Protein AF-A0A1W9PTJ4-F1 (afdb_monomer)

Radius of gyration: 27.07 Å; Cα contacts (8 Å, |Δi|>4): 411; chains: 1; bounding box: 69×49×81 Å

Sequence (437 aa):
MTLFHFKDTYRLLYPVRVLAFGLLVSQTVATAVLWISNHALSARLTAVAESGFHALPGLNIDPPLASFRAAFAGGVFFTLSIGTGIVLLAFGTVLLLQAVKPGACRRAAWAGAVVVWLAIIMWGNANGVCYPLTAFLVVIPPAVVLAALQWSPLRHGIRALPWRKSIHVFFVVILLCVWAPQVNKNLFLDIKDNLLLPTRPGTGVVNFYYRYTLFPAELLKPFAARQVNTFAIEGVDDIRTEKEFENLLLHNNCFPVADPALADLVVRKDGNRITLSHDLKPVVVTDMAGFRRFTAAQLLKFSKASDSKSNFRKFTKFCLTWLAPMVLYFAVFAFFSIMPGLFLPLRVSSILVPFLCGSMDMAVLDRMLMDGTRREKIAALKYMFENKVDIARVQGLRKLLDTPDYAQRYWDQNRVILPARPLRRPEWLWESGNANL

Nearest PDB structures (foldseek):
  7zo8-assembly1_A  TM=1.346E-01  e=7.305E+00  Brucella abortus 2308

Structure (mmCIF, N/CA/C/O backbone):
data_AF-A0A1W9PTJ4-F1
#
_entry.id   AF-A0A1W9PTJ4-F1
#
loop_
_atom_site.group_PDB
_atom_site.id
_atom_site.type_symbol
_atom_site.label_atom_id
_atom_site.label_alt_id
_atom_site.label_comp_id
_atom_site.label_asym_id
_atom_site.label_entity_id
_atom_site.label_seq_id
_atom_site.pdbx_PDB_ins_code
_atom_site.Cartn_x
_atom_site.Cartn_y
_atom_site.Cartn_z
_atom_site.occupancy
_atom_site.B_iso_or_equiv
_atom_site.auth_seq_id
_atom_site.auth_comp_id
_atom_site.auth_asym_id
_atom_site.auth_atom_id
_atom_site.pdbx_PDB_model_num
ATOM 1 N N . MET A 1 1 ? 25.515 -11.601 -42.592 1.00 44.41 1 MET A N 1
ATOM 2 C CA . MET A 1 1 ? 25.298 -10.248 -42.021 1.00 44.41 1 MET A CA 1
ATOM 3 C C . MET A 1 1 ? 24.030 -10.165 -41.145 1.00 44.41 1 MET A C 1
ATOM 5 O O . MET A 1 1 ? 23.451 -9.100 -41.014 1.00 44.41 1 MET A O 1
ATOM 9 N N . THR A 1 2 ? 23.613 -11.260 -40.493 1.00 41.69 2 THR A N 1
ATOM 10 C CA . THR A 1 2 ? 22.354 -11.359 -39.711 1.00 41.69 2 THR A CA 1
ATOM 11 C C . THR A 1 2 ? 22.567 -11.755 -38.242 1.00 41.69 2 THR A C 1
ATOM 13 O O . THR A 1 2 ? 21.658 -11.623 -37.430 1.00 41.69 2 THR A O 1
ATOM 16 N N . LEU A 1 3 ? 23.783 -12.161 -37.853 1.00 39.69 3 LEU A N 1
ATOM 17 C CA . LEU A 1 3 ? 24.088 -12.598 -36.482 1.00 39.69 3 LEU A CA 1
ATOM 18 C C . LEU A 1 3 ? 24.353 -11.442 -35.491 1.00 39.69 3 LEU A C 1
ATOM 20 O O . LEU A 1 3 ? 24.334 -11.649 -34.280 1.00 39.69 3 LEU A O 1
ATOM 24 N N . PHE A 1 4 ? 24.585 -10.219 -35.985 1.00 41.47 4 PHE A N 1
ATOM 25 C CA . PHE A 1 4 ? 24.880 -9.051 -35.140 1.00 41.47 4 PHE A CA 1
ATOM 26 C C . PHE A 1 4 ? 23.634 -8.440 -34.478 1.00 41.47 4 PHE A C 1
ATOM 28 O O . PHE A 1 4 ? 23.760 -7.774 -33.455 1.00 41.47 4 PHE A O 1
ATOM 35 N N . HIS A 1 5 ? 22.428 -8.713 -34.986 1.00 49.81 5 HIS A N 1
ATOM 36 C CA . HIS A 1 5 ? 21.206 -8.107 -34.448 1.00 49.81 5 HIS A CA 1
ATOM 37 C C . HIS A 1 5 ? 20.714 -8.754 -33.143 1.00 49.81 5 HIS A C 1
ATOM 39 O O . HIS A 1 5 ? 20.089 -8.085 -32.326 1.00 49.81 5 HIS A O 1
ATOM 45 N N . PHE A 1 6 ? 21.021 -10.031 -32.893 1.00 48.22 6 PHE A N 1
ATOM 46 C CA . PHE A 1 6 ? 20.436 -10.772 -31.766 1.00 48.22 6 PHE A CA 1
ATOM 47 C C . PHE A 1 6 ? 21.065 -10.415 -30.405 1.00 48.22 6 PHE A C 1
ATOM 49 O O . PHE A 1 6 ? 20.380 -10.362 -29.380 1.00 48.22 6 PHE A O 1
ATOM 56 N N . LYS A 1 7 ? 22.372 -10.114 -30.386 1.00 52.25 7 LYS A N 1
ATOM 57 C CA . LYS A 1 7 ? 23.126 -9.820 -29.153 1.00 52.25 7 LYS A CA 1
ATOM 58 C C . LYS A 1 7 ? 22.763 -8.457 -28.551 1.00 52.25 7 LYS A C 1
ATOM 60 O O . LYS A 1 7 ? 22.789 -8.303 -27.328 1.00 52.25 7 LYS A O 1
ATOM 65 N N . ASP A 1 8 ? 22.373 -7.496 -29.387 1.00 55.66 8 ASP A N 1
ATOM 66 C CA . ASP A 1 8 ? 21.920 -6.179 -28.934 1.00 55.66 8 ASP A CA 1
ATOM 67 C C . ASP A 1 8 ? 20.456 -6.197 -28.469 1.00 55.66 8 ASP A C 1
ATOM 69 O O . ASP A 1 8 ? 20.133 -5.559 -27.463 1.00 55.66 8 ASP A O 1
ATOM 73 N N . THR A 1 9 ? 19.600 -7.031 -29.070 1.00 57.34 9 THR A N 1
ATOM 74 C CA . THR A 1 9 ? 18.213 -7.238 -28.612 1.00 57.34 9 THR A CA 1
ATOM 75 C C . THR A 1 9 ? 18.148 -7.772 -27.176 1.00 57.34 9 THR A C 1
ATOM 77 O O . THR A 1 9 ? 17.364 -7.277 -26.365 1.00 57.34 9 THR A O 1
ATOM 80 N N . TYR A 1 10 ? 19.025 -8.710 -26.793 1.00 63.06 10 TYR A N 1
ATOM 81 C CA . TYR A 1 10 ? 19.088 -9.214 -25.408 1.00 63.06 10 TYR A CA 1
ATOM 82 C C . TYR A 1 10 ? 19.475 -8.135 -24.385 1.00 63.06 10 TYR A C 1
ATOM 84 O O . TYR A 1 10 ? 19.005 -8.163 -23.247 1.00 63.06 10 TYR A O 1
ATOM 92 N N . ARG A 1 11 ? 20.306 -7.164 -24.779 1.00 66.69 11 ARG A N 1
ATOM 93 C CA . ARG A 1 11 ? 20.723 -6.051 -23.910 1.00 66.69 11 ARG A CA 1
ATOM 94 C C . ARG A 1 11 ? 19.626 -5.006 -23.740 1.00 66.69 11 ARG A C 1
ATOM 96 O O . ARG A 1 11 ? 19.517 -4.426 -22.663 1.00 66.69 11 ARG A O 1
ATOM 103 N N . LEU A 1 12 ? 18.824 -4.785 -24.780 1.00 64.44 12 LEU A N 1
ATOM 104 C CA . LEU A 1 12 ? 17.642 -3.919 -24.744 1.00 64.44 12 LEU A CA 1
ATOM 105 C C . LEU A 1 12 ? 16.512 -4.527 -23.900 1.00 64.44 12 LEU A C 1
ATOM 107 O O . LEU A 1 12 ? 15.827 -3.803 -23.183 1.00 64.44 12 LEU A O 1
ATOM 111 N N . LEU A 1 13 ? 16.367 -5.855 -23.918 1.00 72.94 13 LEU A N 1
ATOM 112 C CA . LEU A 1 13 ? 15.351 -6.570 -23.139 1.00 72.94 13 LEU A CA 1
ATOM 113 C C . LEU A 1 13 ? 15.703 -6.735 -21.654 1.00 72.94 13 LEU A C 1
ATOM 115 O O . LEU A 1 13 ? 14.806 -6.999 -20.861 1.00 72.94 13 LEU A O 1
ATOM 119 N N . TYR A 1 14 ? 16.969 -6.578 -21.253 1.00 80.69 14 TYR A N 1
ATOM 120 C CA . TYR A 1 14 ? 17.397 -6.704 -19.851 1.00 80.69 14 TYR A CA 1
ATOM 121 C C . TYR A 1 14 ? 16.562 -5.865 -18.859 1.00 80.69 14 TYR A C 1
ATOM 123 O O . TYR A 1 14 ? 15.963 -6.466 -17.965 1.00 80.69 14 TYR A O 1
ATOM 131 N N . PRO A 1 15 ? 16.465 -4.523 -18.987 1.00 80.62 15 PRO A N 1
ATOM 132 C CA . PRO A 1 15 ? 15.677 -3.722 -18.051 1.00 80.62 15 PRO A CA 1
ATOM 133 C C . PRO A 1 15 ? 14.195 -4.096 -18.099 1.00 80.62 15 PRO A C 1
ATOM 135 O O . PRO A 1 15 ? 13.562 -4.198 -17.057 1.00 80.62 15 PRO A O 1
ATOM 138 N N . VAL A 1 16 ? 13.656 -4.385 -19.287 1.00 80.75 16 VAL A N 1
ATOM 139 C CA . VAL A 1 16 ? 12.251 -4.781 -19.453 1.00 80.75 16 VAL A CA 1
ATOM 140 C C . VAL A 1 16 ? 11.956 -6.081 -18.701 1.00 80.75 16 VAL A C 1
ATOM 142 O O . VAL A 1 16 ? 10.968 -6.148 -17.978 1.00 80.75 16 VAL A O 1
ATOM 145 N N . ARG A 1 17 ? 12.828 -7.092 -18.804 1.00 86.69 17 ARG A N 1
ATOM 146 C CA . ARG A 1 17 ? 12.675 -8.375 -18.100 1.00 86.69 17 ARG A CA 1
ATOM 147 C C . ARG A 1 17 ? 12.707 -8.199 -16.586 1.00 86.69 17 ARG A C 1
ATOM 149 O O . ARG A 1 17 ? 11.836 -8.728 -15.904 1.00 86.69 17 ARG A O 1
ATOM 156 N N . VAL A 1 18 ? 13.679 -7.443 -16.068 1.00 90.00 18 VAL A N 1
ATOM 157 C CA . VAL A 1 18 ? 13.807 -7.196 -14.621 1.00 90.00 18 VAL A CA 1
ATOM 158 C C . VAL A 1 18 ? 12.594 -6.437 -14.085 1.00 90.00 18 VAL A C 1
ATOM 160 O O . VAL A 1 18 ? 12.036 -6.832 -13.065 1.00 90.00 18 VAL A O 1
ATOM 163 N N . LEU A 1 19 ? 12.155 -5.385 -14.783 1.00 89.31 19 LEU A N 1
ATOM 164 C CA . LEU A 1 19 ? 10.984 -4.604 -14.386 1.00 89.31 19 LEU A CA 1
ATOM 165 C C . LEU A 1 19 ? 9.700 -5.439 -14.451 1.00 89.31 19 LEU A C 1
ATOM 167 O O . LEU A 1 19 ? 8.931 -5.424 -13.497 1.00 89.31 19 LEU A O 1
ATOM 171 N N . ALA A 1 20 ? 9.488 -6.211 -15.521 1.00 89.38 20 ALA A N 1
ATOM 172 C CA . ALA A 1 20 ? 8.319 -7.079 -15.654 1.00 89.38 20 ALA A CA 1
ATOM 173 C C . ALA A 1 20 ? 8.271 -8.142 -14.546 1.00 89.38 20 ALA A C 1
ATOM 175 O O . ALA A 1 20 ? 7.223 -8.350 -13.937 1.00 89.38 20 ALA A O 1
ATOM 176 N N . PHE A 1 21 ? 9.411 -8.767 -14.234 1.00 95.62 21 PHE A N 1
ATOM 177 C CA . PHE A 1 21 ? 9.518 -9.713 -13.125 1.00 95.62 21 PHE A CA 1
ATOM 178 C C . PHE A 1 21 ? 9.244 -9.043 -11.773 1.00 95.62 21 PHE A C 1
ATOM 180 O O . PHE A 1 21 ? 8.453 -9.553 -10.985 1.00 95.62 21 PHE A O 1
ATOM 187 N N . GLY A 1 22 ? 9.836 -7.873 -11.522 1.00 95.88 22 GLY A N 1
ATOM 188 C CA . GLY A 1 22 ? 9.596 -7.105 -10.302 1.00 95.88 22 GLY A CA 1
ATOM 189 C C . GLY A 1 22 ? 8.128 -6.716 -10.120 1.00 95.88 22 GLY A C 1
ATOM 190 O O . GLY A 1 22 ? 7.591 -6.850 -9.023 1.00 95.88 22 GLY A O 1
ATOM 191 N N . LEU A 1 23 ? 7.458 -6.290 -11.194 1.00 94.88 23 LEU A N 1
ATOM 192 C CA . LEU A 1 23 ? 6.028 -5.973 -11.183 1.00 94.88 23 LEU A CA 1
ATOM 193 C C . LEU A 1 23 ? 5.162 -7.212 -10.951 1.00 94.88 23 LEU A C 1
ATOM 195 O O . LEU A 1 23 ? 4.173 -7.122 -10.230 1.00 94.88 23 LEU A O 1
ATOM 199 N N . LEU A 1 24 ? 5.545 -8.370 -11.494 1.00 97.06 24 LEU A N 1
ATOM 200 C CA . LEU A 1 24 ? 4.863 -9.635 -11.223 1.00 97.06 24 LEU A CA 1
ATOM 201 C C . LEU A 1 24 ? 4.981 -10.016 -9.743 1.00 97.06 24 LEU A C 1
ATOM 203 O O . LEU A 1 24 ? 3.969 -10.293 -9.106 1.00 97.06 24 LEU A O 1
ATOM 207 N N . VAL A 1 25 ? 6.189 -9.960 -9.169 1.00 98.19 25 VAL A N 1
ATOM 208 C CA . VAL A 1 25 ? 6.406 -10.205 -7.731 1.00 98.19 25 VAL A CA 1
ATOM 209 C C . VAL A 1 25 ? 5.602 -9.213 -6.892 1.00 98.19 25 VAL A C 1
ATOM 211 O O . VAL A 1 25 ? 4.926 -9.608 -5.943 1.00 98.19 25 VAL A O 1
ATOM 214 N N . SER A 1 26 ? 5.614 -7.934 -7.270 1.00 97.25 26 SER A N 1
ATOM 215 C CA . SER A 1 26 ? 4.819 -6.906 -6.605 1.00 97.25 26 SER A CA 1
ATOM 216 C C . SER A 1 26 ? 3.320 -7.191 -6.670 1.00 97.25 26 SER A C 1
ATOM 218 O O . SER A 1 26 ? 2.636 -6.999 -5.669 1.00 97.25 26 SER A O 1
ATOM 220 N N . GLN A 1 27 ? 2.803 -7.653 -7.810 1.00 97.75 27 GLN A N 1
ATOM 221 C CA . GLN A 1 27 ? 1.393 -8.003 -7.971 1.00 97.75 27 GLN A CA 1
ATOM 222 C C . GLN A 1 27 ? 1.001 -9.184 -7.090 1.00 97.75 27 GLN A C 1
ATOM 224 O O . GLN A 1 27 ? -0.070 -9.157 -6.484 1.00 97.75 27 GLN A O 1
ATOM 229 N N . THR A 1 28 ? 1.872 -10.182 -6.958 1.00 98.06 28 THR A N 1
ATOM 230 C CA . THR A 1 28 ? 1.657 -11.307 -6.043 1.00 98.06 28 THR A CA 1
ATOM 231 C C . THR A 1 28 ? 1.582 -10.829 -4.592 1.00 98.06 28 THR A C 1
ATOM 233 O O . THR A 1 28 ? 0.625 -11.160 -3.892 1.00 98.06 28 THR A O 1
ATOM 236 N N . VAL A 1 29 ? 2.532 -9.994 -4.151 1.00 98.06 29 VAL A N 1
ATOM 237 C CA . VAL A 1 29 ? 2.541 -9.426 -2.789 1.00 98.06 29 VAL A CA 1
ATOM 238 C C . VAL A 1 29 ? 1.300 -8.563 -2.543 1.00 98.06 29 VAL A C 1
ATOM 240 O O . VAL A 1 29 ? 0.618 -8.743 -1.537 1.00 98.06 29 VAL A O 1
ATOM 243 N N . ALA A 1 30 ? 0.961 -7.671 -3.476 1.00 97.19 30 ALA A N 1
ATOM 244 C CA . ALA A 1 30 ? -0.209 -6.802 -3.384 1.00 97.19 30 ALA A CA 1
ATOM 245 C C . ALA A 1 30 ? -1.519 -7.592 -3.282 1.00 97.19 30 ALA A C 1
ATOM 247 O O . ALA A 1 30 ? -2.368 -7.280 -2.447 1.00 97.19 30 ALA A O 1
ATOM 248 N N . THR A 1 31 ? -1.658 -8.636 -4.102 1.00 97.75 31 THR A N 1
ATOM 249 C CA . THR A 1 31 ? -2.833 -9.513 -4.100 1.00 97.75 31 THR A CA 1
ATOM 250 C C . THR A 1 31 ? -2.951 -10.254 -2.773 1.00 97.75 31 THR A C 1
ATOM 252 O O . THR A 1 31 ? -4.031 -10.271 -2.195 1.00 97.75 31 THR A O 1
ATOM 255 N N . ALA A 1 32 ? -1.855 -10.813 -2.248 1.00 97.31 32 ALA A N 1
ATOM 256 C CA . ALA A 1 32 ? -1.860 -11.518 -0.965 1.00 97.31 32 ALA A CA 1
ATOM 257 C C . ALA A 1 32 ? -2.221 -10.588 0.207 1.00 97.31 32 ALA A C 1
ATOM 259 O O . ALA A 1 32 ? -3.070 -10.922 1.032 1.00 97.31 32 ALA A O 1
ATOM 260 N N . VAL A 1 33 ? -1.627 -9.392 0.252 1.00 96.62 33 VAL A N 1
ATOM 261 C CA . VAL A 1 33 ? -1.915 -8.376 1.276 1.00 96.62 33 VAL A CA 1
ATOM 262 C C . VAL A 1 33 ? -3.389 -7.968 1.256 1.00 96.62 33 VAL A C 1
ATOM 264 O O . VAL A 1 33 ? -4.028 -7.908 2.307 1.00 96.62 33 VAL A O 1
ATOM 267 N N . LEU A 1 34 ? -3.946 -7.704 0.071 1.00 95.62 34 LEU A N 1
ATOM 268 C CA . LEU A 1 34 ? -5.357 -7.347 -0.060 1.00 95.62 34 LEU A CA 1
ATOM 269 C C . LEU A 1 34 ? -6.288 -8.511 0.227 1.00 95.62 34 LEU A C 1
ATOM 271 O O . LEU A 1 34 ? -7.323 -8.304 0.843 1.00 95.62 34 LEU A O 1
ATOM 275 N N . TRP A 1 35 ? -5.924 -9.725 -0.174 1.00 95.62 35 TRP A N 1
ATOM 276 C CA . TRP A 1 35 ? -6.696 -10.920 0.135 1.00 95.62 35 TRP A CA 1
ATOM 277 C C . TRP A 1 35 ? -6.876 -11.075 1.647 1.00 95.62 35 TRP A C 1
ATOM 279 O O . TRP A 1 35 ? -8.010 -11.171 2.114 1.00 95.62 35 TRP A O 1
ATOM 289 N N . ILE A 1 36 ? -5.781 -10.999 2.411 1.00 94.81 36 ILE A N 1
ATOM 290 C CA . ILE A 1 36 ? -5.807 -11.072 3.880 1.00 94.81 36 ILE A CA 1
ATOM 291 C C . ILE A 1 36 ? -6.639 -9.921 4.460 1.00 94.81 36 ILE A C 1
ATOM 293 O O . ILE A 1 36 ? -7.516 -10.146 5.292 1.00 94.81 36 ILE A O 1
ATOM 297 N N . SER A 1 37 ? -6.410 -8.690 3.991 1.00 92.75 37 SER A N 1
ATOM 298 C CA . SER A 1 37 ? -7.141 -7.512 4.473 1.00 92.75 37 SER A CA 1
ATOM 299 C C . SER A 1 37 ? -8.641 -7.591 4.202 1.00 92.75 37 SER A C 1
ATOM 301 O O . SER A 1 37 ? -9.440 -7.215 5.056 1.00 92.75 37 SER A O 1
ATOM 303 N N . ASN A 1 38 ? -9.033 -8.065 3.022 1.00 92.88 38 ASN A N 1
ATOM 304 C CA . ASN A 1 38 ? -10.430 -8.173 2.635 1.00 92.88 38 ASN A CA 1
ATOM 305 C C . ASN A 1 38 ? -11.151 -9.265 3.431 1.00 92.88 38 ASN A C 1
ATOM 307 O O . ASN A 1 38 ? -12.311 -9.076 3.784 1.00 92.88 38 ASN A O 1
ATOM 311 N N . HIS A 1 39 ? -10.480 -10.380 3.738 1.00 92.38 39 HIS A N 1
ATOM 312 C CA . HIS A 1 39 ? -11.043 -11.425 4.598 1.00 92.38 39 HIS A CA 1
ATOM 313 C C . HIS A 1 39 ? -11.250 -10.917 6.024 1.00 92.38 39 HIS A C 1
ATOM 315 O O . HIS A 1 39 ? -12.330 -11.098 6.580 1.00 92.38 39 HIS A O 1
ATOM 321 N N . ALA A 1 40 ? -10.262 -10.212 6.584 1.00 90.06 40 ALA A N 1
ATOM 322 C CA . ALA A 1 40 ? -10.393 -9.593 7.900 1.00 90.06 40 ALA A CA 1
ATOM 323 C C . ALA A 1 40 ? -11.545 -8.572 7.940 1.00 90.06 40 ALA A C 1
ATOM 325 O O . ALA A 1 40 ? -12.343 -8.572 8.874 1.00 90.06 40 ALA A O 1
ATOM 326 N N . LEU A 1 41 ? -11.681 -7.739 6.902 1.00 89.44 41 LEU A N 1
ATOM 327 C CA . LEU A 1 41 ? -12.797 -6.799 6.783 1.00 89.44 41 LEU A CA 1
ATOM 328 C C . LEU A 1 41 ? -14.147 -7.521 6.668 1.00 89.44 41 LEU A C 1
ATOM 330 O O . LEU A 1 41 ? -15.100 -7.136 7.335 1.00 89.44 41 LEU A O 1
ATOM 334 N N . SER A 1 42 ? -14.227 -8.576 5.855 1.00 90.44 42 SER A N 1
ATOM 335 C CA . SER A 1 42 ? -15.448 -9.369 5.690 1.00 90.44 42 SER A CA 1
ATOM 336 C C . SER A 1 42 ? -15.892 -10.006 7.008 1.00 90.44 42 SER A C 1
ATOM 338 O O . SER A 1 42 ? -17.079 -9.966 7.326 1.00 90.44 42 SER A O 1
ATOM 340 N N . ALA A 1 43 ? -14.956 -10.547 7.796 1.00 89.94 43 ALA A N 1
ATOM 341 C CA . ALA A 1 43 ? -15.248 -11.111 9.114 1.00 89.94 43 ALA A CA 1
ATOM 342 C C . ALA A 1 43 ? -15.823 -10.051 10.068 1.00 89.94 43 ALA A C 1
ATOM 344 O O . ALA A 1 43 ? -16.836 -10.290 10.717 1.00 89.94 43 ALA A O 1
ATOM 345 N N . ARG A 1 44 ? -15.251 -8.840 10.080 1.00 88.19 44 ARG A N 1
ATOM 346 C CA . ARG A 1 44 ? -15.751 -7.722 10.899 1.00 88.19 44 ARG A CA 1
ATOM 347 C C . ARG A 1 44 ? -17.145 -7.268 10.493 1.00 88.19 44 ARG A C 1
ATOM 349 O O . ARG A 1 44 ? -17.993 -7.076 11.351 1.00 88.19 44 ARG A O 1
ATOM 356 N N . LEU A 1 45 ? -17.396 -7.111 9.193 1.00 89.00 45 LEU A N 1
ATOM 357 C CA . LEU A 1 45 ? -18.724 -6.729 8.705 1.00 89.00 45 LEU A CA 1
ATOM 358 C C . LEU A 1 45 ? -19.775 -7.801 9.010 1.00 89.00 45 LEU A C 1
ATOM 360 O O . LEU A 1 45 ? -20.926 -7.459 9.261 1.00 89.00 45 LEU A O 1
ATOM 364 N N . THR A 1 46 ? -19.378 -9.075 9.023 1.00 89.06 46 THR A N 1
ATOM 365 C CA . THR A 1 46 ? -20.255 -10.185 9.423 1.00 89.06 46 THR A CA 1
ATOM 366 C C . THR A 1 46 ? -20.560 -10.121 10.919 1.00 89.06 46 THR A C 1
ATOM 368 O O . THR A 1 46 ? -21.726 -10.151 11.286 1.00 89.06 46 THR A O 1
ATOM 371 N N . ALA A 1 47 ? -19.552 -9.900 11.768 1.00 88.31 47 ALA A N 1
ATOM 372 C CA . ALA A 1 47 ? -19.747 -9.741 13.212 1.00 88.31 47 ALA A CA 1
ATOM 373 C C . ALA A 1 47 ? -20.641 -8.534 13.565 1.00 88.31 47 ALA A C 1
ATOM 375 O O . ALA A 1 47 ? -21.460 -8.607 14.475 1.00 88.31 47 ALA A O 1
ATOM 376 N N . VAL A 1 48 ? -20.526 -7.430 12.818 1.00 88.06 48 VAL A N 1
ATOM 377 C CA . VAL A 1 48 ? -21.418 -6.263 12.955 1.00 88.06 48 VAL A CA 1
ATOM 378 C C . VAL A 1 48 ? -22.844 -6.581 12.484 1.00 88.06 48 VAL A C 1
ATOM 380 O O . VAL A 1 48 ? -23.814 -6.110 13.074 1.00 88.06 48 VAL A O 1
ATOM 383 N N . ALA A 1 49 ? -22.994 -7.397 11.437 1.00 87.06 49 ALA A N 1
ATOM 384 C CA . ALA A 1 49 ? -24.304 -7.866 10.988 1.00 87.06 49 ALA A CA 1
ATOM 385 C C . ALA A 1 49 ? -24.981 -8.776 12.020 1.00 87.06 49 ALA A C 1
ATOM 387 O O . ALA A 1 49 ? -26.181 -8.648 12.257 1.00 87.06 49 ALA A O 1
ATOM 388 N N . GLU A 1 50 ? -24.212 -9.646 12.671 1.00 87.50 50 GLU A N 1
ATOM 389 C CA . GLU A 1 50 ? -24.681 -10.519 13.751 1.00 87.50 50 GLU A CA 1
ATOM 390 C C . GLU A 1 50 ? -25.105 -9.738 15.002 1.00 87.50 50 GLU A C 1
ATOM 392 O O . GLU A 1 50 ? -26.031 -10.161 15.692 1.00 87.50 50 GLU A O 1
ATOM 397 N N . SER A 1 51 ? -24.516 -8.563 15.260 1.00 84.62 51 SER A N 1
ATOM 398 C CA . SER A 1 51 ? -24.965 -7.658 16.329 1.00 84.62 51 SER A CA 1
ATOM 399 C C . SER A 1 51 ? -26.200 -6.819 15.964 1.00 84.62 51 SER A C 1
ATOM 401 O O . SER A 1 51 ? -26.615 -5.956 16.735 1.00 84.62 51 SER A O 1
ATOM 403 N N . GLY A 1 52 ? -26.834 -7.095 14.818 1.00 85.38 52 GLY A N 1
ATOM 404 C CA . GLY A 1 52 ? -28.093 -6.478 14.397 1.00 85.38 52 GLY A CA 1
ATOM 405 C C . GLY A 1 52 ? -27.933 -5.192 13.583 1.00 85.38 52 GLY A C 1
ATOM 406 O O . GLY A 1 52 ? -28.929 -4.519 13.310 1.00 85.38 52 GLY A O 1
ATOM 407 N N . PHE A 1 53 ? -26.711 -4.840 13.167 1.00 84.88 53 PHE A N 1
ATOM 408 C CA . PHE A 1 53 ? -26.441 -3.636 12.380 1.00 84.88 53 PHE A CA 1
ATOM 409 C C . PHE A 1 53 ? -26.199 -3.950 10.903 1.00 84.88 53 PHE A C 1
ATOM 411 O O . PHE A 1 53 ? -25.481 -4.872 10.539 1.00 84.88 53 PHE A O 1
ATOM 418 N N . HIS A 1 54 ? -26.712 -3.108 10.009 1.00 79.19 54 HIS A N 1
ATOM 419 C CA . HIS A 1 54 ? -26.396 -3.201 8.585 1.00 79.19 54 HIS A CA 1
ATOM 420 C C . HIS A 1 54 ? -25.350 -2.154 8.198 1.00 79.19 54 HIS A C 1
ATOM 422 O O . HIS A 1 54 ? -25.644 -0.963 8.113 1.00 79.19 54 HIS A O 1
ATOM 428 N N . ALA A 1 55 ? -24.121 -2.601 7.935 1.00 69.31 55 ALA A N 1
ATOM 429 C CA . ALA A 1 55 ? -23.080 -1.743 7.382 1.00 69.31 55 ALA A CA 1
ATOM 430 C C . ALA A 1 55 ? -23.431 -1.299 5.950 1.00 69.31 55 ALA A C 1
ATOM 432 O O . ALA A 1 55 ? -23.963 -2.083 5.166 1.00 69.31 55 ALA A O 1
ATOM 433 N N . LEU A 1 56 ? -23.111 -0.053 5.588 1.00 63.97 56 LEU A N 1
ATOM 434 C CA . LEU A 1 56 ? -23.186 0.445 4.212 1.00 63.97 56 LEU A CA 1
ATOM 435 C C . LEU A 1 56 ? -21.777 0.836 3.731 1.00 63.97 56 LEU A C 1
ATOM 437 O O . LEU A 1 56 ? -21.134 1.653 4.392 1.00 63.97 56 LEU A O 1
ATOM 441 N N . PRO A 1 57 ? -21.301 0.312 2.583 1.00 62.19 57 PRO A N 1
ATOM 442 C CA . PRO A 1 57 ? -21.974 -0.658 1.712 1.00 62.19 57 PRO A CA 1
ATOM 443 C C . PRO A 1 57 ? -22.079 -2.048 2.372 1.00 62.19 57 PRO A C 1
ATOM 445 O O . PRO A 1 57 ? -21.153 -2.483 3.051 1.00 62.19 57 PRO A O 1
ATOM 448 N N . GLY A 1 58 ? -23.227 -2.715 2.201 1.00 62.06 58 GLY A N 1
ATOM 449 C CA . GLY A 1 58 ? -23.520 -4.008 2.839 1.00 62.06 58 GLY A CA 1
ATOM 450 C C . GLY A 1 58 ? -22.637 -5.156 2.355 1.00 62.06 58 GLY A C 1
ATOM 451 O O . GLY A 1 58 ? -21.782 -4.977 1.497 1.00 62.06 58 GLY A O 1
ATOM 452 N N . LEU A 1 59 ? -22.880 -6.370 2.859 1.00 63.41 59 LEU A N 1
ATOM 453 C CA . LEU A 1 59 ? -22.131 -7.583 2.473 1.00 63.41 59 LEU A CA 1
ATOM 454 C C . LEU A 1 59 ? -22.187 -7.886 0.958 1.00 63.41 59 LEU A C 1
ATOM 456 O O . LEU A 1 59 ? -21.318 -8.573 0.424 1.00 63.41 59 LEU A O 1
ATOM 460 N N . ASN A 1 60 ? -23.163 -7.313 0.251 1.00 64.69 60 ASN A N 1
ATOM 461 C CA . ASN A 1 60 ? -23.353 -7.437 -1.192 1.00 64.69 60 ASN A CA 1
ATOM 462 C C . ASN A 1 60 ? -22.577 -6.363 -1.978 1.00 64.69 60 ASN A C 1
ATOM 464 O O . ASN A 1 60 ? -23.162 -5.576 -2.722 1.00 64.69 60 ASN A O 1
ATOM 468 N N . ILE A 1 61 ? -21.254 -6.319 -1.813 1.00 70.25 61 ILE A N 1
ATOM 469 C CA . ILE A 1 61 ? -20.368 -5.542 -2.696 1.00 70.25 61 ILE A CA 1
ATOM 470 C C . ILE A 1 61 ? -20.058 -6.400 -3.929 1.00 70.25 61 ILE A C 1
ATOM 472 O O . ILE A 1 61 ? -19.691 -7.564 -3.786 1.00 70.25 61 ILE A O 1
ATOM 476 N N . ASP A 1 62 ? -20.187 -5.842 -5.138 1.00 65.31 62 ASP A N 1
ATOM 477 C CA . ASP A 1 62 ? -19.747 -6.495 -6.379 1.00 65.31 62 ASP A CA 1
ATOM 478 C C . ASP A 1 62 ? -18.425 -5.875 -6.889 1.00 65.31 62 ASP A C 1
ATOM 480 O O . ASP A 1 62 ? -18.416 -4.730 -7.358 1.00 65.31 62 ASP A O 1
ATOM 484 N N . PRO A 1 63 ? -17.299 -6.613 -6.881 1.00 76.94 63 PRO A N 1
ATOM 485 C CA . PRO A 1 63 ? -17.176 -8.026 -6.517 1.00 76.94 63 PRO A CA 1
ATOM 486 C C . PRO A 1 63 ? -17.087 -8.242 -5.000 1.00 76.94 63 PRO A C 1
ATOM 488 O O . PRO A 1 63 ? -16.649 -7.331 -4.292 1.00 76.94 63 PRO A O 1
ATOM 491 N N . PRO A 1 64 ? -17.426 -9.450 -4.501 1.00 83.31 64 PRO A N 1
ATOM 492 C CA . PRO A 1 64 ? -17.391 -9.745 -3.071 1.00 83.31 64 PRO A CA 1
ATOM 493 C C . PRO A 1 64 ? -16.026 -9.414 -2.468 1.00 83.31 64 PRO A C 1
ATOM 495 O O . PRO A 1 64 ? -14.999 -9.693 -3.097 1.00 83.31 64 PRO A O 1
ATOM 498 N N . LEU A 1 65 ? -16.004 -8.863 -1.248 1.00 83.44 65 LEU A N 1
ATOM 499 C CA . LEU A 1 65 ? -14.769 -8.475 -0.546 1.00 83.44 65 LEU A CA 1
ATOM 500 C C . LEU A 1 65 ? -13.746 -9.617 -0.552 1.00 83.44 65 LEU A C 1
ATOM 502 O O . LEU A 1 65 ? -12.620 -9.444 -1.020 1.00 83.44 65 LEU A O 1
ATOM 506 N N . ALA A 1 66 ? -14.172 -10.805 -0.125 1.00 86.12 66 ALA A N 1
ATOM 507 C CA . ALA A 1 66 ? -13.345 -12.005 -0.043 1.00 86.12 66 ALA A CA 1
ATOM 508 C C . ALA A 1 66 ? -13.028 -12.659 -1.406 1.00 86.12 66 ALA A C 1
ATOM 510 O O . ALA A 1 66 ? -12.401 -13.711 -1.455 1.00 86.12 66 ALA A O 1
ATOM 511 N N . SER A 1 67 ? -13.448 -12.079 -2.535 1.00 91.75 67 SER A N 1
ATOM 512 C CA . SER A 1 67 ? -13.182 -12.666 -3.852 1.00 91.75 67 SER A CA 1
ATOM 513 C C . SER A 1 67 ? -11.745 -12.428 -4.318 1.00 91.75 67 SER A C 1
ATOM 515 O O . SER A 1 67 ? -11.146 -11.371 -4.099 1.00 91.75 67 SER A O 1
ATOM 517 N N . PHE A 1 68 ? -11.191 -13.400 -5.052 1.00 93.31 68 PHE A N 1
ATOM 518 C CA . PHE A 1 68 ? -9.797 -13.307 -5.508 1.00 93.31 68 PHE A CA 1
ATOM 519 C C . PHE A 1 68 ? -9.663 -12.197 -6.540 1.00 93.31 68 PHE A C 1
ATOM 521 O O . PHE A 1 68 ? -8.682 -11.460 -6.568 1.00 93.31 68 PHE A O 1
ATOM 528 N N . ARG A 1 69 ? -10.714 -12.025 -7.346 1.00 92.12 69 ARG A N 1
ATOM 529 C CA . ARG A 1 69 ? -10.835 -10.947 -8.317 1.00 92.12 69 ARG A CA 1
ATOM 530 C C . ARG A 1 69 ? -10.733 -9.574 -7.656 1.00 92.12 69 ARG A C 1
ATOM 532 O O . ARG A 1 69 ? -10.008 -8.738 -8.183 1.00 92.12 69 ARG A O 1
ATOM 539 N N . ALA A 1 70 ? -11.416 -9.347 -6.529 1.00 90.94 70 ALA A N 1
ATOM 540 C CA . ALA A 1 70 ? -11.317 -8.094 -5.780 1.00 90.94 70 ALA A CA 1
ATOM 541 C C . ALA A 1 70 ? -9.883 -7.837 -5.299 1.00 90.94 70 ALA A C 1
ATOM 543 O O . ALA A 1 70 ? -9.345 -6.754 -5.530 1.00 90.94 70 ALA A O 1
ATOM 544 N N . ALA A 1 71 ? -9.243 -8.847 -4.702 1.00 94.44 71 ALA A N 1
ATOM 545 C CA . ALA A 1 71 ? -7.872 -8.741 -4.208 1.00 94.44 71 ALA A CA 1
ATOM 546 C C . ALA A 1 71 ? -6.853 -8.507 -5.336 1.00 94.44 71 ALA A C 1
ATOM 548 O O . ALA A 1 71 ? -6.006 -7.623 -5.233 1.00 94.44 71 ALA A O 1
ATOM 549 N N . PHE A 1 72 ? -6.957 -9.249 -6.440 1.00 95.44 72 PHE A N 1
ATOM 550 C CA . PHE A 1 72 ? -6.057 -9.127 -7.584 1.00 95.44 72 PHE A CA 1
ATOM 551 C C . PHE A 1 72 ? -6.221 -7.778 -8.291 1.00 95.44 72 PHE A C 1
ATOM 553 O O . PHE A 1 72 ? -5.244 -7.063 -8.513 1.00 95.44 72 PHE A O 1
ATOM 560 N N . ALA A 1 73 ? -7.458 -7.395 -8.617 1.00 92.69 73 ALA A N 1
ATOM 561 C CA . ALA A 1 73 ? -7.735 -6.145 -9.315 1.00 92.69 73 ALA A CA 1
ATOM 562 C C . ALA A 1 73 ? -7.463 -4.917 -8.433 1.00 92.69 73 ALA A C 1
ATOM 564 O O . ALA A 1 73 ? -6.863 -3.955 -8.906 1.00 92.69 73 ALA A O 1
ATOM 565 N N . GLY A 1 74 ? -7.805 -4.967 -7.141 1.00 90.81 74 GLY A N 1
ATOM 566 C CA . GLY A 1 74 ? -7.381 -3.949 -6.177 1.00 90.81 74 GLY A CA 1
ATOM 567 C C . GLY A 1 74 ? -5.857 -3.906 -6.026 1.00 90.81 74 GLY A C 1
ATOM 568 O O . GLY A 1 74 ? -5.278 -2.833 -5.868 1.00 90.81 74 GLY A O 1
ATOM 569 N N . GLY A 1 75 ? -5.187 -5.058 -6.149 1.00 94.94 75 GLY A N 1
ATOM 570 C CA . GLY A 1 75 ? -3.733 -5.198 -6.040 1.00 94.94 75 GLY A CA 1
ATOM 571 C C . GLY A 1 75 ? -2.979 -4.442 -7.124 1.00 94.94 75 GLY A C 1
ATOM 572 O O . GLY A 1 75 ? -1.903 -3.911 -6.854 1.00 94.94 75 GLY A O 1
ATOM 573 N N . VAL A 1 76 ? -3.592 -4.278 -8.302 1.00 92.88 76 VAL A N 1
ATOM 574 C CA . VAL A 1 76 ? -3.045 -3.462 -9.397 1.00 92.88 76 VAL A CA 1
ATOM 575 C C . VAL A 1 76 ? -2.735 -2.041 -8.925 1.00 92.88 76 VAL A C 1
ATOM 577 O O . VAL A 1 76 ? -1.709 -1.489 -9.315 1.00 92.88 76 VAL A O 1
ATOM 580 N N . PHE A 1 77 ? -3.554 -1.460 -8.037 1.00 91.44 77 PHE A N 1
ATOM 581 C CA . PHE A 1 77 ? -3.285 -0.132 -7.480 1.00 91.44 77 PHE A CA 1
ATOM 582 C C . PHE A 1 77 ? -1.949 -0.091 -6.730 1.00 91.44 77 PHE A C 1
ATOM 584 O O . PHE A 1 77 ? -1.125 0.787 -6.987 1.00 91.44 77 PHE A O 1
ATOM 591 N N . PHE A 1 78 ? -1.695 -1.047 -5.832 1.00 93.81 78 PHE A N 1
ATOM 592 C CA . PHE A 1 78 ? -0.432 -1.098 -5.094 1.00 93.81 78 PHE A CA 1
ATOM 593 C C . PHE A 1 78 ? 0.746 -1.443 -5.997 1.00 93.81 78 PHE A C 1
ATOM 595 O O . PHE A 1 78 ? 1.805 -0.838 -5.868 1.00 93.81 78 PHE A O 1
ATOM 602 N N . THR A 1 79 ? 0.561 -2.348 -6.952 1.00 94.75 79 THR A N 1
ATOM 603 C CA . THR A 1 79 ? 1.591 -2.689 -7.936 1.00 94.75 79 THR A CA 1
ATOM 604 C C . THR A 1 79 ? 2.017 -1.476 -8.750 1.00 94.75 79 THR A C 1
ATOM 606 O O . THR A 1 79 ? 3.208 -1.201 -8.857 1.00 94.75 79 THR A O 1
ATOM 609 N N . LEU A 1 80 ? 1.070 -0.696 -9.275 1.00 89.00 80 LEU A N 1
ATOM 610 C CA . LEU A 1 80 ? 1.382 0.485 -10.083 1.00 89.00 80 LEU A CA 1
ATOM 611 C C . LEU A 1 80 ? 1.867 1.686 -9.255 1.00 89.00 80 LEU A C 1
ATOM 613 O O . LEU A 1 80 ? 2.541 2.555 -9.798 1.00 89.00 80 LEU A O 1
ATOM 617 N N . SER A 1 81 ? 1.572 1.730 -7.953 1.00 90.94 81 SER A N 1
ATOM 618 C CA . SER A 1 81 ? 2.039 2.788 -7.048 1.00 90.94 81 SER A CA 1
ATOM 619 C C . SER A 1 81 ? 3.323 2.387 -6.308 1.00 90.94 81 SER A C 1
ATOM 621 O O . SER A 1 81 ? 4.428 2.528 -6.837 1.00 90.94 81 SER A O 1
ATOM 623 N N . ILE A 1 82 ? 3.194 1.884 -5.080 1.00 93.94 82 ILE A N 1
ATOM 624 C CA . ILE A 1 82 ? 4.313 1.515 -4.208 1.00 93.94 82 ILE A CA 1
ATOM 625 C C . ILE A 1 82 ? 5.191 0.419 -4.822 1.00 93.94 82 ILE A C 1
ATOM 627 O O . ILE A 1 82 ? 6.415 0.488 -4.740 1.00 93.94 82 ILE A O 1
ATOM 631 N N . GLY A 1 83 ? 4.573 -0.562 -5.477 1.00 94.88 83 GLY A N 1
ATOM 632 C CA . GLY A 1 83 ? 5.232 -1.697 -6.104 1.00 94.88 83 GLY A CA 1
ATOM 633 C C . GLY A 1 83 ? 6.259 -1.265 -7.132 1.00 94.88 83 GLY A C 1
ATOM 634 O O . GLY A 1 83 ? 7.451 -1.528 -6.985 1.00 94.88 83 GLY A O 1
ATOM 635 N N . THR A 1 84 ? 5.807 -0.516 -8.136 1.00 91.06 84 THR A N 1
ATOM 636 C CA . THR A 1 84 ? 6.687 0.030 -9.169 1.00 91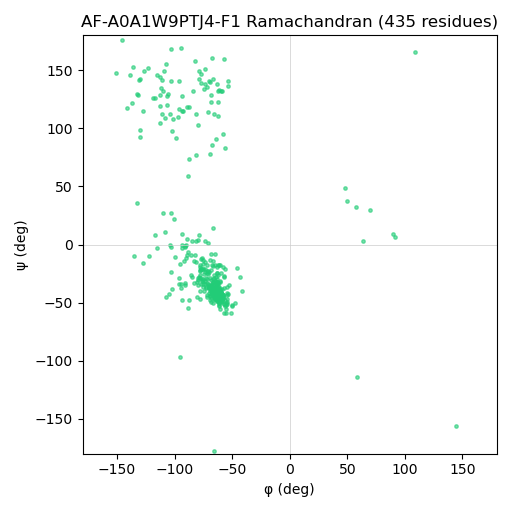.06 84 THR A CA 1
ATOM 637 C C . THR A 1 84 ? 7.743 0.951 -8.569 1.00 91.06 84 THR A C 1
ATOM 639 O O . THR A 1 84 ? 8.900 0.889 -8.978 1.00 91.06 84 THR A O 1
ATOM 642 N N . GLY A 1 85 ? 7.380 1.748 -7.558 1.00 91.69 85 GLY A N 1
ATOM 643 C CA . GLY A 1 85 ? 8.329 2.575 -6.820 1.00 91.69 85 GLY A CA 1
ATOM 644 C C . GLY A 1 85 ? 9.498 1.772 -6.245 1.00 91.69 85 GLY A C 1
ATOM 645 O O . GLY A 1 85 ? 10.658 2.086 -6.506 1.00 91.69 85 GLY A O 1
ATOM 646 N N . ILE A 1 86 ? 9.199 0.692 -5.523 1.00 94.88 86 ILE A N 1
ATOM 647 C CA . ILE A 1 86 ? 10.204 -0.197 -4.928 1.00 94.88 86 ILE A CA 1
ATOM 648 C C . ILE A 1 86 ? 11.008 -0.932 -6.004 1.00 94.88 86 ILE A C 1
ATOM 650 O O . ILE A 1 86 ? 12.229 -1.020 -5.891 1.00 94.88 86 ILE A O 1
ATOM 654 N N . VAL A 1 87 ? 10.354 -1.429 -7.060 1.00 94.75 87 VAL A N 1
ATOM 655 C CA . VAL A 1 87 ? 11.025 -2.109 -8.180 1.00 94.75 87 VAL A CA 1
ATOM 656 C C . VAL A 1 87 ? 12.042 -1.181 -8.847 1.00 94.75 87 VAL A C 1
ATOM 658 O O . VAL A 1 87 ? 13.185 -1.583 -9.066 1.00 94.75 87 VAL A O 1
ATOM 661 N N . LEU A 1 88 ? 11.656 0.066 -9.138 1.00 90.44 88 LEU A N 1
ATOM 662 C CA . LEU A 1 88 ? 12.537 1.060 -9.750 1.00 90.44 88 LEU A CA 1
ATOM 663 C C . LEU A 1 88 ? 13.690 1.453 -8.828 1.00 90.44 88 LEU A C 1
ATOM 665 O O . LEU A 1 88 ? 14.822 1.542 -9.298 1.00 90.44 88 LEU A O 1
ATOM 669 N N . LEU A 1 89 ? 13.425 1.649 -7.533 1.00 91.06 89 LEU A N 1
ATOM 670 C CA . LEU A 1 89 ? 14.468 1.944 -6.550 1.00 91.06 89 LEU A CA 1
ATOM 671 C C . LEU A 1 89 ? 15.474 0.794 -6.459 1.00 91.06 89 LEU A C 1
ATOM 673 O O . LEU A 1 89 ? 16.665 1.018 -6.649 1.00 91.06 89 LEU A O 1
ATOM 677 N N . ALA A 1 90 ? 15.005 -0.441 -6.264 1.00 94.44 90 ALA A N 1
ATOM 678 C CA . ALA A 1 90 ? 15.863 -1.618 -6.166 1.00 94.44 90 ALA A CA 1
ATOM 679 C C . ALA A 1 90 ? 16.695 -1.820 -7.440 1.00 94.44 90 ALA A C 1
ATOM 681 O O . ALA A 1 90 ? 17.915 -1.984 -7.374 1.00 94.44 90 ALA A O 1
ATOM 682 N N . PHE A 1 91 ? 16.061 -1.755 -8.614 1.00 91.81 91 PHE A N 1
ATOM 683 C CA . PHE A 1 91 ? 16.759 -1.905 -9.886 1.00 91.81 91 PHE A CA 1
ATOM 684 C C . PHE A 1 91 ? 17.757 -0.768 -10.139 1.00 91.81 91 PHE A C 1
ATOM 686 O O . PHE A 1 91 ? 18.901 -1.023 -10.521 1.00 91.81 91 PHE A O 1
ATOM 693 N N . GLY A 1 92 ? 17.361 0.478 -9.871 1.00 86.94 92 GLY A N 1
ATOM 694 C CA . GLY A 1 92 ? 18.220 1.656 -9.963 1.00 86.94 92 GLY A CA 1
ATOM 695 C C . GLY A 1 92 ? 19.453 1.539 -9.069 1.00 86.94 92 GLY A C 1
ATOM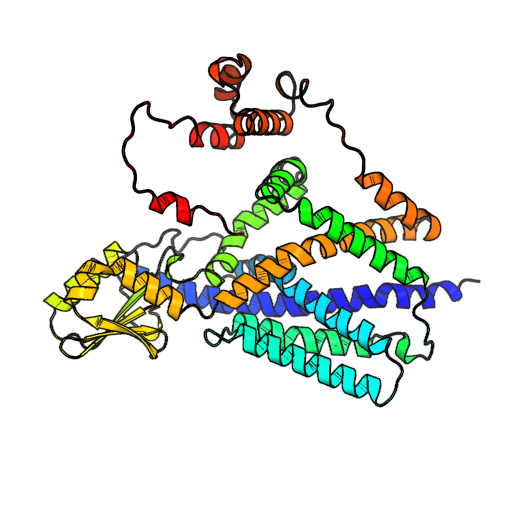 696 O O . GLY A 1 92 ? 20.566 1.783 -9.534 1.00 86.94 92 GLY A O 1
ATOM 697 N N . THR A 1 93 ? 19.289 1.064 -7.831 1.00 89.50 93 THR A N 1
ATOM 698 C CA . THR A 1 93 ? 20.402 0.769 -6.920 1.00 89.50 93 THR A CA 1
ATOM 699 C C . THR A 1 93 ? 21.361 -0.255 -7.523 1.00 89.50 93 THR A C 1
ATOM 701 O O . THR A 1 93 ? 22.566 -0.013 -7.526 1.00 89.50 93 THR A O 1
ATOM 704 N N . VAL A 1 94 ? 20.870 -1.355 -8.109 1.00 90.75 94 VAL A N 1
ATOM 705 C CA . VAL A 1 94 ? 21.749 -2.331 -8.783 1.00 90.75 94 VAL A CA 1
ATOM 706 C C . VAL A 1 94 ? 22.539 -1.682 -9.917 1.00 90.75 94 VAL A C 1
ATOM 708 O O . VAL A 1 94 ? 23.746 -1.904 -10.019 1.00 90.75 94 VAL A O 1
ATOM 711 N N . LEU A 1 95 ? 21.894 -0.868 -10.756 1.00 85.56 95 LEU A N 1
ATOM 712 C CA . LEU A 1 95 ? 22.561 -0.190 -11.871 1.00 85.56 95 LEU A CA 1
ATOM 713 C C . LEU A 1 95 ? 23.643 0.786 -11.390 1.00 85.56 95 LEU A C 1
ATOM 715 O O . LEU A 1 95 ? 24.752 0.774 -11.928 1.00 85.56 95 LEU A O 1
ATOM 719 N N . LEU A 1 96 ? 23.349 1.588 -10.363 1.00 84.56 96 LEU A N 1
ATOM 720 C CA . LEU A 1 96 ? 24.306 2.522 -9.765 1.00 84.56 96 LEU A CA 1
ATOM 721 C C . LEU A 1 96 ? 25.502 1.779 -9.160 1.00 84.56 96 LEU A C 1
ATOM 723 O O . LEU A 1 96 ? 26.650 2.125 -9.427 1.00 84.56 96 LEU A O 1
ATOM 727 N N . LEU A 1 97 ? 25.252 0.704 -8.412 1.00 87.00 97 LEU A N 1
ATOM 728 C CA . LEU A 1 97 ? 26.304 -0.097 -7.783 1.00 87.00 97 LEU A CA 1
ATOM 729 C C . LEU A 1 97 ? 27.138 -0.890 -8.798 1.00 87.00 97 LEU A C 1
ATOM 731 O O . LEU A 1 97 ? 28.322 -1.136 -8.560 1.00 87.00 97 LEU A O 1
ATOM 735 N N . GLN A 1 98 ? 26.558 -1.275 -9.939 1.00 83.00 98 GLN A N 1
ATOM 736 C CA . GLN A 1 98 ? 27.288 -1.890 -11.053 1.00 83.00 98 GLN A CA 1
ATOM 737 C C . GLN A 1 98 ? 28.182 -0.891 -11.804 1.00 83.00 98 GLN A C 1
ATOM 739 O O . GLN A 1 98 ? 29.172 -1.316 -12.398 1.00 83.00 98 GLN A O 1
ATOM 744 N N . ALA A 1 99 ? 27.879 0.411 -11.754 1.00 77.88 99 ALA A N 1
ATOM 745 C CA . ALA A 1 99 ? 28.731 1.459 -12.320 1.00 77.88 99 ALA A CA 1
ATOM 746 C C . ALA A 1 99 ? 29.963 1.776 -11.446 1.00 77.88 99 ALA A C 1
ATOM 748 O O . ALA A 1 99 ? 30.962 2.292 -11.951 1.00 77.88 99 ALA A O 1
ATOM 749 N N . VAL A 1 100 ? 29.934 1.440 -10.149 1.00 81.31 100 VAL A N 1
ATOM 750 C CA . VAL A 1 100 ? 31.079 1.611 -9.240 1.00 81.31 100 VAL A CA 1
ATOM 751 C C . VAL A 1 100 ? 32.178 0.590 -9.562 1.00 81.31 100 VAL A C 1
ATOM 753 O O . VAL A 1 100 ? 31.916 -0.604 -9.743 1.00 81.31 100 VAL A O 1
ATOM 756 N N . LYS A 1 101 ? 33.440 1.047 -9.590 1.00 80.12 101 LYS A N 1
ATOM 757 C CA . LYS A 1 101 ? 34.610 0.188 -9.843 1.00 80.12 101 LYS A CA 1
ATOM 758 C C . LYS A 1 101 ? 34.633 -1.017 -8.881 1.00 80.12 101 LYS A C 1
ATOM 760 O O . LYS A 1 101 ? 34.402 -0.843 -7.682 1.00 80.12 101 LYS A O 1
ATOM 765 N N . PRO A 1 102 ? 34.928 -2.237 -9.371 1.00 80.06 102 PRO A N 1
ATOM 766 C CA . PRO A 1 102 ? 34.997 -3.421 -8.519 1.00 80.06 102 PRO A CA 1
ATOM 767 C C . PRO A 1 102 ? 36.117 -3.275 -7.478 1.00 80.06 102 PRO A C 1
ATOM 769 O O . PRO A 1 102 ? 37.199 -2.797 -7.804 1.00 80.06 102 PRO A O 1
ATOM 772 N N . GLY A 1 103 ? 35.858 -3.687 -6.233 1.00 86.31 103 GLY A N 1
ATOM 773 C CA . GLY A 1 103 ? 36.822 -3.598 -5.131 1.00 86.31 103 GLY A CA 1
ATOM 774 C C . GLY A 1 103 ? 36.165 -3.277 -3.786 1.00 86.31 103 GLY A C 1
ATOM 775 O O . GLY A 1 103 ? 34.975 -3.540 -3.585 1.00 86.31 103 GLY A O 1
ATOM 776 N N . ALA A 1 104 ? 36.941 -2.703 -2.862 1.00 86.88 104 ALA A N 1
ATOM 777 C CA . ALA A 1 104 ? 36.462 -2.281 -1.542 1.00 86.88 104 ALA A CA 1
ATOM 778 C C . ALA A 1 104 ? 35.326 -1.246 -1.636 1.00 86.88 104 ALA A C 1
ATOM 780 O O . ALA A 1 104 ? 34.308 -1.415 -0.972 1.00 86.88 104 ALA A O 1
ATOM 781 N N . CYS A 1 105 ? 35.431 -0.264 -2.540 1.00 86.50 105 CYS A N 1
ATOM 782 C CA . CYS A 1 105 ? 34.401 0.765 -2.720 1.00 86.50 105 CYS A CA 1
ATOM 783 C C . CYS A 1 105 ? 33.042 0.181 -3.127 1.00 86.50 105 CYS A C 1
ATOM 785 O O . CYS A 1 105 ? 32.017 0.597 -2.599 1.00 86.50 105 CYS A O 1
ATOM 787 N N . ARG A 1 106 ? 33.011 -0.825 -4.015 1.00 87.38 106 ARG A N 1
ATOM 788 C CA . ARG A 1 106 ? 31.751 -1.483 -4.398 1.00 87.38 106 ARG A CA 1
ATOM 789 C C . ARG A 1 106 ? 31.140 -2.253 -3.229 1.00 87.38 106 ARG A C 1
ATOM 791 O O . ARG A 1 106 ? 29.931 -2.202 -3.049 1.00 87.38 106 ARG A O 1
ATOM 798 N N . ARG A 1 107 ? 31.958 -2.955 -2.434 1.00 90.25 107 ARG A N 1
ATOM 799 C CA . ARG A 1 107 ? 31.489 -3.662 -1.227 1.00 90.25 107 ARG A CA 1
ATOM 800 C C . ARG A 1 107 ? 30.917 -2.686 -0.197 1.00 90.25 107 ARG A C 1
ATOM 802 O O . ARG A 1 107 ? 29.825 -2.925 0.302 1.00 90.25 107 ARG A O 1
ATOM 809 N N . ALA A 1 108 ? 31.607 -1.572 0.047 1.00 92.56 108 ALA A N 1
ATOM 810 C CA . ALA A 1 108 ? 31.130 -0.508 0.925 1.00 92.56 108 ALA A CA 1
ATOM 811 C C . ALA A 1 108 ? 29.819 0.113 0.414 1.00 92.56 108 ALA A C 1
ATOM 813 O O . ALA A 1 108 ? 28.893 0.307 1.192 1.00 92.56 108 ALA A O 1
ATOM 814 N N . ALA A 1 109 ? 29.697 0.351 -0.895 1.00 90.88 109 ALA A N 1
ATOM 815 C CA . ALA A 1 109 ? 28.476 0.887 -1.490 1.00 90.88 109 ALA A CA 1
ATOM 816 C C . ALA A 1 109 ? 27.286 -0.090 -1.381 1.00 90.88 109 ALA A C 1
ATOM 818 O O . ALA A 1 109 ? 26.176 0.338 -1.074 1.00 90.88 109 ALA A O 1
ATOM 819 N N . TRP A 1 110 ? 27.510 -1.401 -1.554 1.00 93.56 110 TRP A N 1
ATOM 820 C CA . TRP A 1 110 ? 26.490 -2.423 -1.275 1.00 93.56 110 TRP A CA 1
ATOM 821 C C . TRP A 1 110 ? 26.076 -2.437 0.197 1.00 93.56 110 TRP A C 1
ATOM 823 O O . TRP A 1 110 ? 24.882 -2.453 0.484 1.00 93.56 110 TRP A O 1
ATOM 833 N N . ALA A 1 111 ? 27.037 -2.390 1.122 1.00 94.69 111 ALA A N 1
ATOM 834 C CA . ALA A 1 111 ? 26.743 -2.325 2.551 1.00 94.69 111 ALA A CA 1
ATOM 835 C C . ALA A 1 111 ? 25.927 -1.068 2.897 1.00 94.69 111 ALA A C 1
ATOM 837 O O . ALA A 1 111 ? 24.905 -1.168 3.570 1.00 94.69 111 ALA A O 1
ATOM 838 N N . GLY A 1 112 ? 26.311 0.094 2.360 1.00 95.56 112 GLY A N 1
ATOM 839 C CA . GLY A 1 112 ? 25.565 1.342 2.517 1.00 95.56 112 GLY A CA 1
ATOM 840 C C . GLY A 1 112 ? 24.137 1.247 1.978 1.00 95.56 112 GLY A C 1
ATOM 841 O O . GLY A 1 112 ? 23.202 1.658 2.658 1.00 95.56 112 GLY A O 1
ATOM 842 N N . ALA A 1 113 ? 23.940 0.639 0.804 1.00 94.25 113 ALA A N 1
ATOM 843 C CA . ALA A 1 113 ? 22.606 0.420 0.246 1.00 94.25 113 ALA A CA 1
ATOM 844 C C . ALA A 1 113 ? 21.734 -0.478 1.142 1.00 94.25 113 ALA A C 1
ATOM 846 O O . ALA A 1 113 ? 20.560 -0.175 1.342 1.00 94.25 113 ALA A O 1
ATOM 847 N N . VAL A 1 114 ? 22.304 -1.540 1.723 1.00 95.75 114 VAL A N 1
ATOM 848 C CA . VAL A 1 114 ? 21.597 -2.405 2.684 1.00 95.75 114 VAL A CA 1
ATOM 849 C C . VAL A 1 114 ? 21.230 -1.634 3.953 1.00 95.75 114 VAL A C 1
ATOM 851 O O . VAL A 1 114 ? 20.094 -1.732 4.404 1.00 95.75 114 VAL A O 1
ATOM 854 N N . VAL A 1 115 ? 22.145 -0.829 4.501 1.00 97.12 115 VAL A N 1
ATOM 855 C CA . VAL A 1 115 ? 21.877 0.003 5.688 1.00 97.12 115 VAL A CA 1
ATOM 856 C C . VAL A 1 115 ? 20.750 0.998 5.420 1.00 97.12 115 VAL A C 1
ATOM 858 O O . VAL A 1 115 ? 19.822 1.099 6.221 1.00 97.12 115 VAL A O 1
ATOM 861 N N . VAL A 1 116 ? 20.779 1.687 4.276 1.00 95.88 116 VAL A N 1
ATOM 862 C CA . VAL A 1 116 ? 19.697 2.595 3.865 1.00 95.88 116 VAL A CA 1
ATOM 863 C C . VAL A 1 116 ? 18.377 1.835 3.728 1.00 95.88 116 VAL A C 1
ATOM 865 O O . VAL A 1 116 ? 17.342 2.319 4.177 1.00 95.88 116 VAL A O 1
ATOM 868 N N . TRP A 1 117 ? 18.397 0.624 3.168 1.00 96.38 117 TRP A N 1
ATOM 869 C CA . TRP A 1 117 ? 17.190 -0.183 3.020 1.00 96.38 117 TRP A CA 1
ATOM 870 C C . TRP A 1 117 ? 16.597 -0.618 4.366 1.00 96.38 117 TRP A C 1
ATOM 872 O O . TRP A 1 117 ? 15.392 -0.490 4.589 1.00 96.38 117 TRP A O 1
ATOM 882 N N . LEU A 1 118 ? 17.444 -1.060 5.299 1.00 96.56 118 LEU A N 1
ATOM 883 C CA . LEU A 1 118 ? 17.036 -1.366 6.670 1.00 96.56 118 LEU A CA 1
ATOM 884 C C . LEU A 1 118 ? 16.477 -0.125 7.373 1.00 96.56 118 LEU A C 1
ATOM 886 O O . LEU A 1 118 ? 15.463 -0.224 8.058 1.00 96.56 118 LEU A O 1
ATOM 890 N N . ALA A 1 119 ? 17.069 1.052 7.154 1.00 96.56 119 ALA A N 1
ATOM 891 C CA . ALA A 1 119 ? 16.542 2.309 7.677 1.00 96.56 119 ALA A CA 1
ATOM 892 C C . ALA A 1 119 ? 15.140 2.630 7.131 1.00 96.56 119 ALA A C 1
ATOM 894 O O . ALA A 1 119 ? 14.283 3.064 7.897 1.00 96.56 119 ALA A O 1
ATOM 895 N N . ILE A 1 120 ? 14.864 2.357 5.849 1.00 94.94 120 ILE A N 1
ATOM 896 C CA . ILE A 1 120 ? 13.523 2.516 5.259 1.00 94.94 120 ILE A CA 1
ATOM 897 C C . ILE A 1 120 ? 12.521 1.543 5.897 1.00 94.94 120 ILE A C 1
ATOM 899 O O . ILE A 1 120 ? 11.400 1.947 6.207 1.00 94.94 120 ILE A O 1
ATOM 903 N N . ILE A 1 121 ? 12.912 0.286 6.142 1.00 96.12 121 ILE A N 1
ATOM 904 C CA . ILE A 1 121 ? 12.062 -0.700 6.833 1.00 96.12 121 ILE A CA 1
ATOM 905 C C . ILE A 1 121 ? 11.770 -0.251 8.270 1.00 96.12 121 ILE A C 1
ATOM 907 O O . ILE A 1 121 ? 10.614 -0.281 8.696 1.00 96.12 121 ILE A O 1
ATOM 911 N N . MET A 1 122 ? 12.786 0.204 9.009 1.00 96.06 122 MET A N 1
ATOM 912 C CA . MET A 1 122 ? 12.616 0.717 10.373 1.00 96.06 122 MET A CA 1
ATOM 913 C C . MET A 1 122 ? 11.712 1.951 10.396 1.00 96.06 122 MET A C 1
ATOM 915 O O . MET A 1 122 ? 10.765 2.004 11.175 1.00 96.06 122 MET A O 1
ATOM 919 N N . TRP A 1 123 ? 11.939 2.908 9.493 1.00 95.88 123 TRP A N 1
ATOM 920 C CA . TRP A 1 123 ? 11.083 4.083 9.341 1.00 95.88 123 TRP A CA 1
ATOM 921 C C . TRP A 1 123 ? 9.638 3.690 9.019 1.00 95.88 123 TRP A C 1
ATOM 923 O O . TRP A 1 123 ? 8.705 4.194 9.644 1.00 95.88 123 TRP A O 1
ATOM 933 N N . GLY A 1 124 ? 9.433 2.742 8.103 1.00 92.38 124 GLY A N 1
ATOM 934 C CA . GLY A 1 124 ? 8.112 2.229 7.743 1.00 92.38 124 GLY A CA 1
ATOM 935 C C . GLY A 1 124 ? 7.327 1.665 8.931 1.00 92.38 124 GLY A C 1
ATOM 936 O O . GLY A 1 124 ? 6.102 1.755 8.938 1.00 92.38 124 GLY A O 1
ATOM 937 N N . ASN A 1 125 ? 8.031 1.169 9.952 1.00 94.94 125 ASN A N 1
ATOM 938 C CA . ASN A 1 125 ? 7.471 0.561 11.159 1.00 94.94 125 ASN A CA 1
ATOM 939 C C . ASN A 1 125 ? 7.614 1.431 12.427 1.00 94.94 125 ASN A C 1
ATOM 941 O O . ASN A 1 125 ? 7.350 0.962 13.532 1.00 94.94 125 ASN A O 1
ATOM 945 N N . ALA A 1 126 ? 8.007 2.704 12.296 1.00 91.75 126 ALA A N 1
ATOM 946 C CA . ALA A 1 126 ? 8.244 3.587 13.444 1.00 91.75 126 ALA A CA 1
ATOM 947 C C . ALA A 1 126 ? 6.982 3.865 14.291 1.00 91.75 126 ALA A C 1
ATOM 949 O O . ALA A 1 126 ? 7.097 4.145 15.479 1.00 91.75 126 ALA A O 1
ATOM 950 N N . ASN A 1 127 ? 5.785 3.751 13.702 1.00 87.31 127 ASN A N 1
ATOM 951 C CA . ASN A 1 127 ? 4.496 3.927 14.391 1.00 87.31 127 ASN A CA 1
ATOM 952 C C . ASN A 1 127 ? 3.828 2.582 14.743 1.00 87.31 127 ASN A C 1
ATOM 954 O O . ASN A 1 127 ? 2.610 2.505 14.881 1.00 87.31 127 ASN A O 1
ATOM 958 N N . GLY A 1 128 ? 4.612 1.505 14.827 1.00 88.06 128 GLY A N 1
ATOM 959 C CA . GLY A 1 128 ? 4.127 0.135 14.981 1.00 88.06 128 GLY A CA 1
ATOM 960 C C . GLY A 1 128 ? 4.313 -0.698 13.715 1.00 88.06 128 GLY A C 1
ATOM 961 O O . GLY A 1 128 ? 4.578 -0.176 12.631 1.00 88.06 128 GLY A O 1
ATOM 962 N N . VAL A 1 129 ? 4.185 -2.018 13.860 1.00 90.19 129 VAL A N 1
ATOM 963 C CA . VAL A 1 129 ? 4.455 -2.962 12.770 1.00 90.19 129 VAL A CA 1
ATOM 964 C C . VAL A 1 129 ? 3.365 -2.861 11.702 1.00 90.19 129 VAL A C 1
ATOM 966 O O . VAL A 1 129 ? 2.209 -3.207 11.933 1.00 90.19 129 VAL A O 1
ATOM 969 N N . CYS A 1 130 ? 3.742 -2.399 10.512 1.00 93.38 130 CYS A N 1
ATOM 970 C CA . CYS A 1 130 ? 2.892 -2.373 9.332 1.00 93.38 130 CYS A CA 1
ATOM 971 C C . CYS A 1 130 ? 3.236 -3.576 8.447 1.00 93.38 130 CYS A C 1
ATOM 973 O O . CYS A 1 130 ? 4.125 -3.505 7.590 1.00 93.38 130 CYS A O 1
ATOM 975 N N . TYR A 1 131 ? 2.531 -4.694 8.650 1.00 93.69 131 TYR A N 1
ATOM 976 C CA . TYR A 1 131 ? 2.756 -5.927 7.883 1.00 93.69 131 TYR A CA 1
ATOM 977 C C . TYR A 1 131 ? 2.678 -5.733 6.359 1.00 93.69 131 TYR A C 1
ATOM 979 O O . TYR A 1 131 ? 3.582 -6.220 5.679 1.00 93.69 131 TYR A O 1
ATOM 987 N N . PRO A 1 132 ? 1.699 -4.982 5.802 1.00 95.19 132 PRO A N 1
ATOM 988 C CA . PRO A 1 132 ? 1.648 -4.705 4.369 1.00 95.19 132 PRO A CA 1
ATOM 989 C C . PRO A 1 132 ? 2.937 -4.069 3.848 1.00 95.19 132 PRO A C 1
ATOM 991 O O . PRO A 1 132 ? 3.609 -4.646 2.998 1.00 95.19 132 PRO A O 1
ATOM 994 N N . LEU A 1 133 ? 3.322 -2.910 4.394 1.00 95.38 133 LEU A N 1
ATOM 995 C CA . LEU A 1 133 ? 4.505 -2.173 3.949 1.00 95.38 133 LEU A CA 1
ATOM 996 C C . LEU A 1 133 ? 5.778 -3.011 4.095 1.00 95.38 133 LEU A C 1
ATOM 998 O O . LEU A 1 133 ? 6.618 -3.024 3.198 1.00 95.38 133 LEU A O 1
ATOM 1002 N N . THR A 1 134 ? 5.898 -3.746 5.200 1.00 96.44 134 THR A N 1
ATOM 1003 C CA . THR A 1 134 ? 7.038 -4.632 5.442 1.00 96.44 134 THR A CA 1
ATOM 1004 C C . THR A 1 134 ? 7.112 -5.746 4.399 1.00 96.44 134 THR A C 1
ATOM 1006 O O . THR A 1 134 ? 8.190 -5.989 3.866 1.00 96.44 134 THR A O 1
ATOM 1009 N N . ALA A 1 135 ? 5.989 -6.367 4.021 1.00 97.06 135 ALA A N 1
ATOM 1010 C CA . ALA A 1 135 ? 5.965 -7.380 2.965 1.00 97.06 135 ALA A CA 1
ATOM 1011 C C . ALA A 1 135 ? 6.471 -6.821 1.623 1.00 97.06 135 ALA A C 1
ATOM 1013 O O . ALA A 1 135 ? 7.315 -7.442 0.974 1.00 97.06 135 ALA A O 1
ATOM 1014 N N . PHE A 1 136 ? 6.035 -5.615 1.240 1.00 97.00 136 PHE A N 1
ATOM 1015 C CA . PHE A 1 136 ? 6.535 -4.934 0.040 1.00 97.00 136 PHE A CA 1
ATOM 1016 C C . PHE A 1 136 ? 8.052 -4.685 0.107 1.00 97.00 136 PHE A C 1
ATOM 1018 O O . PHE A 1 136 ? 8.769 -4.995 -0.845 1.00 97.00 136 PHE A O 1
ATOM 1025 N N . LEU A 1 137 ? 8.550 -4.155 1.229 1.00 96.69 137 LEU A N 1
ATOM 1026 C CA . LEU A 1 137 ? 9.960 -3.785 1.392 1.00 96.69 137 LEU A CA 1
ATOM 1027 C C . LEU A 1 137 ? 10.901 -4.980 1.608 1.00 96.69 137 LEU A C 1
ATOM 1029 O O . LEU A 1 137 ? 12.099 -4.853 1.373 1.00 96.69 137 LEU A O 1
ATOM 1033 N N . VAL A 1 138 ? 10.398 -6.129 2.054 1.00 97.25 138 VAL A N 1
ATOM 1034 C CA . VAL A 1 138 ? 11.219 -7.324 2.303 1.00 97.25 138 VAL A CA 1
ATOM 1035 C C . VAL A 1 138 ? 11.233 -8.260 1.098 1.00 97.25 138 VAL A C 1
ATOM 1037 O O . VAL A 1 138 ? 12.273 -8.834 0.801 1.00 97.25 138 VAL A O 1
ATOM 1040 N N . VAL A 1 139 ? 10.119 -8.409 0.374 1.00 98.06 139 VAL A N 1
ATOM 1041 C CA . VAL A 1 139 ? 10.013 -9.408 -0.705 1.00 98.06 139 VAL A CA 1
ATOM 1042 C C . VAL A 1 139 ? 10.495 -8.865 -2.051 1.00 98.06 139 VAL A C 1
ATOM 1044 O O . VAL A 1 139 ? 11.272 -9.519 -2.748 1.00 98.06 139 VAL A O 1
ATOM 1047 N N . ILE A 1 140 ? 10.052 -7.665 -2.435 1.00 97.50 140 ILE A N 1
ATOM 1048 C CA . ILE A 1 140 ? 10.278 -7.140 -3.791 1.00 97.50 140 ILE A CA 1
ATOM 1049 C C . ILE A 1 140 ? 11.759 -6.826 -4.057 1.00 97.50 140 ILE A C 1
ATOM 1051 O O . ILE A 1 140 ? 12.272 -7.276 -5.085 1.00 97.50 140 ILE A O 1
ATOM 1055 N N . PRO A 1 141 ? 12.488 -6.094 -3.190 1.00 97.06 141 PRO A N 1
ATOM 1056 C CA . PRO A 1 141 ? 13.858 -5.691 -3.501 1.00 97.06 141 PRO A CA 1
ATOM 1057 C C . PRO A 1 141 ? 14.815 -6.868 -3.668 1.00 97.06 141 PRO A C 1
ATOM 1059 O O . PRO A 1 141 ? 15.511 -6.877 -4.681 1.00 97.06 141 PRO A O 1
ATOM 1062 N N . PRO A 1 142 ? 14.856 -7.885 -2.781 1.00 97.06 142 PRO A N 1
ATOM 1063 C CA . PRO A 1 142 ? 15.709 -9.049 -3.000 1.00 97.06 142 PRO A CA 1
ATOM 1064 C C . PRO A 1 142 ? 15.389 -9.767 -4.310 1.00 97.06 142 PRO A C 1
ATOM 1066 O O . PRO A 1 142 ? 16.309 -10.082 -5.061 1.00 97.06 142 PRO A O 1
ATOM 1069 N N . ALA A 1 143 ? 14.106 -9.956 -4.640 1.00 97.69 143 ALA A N 1
ATOM 1070 C CA . ALA A 1 143 ? 13.701 -10.592 -5.892 1.00 97.69 143 ALA A CA 1
ATOM 1071 C C . ALA A 1 143 ? 14.192 -9.805 -7.122 1.00 97.69 143 ALA A C 1
ATOM 1073 O O . ALA A 1 143 ? 14.778 -10.380 -8.041 1.00 97.69 143 ALA A O 1
ATOM 1074 N N . VAL A 1 144 ? 14.015 -8.480 -7.118 1.00 96.69 144 VAL A N 1
ATOM 1075 C CA . VAL A 1 144 ? 14.475 -7.593 -8.198 1.00 96.69 144 VAL A CA 1
ATOM 1076 C C . VAL A 1 144 ? 15.998 -7.558 -8.283 1.00 96.69 144 VAL A C 1
ATOM 1078 O O . VAL A 1 144 ? 16.545 -7.633 -9.381 1.00 96.69 144 VAL A O 1
ATOM 1081 N N . VAL A 1 145 ? 16.698 -7.475 -7.149 1.00 95.56 145 VAL A N 1
ATOM 1082 C CA . VAL A 1 145 ? 18.165 -7.467 -7.097 1.00 95.56 145 VAL A CA 1
ATOM 1083 C C . VAL A 1 145 ? 18.725 -8.776 -7.647 1.00 95.56 145 VAL A C 1
ATOM 1085 O O . VAL A 1 145 ? 19.615 -8.741 -8.494 1.00 95.56 145 VAL A O 1
ATOM 1088 N N . LEU A 1 146 ? 18.187 -9.924 -7.230 1.00 95.50 146 LEU A N 1
ATOM 1089 C CA . LEU A 1 146 ? 18.600 -11.235 -7.731 1.00 95.50 146 LEU A CA 1
ATOM 1090 C C . LEU A 1 146 ? 18.370 -11.354 -9.240 1.00 95.50 146 LEU A C 1
ATOM 1092 O O . LEU A 1 146 ? 19.301 -11.701 -9.967 1.00 95.50 146 LEU A O 1
ATOM 1096 N N . ALA A 1 147 ? 17.181 -10.986 -9.727 1.00 94.88 147 ALA A N 1
ATOM 1097 C CA . ALA A 1 147 ? 16.869 -10.998 -11.155 1.00 94.88 147 ALA A CA 1
ATOM 1098 C C . ALA A 1 147 ? 17.793 -10.063 -11.956 1.00 94.88 147 ALA A C 1
ATOM 1100 O O . ALA A 1 147 ? 18.332 -10.446 -12.996 1.00 94.88 147 ALA A O 1
ATOM 1101 N N . ALA A 1 148 ? 18.040 -8.852 -11.448 1.00 92.00 148 ALA A N 1
ATOM 1102 C CA . ALA A 1 148 ? 18.942 -7.887 -12.064 1.00 92.00 148 ALA A CA 1
ATOM 1103 C C . ALA A 1 148 ? 20.378 -8.420 -12.140 1.00 92.00 148 ALA A C 1
ATOM 1105 O O . ALA A 1 148 ? 21.020 -8.325 -13.182 1.00 92.00 148 ALA A O 1
ATOM 1106 N N . LEU A 1 149 ? 20.891 -9.023 -11.067 1.00 90.50 149 LEU A N 1
ATOM 1107 C CA . LEU A 1 149 ? 22.233 -9.606 -11.051 1.00 90.50 149 LEU A CA 1
ATOM 1108 C C . LEU A 1 149 ? 22.341 -10.834 -11.968 1.00 90.50 149 LEU A C 1
ATOM 1110 O O . LEU A 1 149 ? 23.332 -10.961 -12.689 1.00 90.50 149 LEU A O 1
ATOM 1114 N N . GLN A 1 150 ? 21.330 -11.706 -11.979 1.00 90.94 150 GLN A N 1
ATOM 1115 C CA . GLN A 1 150 ? 21.308 -12.928 -12.785 1.00 90.94 150 GLN A CA 1
ATOM 1116 C C . GLN A 1 150 ? 21.227 -12.630 -14.286 1.00 90.94 150 GLN A C 1
ATOM 1118 O O . GLN A 1 150 ? 21.907 -13.282 -15.080 1.00 90.94 150 GLN A O 1
ATOM 1123 N N . TRP A 1 151 ? 20.424 -11.641 -14.682 1.00 87.69 151 TRP A N 1
ATOM 1124 C CA . TRP A 1 151 ? 20.224 -11.280 -16.087 1.00 87.69 151 TRP A CA 1
ATOM 1125 C C . TRP A 1 151 ? 21.156 -10.165 -16.574 1.00 87.69 151 TRP A C 1
ATOM 1127 O O . TRP A 1 151 ? 21.089 -9.794 -17.747 1.00 87.69 151 TRP A O 1
ATOM 1137 N N . SER A 1 152 ? 22.034 -9.633 -15.711 1.00 83.25 152 SER A N 1
ATOM 1138 C CA . SER A 1 152 ? 22.901 -8.509 -16.071 1.00 83.25 152 SER A CA 1
ATOM 1139 C C . SER A 1 152 ? 23.854 -8.876 -17.216 1.00 83.25 152 SER A C 1
ATOM 1141 O O . SER A 1 152 ? 24.694 -9.774 -17.075 1.00 83.25 152 SER A O 1
ATOM 1143 N N . PRO A 1 153 ? 23.831 -8.130 -18.337 1.00 71.12 153 PRO A N 1
ATOM 1144 C CA . PRO A 1 153 ? 24.787 -8.329 -19.421 1.00 71.12 153 PRO A CA 1
ATOM 1145 C C . PRO A 1 153 ? 26.215 -7.935 -19.009 1.00 71.12 153 PRO A C 1
ATOM 1147 O O . PRO A 1 153 ? 27.173 -8.369 -19.648 1.00 71.12 153 PRO A O 1
ATOM 1150 N N . LEU A 1 154 ? 26.378 -7.160 -17.925 1.00 65.25 154 LEU A N 1
ATOM 1151 C CA . LEU A 1 154 ? 27.679 -6.730 -17.397 1.00 65.25 154 LEU A CA 1
ATOM 1152 C C . LEU A 1 154 ? 28.485 -7.886 -16.782 1.00 65.25 154 LEU A C 1
ATOM 1154 O O . LEU A 1 154 ? 29.696 -7.754 -16.606 1.00 65.25 154 LEU A O 1
ATOM 1158 N N . ARG A 1 155 ? 27.855 -9.045 -16.532 1.00 61.91 155 ARG A N 1
ATOM 1159 C CA . ARG A 1 155 ? 28.542 -10.284 -16.128 1.00 61.91 155 ARG A CA 1
ATOM 1160 C C . ARG A 1 155 ? 29.506 -10.804 -17.211 1.00 61.91 155 ARG A C 1
ATOM 1162 O O . ARG A 1 155 ? 30.432 -11.535 -16.889 1.00 61.91 155 ARG A O 1
ATOM 1169 N N . HIS A 1 156 ? 29.333 -10.369 -18.465 1.00 56.34 156 HIS A N 1
ATOM 1170 C CA . HIS A 1 156 ? 30.094 -10.822 -19.637 1.00 56.34 156 HIS A CA 1
ATOM 1171 C C . HIS A 1 156 ? 31.176 -9.824 -20.114 1.00 56.34 156 HIS A C 1
ATOM 1173 O O . HIS A 1 156 ? 31.524 -9.802 -21.292 1.00 56.34 156 HIS A O 1
ATOM 1179 N N . GLY A 1 157 ? 31.719 -8.987 -19.217 1.00 51.19 157 GLY A N 1
ATOM 1180 C CA . GLY A 1 157 ? 33.041 -8.366 -19.416 1.00 51.19 157 GLY A CA 1
ATOM 1181 C C . GLY A 1 157 ? 33.118 -6.991 -20.099 1.00 51.19 157 GLY A C 1
ATOM 1182 O O . GLY A 1 157 ? 34.223 -6.506 -20.316 1.00 51.19 157 GLY A O 1
ATOM 1183 N N . ILE A 1 158 ? 32.007 -6.307 -20.395 1.00 52.44 158 ILE A N 1
ATOM 1184 C CA . ILE A 1 158 ? 32.047 -4.974 -21.038 1.00 52.44 158 ILE A CA 1
ATOM 1185 C C . ILE A 1 158 ? 31.639 -3.894 -20.030 1.00 52.44 158 ILE A C 1
ATOM 1187 O O . ILE A 1 158 ? 30.481 -3.816 -19.635 1.00 52.44 158 ILE A O 1
ATOM 1191 N N . ARG A 1 159 ? 32.610 -3.082 -19.588 1.00 53.34 159 ARG A N 1
ATOM 1192 C CA . ARG A 1 159 ? 32.496 -2.157 -18.437 1.00 53.34 159 ARG A CA 1
ATOM 1193 C C . ARG A 1 159 ? 31.896 -0.778 -18.724 1.00 53.34 159 ARG A C 1
ATOM 1195 O O . ARG A 1 159 ? 31.634 -0.048 -17.775 1.00 53.34 159 ARG A O 1
ATOM 1202 N N . ALA A 1 160 ? 31.681 -0.389 -19.975 1.00 50.97 160 ALA A N 1
ATOM 1203 C CA . ALA A 1 160 ? 31.187 0.955 -20.261 1.00 50.97 160 ALA A CA 1
ATOM 1204 C C . ALA A 1 160 ? 29.658 0.966 -20.363 1.00 50.97 160 ALA A C 1
ATOM 1206 O O . ALA A 1 160 ? 29.086 0.389 -21.290 1.00 50.97 160 ALA A O 1
ATOM 1207 N N . LEU A 1 161 ? 28.990 1.664 -19.439 1.00 50.50 161 LEU A N 1
ATOM 1208 C CA . LEU A 1 161 ? 27.656 2.192 -19.709 1.00 50.50 161 LEU A CA 1
ATOM 1209 C C . LEU A 1 161 ? 27.840 3.246 -20.819 1.00 50.50 161 LEU A C 1
ATOM 1211 O O . LEU A 1 161 ? 28.508 4.250 -20.572 1.00 50.50 161 LEU A O 1
ATOM 1215 N N . PRO A 1 162 ? 27.341 3.035 -22.049 1.00 51.97 162 PRO A N 1
ATOM 1216 C CA . PRO A 1 162 ? 27.586 3.985 -23.127 1.00 51.97 162 PRO A CA 1
ATOM 1217 C C . PRO A 1 162 ? 26.961 5.338 -22.769 1.00 51.97 162 PRO A C 1
ATOM 1219 O O . PRO A 1 162 ? 25.790 5.387 -22.403 1.00 51.97 162 PRO A O 1
ATOM 1222 N N . TRP A 1 163 ? 27.728 6.422 -22.923 1.00 41.75 163 TRP A N 1
ATOM 1223 C CA . TRP A 1 163 ? 27.350 7.834 -22.714 1.00 41.75 163 TRP A CA 1
ATOM 1224 C C . TRP A 1 163 ? 25.971 8.220 -23.289 1.00 41.75 163 TRP A C 1
ATOM 1226 O O . TRP A 1 163 ? 25.260 9.047 -22.727 1.00 41.75 163 TRP A O 1
ATOM 1236 N N . ARG A 1 164 ? 25.518 7.533 -24.348 1.00 49.84 164 ARG A N 1
ATOM 1237 C CA . ARG A 1 164 ? 24.152 7.637 -24.898 1.00 49.84 164 ARG A CA 1
ATOM 1238 C C . ARG A 1 164 ? 23.030 7.342 -23.885 1.00 49.84 164 ARG A C 1
ATOM 1240 O O . ARG A 1 164 ? 21.912 7.788 -24.098 1.00 49.84 164 ARG A O 1
ATOM 1247 N N . LYS A 1 165 ? 23.300 6.635 -22.782 1.00 55.41 165 LYS A N 1
ATOM 1248 C CA . LYS A 1 165 ? 22.333 6.383 -21.696 1.00 55.41 165 LYS A CA 1
ATOM 1249 C C . LYS A 1 165 ? 22.145 7.584 -20.760 1.00 55.41 165 LYS A C 1
ATOM 1251 O O . LYS A 1 165 ? 21.082 7.689 -20.154 1.00 55.41 165 LYS A O 1
ATOM 1256 N N . SER A 1 166 ? 23.103 8.513 -20.697 1.00 54.31 166 SER A N 1
ATOM 1257 C CA . SER A 1 166 ? 22.973 9.760 -19.924 1.00 54.31 166 SER A CA 1
ATOM 1258 C C . SER A 1 166 ? 21.881 10.678 -20.481 1.00 54.31 166 SER A C 1
ATOM 1260 O O . SER A 1 166 ? 21.253 11.405 -19.721 1.00 54.31 166 SER A O 1
ATOM 1262 N N . ILE A 1 167 ? 21.579 10.582 -21.782 1.00 56.88 167 ILE A N 1
ATOM 1263 C CA . ILE A 1 167 ? 20.474 11.316 -22.418 1.00 56.88 167 ILE A CA 1
ATOM 1264 C C . ILE A 1 167 ? 19.110 10.923 -21.830 1.00 56.88 167 ILE A C 1
ATOM 1266 O O . ILE A 1 167 ? 18.274 11.789 -21.601 1.00 56.88 167 ILE A O 1
ATOM 1270 N N . HIS A 1 168 ? 18.875 9.643 -21.526 1.00 61.09 168 HIS A N 1
ATOM 1271 C CA . HIS A 1 168 ? 17.605 9.229 -20.917 1.00 61.09 168 HIS A CA 1
ATOM 1272 C C . HIS A 1 168 ? 17.482 9.713 -19.473 1.00 61.09 168 HIS A C 1
ATOM 1274 O O . HIS A 1 168 ? 16.401 10.121 -19.066 1.00 61.09 168 HIS A O 1
ATOM 1280 N N . VAL A 1 169 ? 18.586 9.722 -18.721 1.00 61.75 169 VAL A N 1
ATOM 1281 C CA . VAL A 1 169 ? 18.623 10.305 -17.371 1.00 61.75 169 VAL A CA 1
ATOM 1282 C C . VAL A 1 169 ? 18.328 11.805 -17.433 1.00 61.75 169 VAL A C 1
ATOM 1284 O O . VAL A 1 169 ? 17.525 12.296 -16.651 1.00 61.75 169 VAL A O 1
ATOM 1287 N N . PHE A 1 170 ? 18.897 12.516 -18.408 1.00 62.53 170 PHE A N 1
ATOM 1288 C CA . PHE A 1 170 ? 18.613 13.930 -18.652 1.00 62.53 170 PHE A CA 1
ATOM 1289 C C . PHE A 1 170 ? 17.132 14.189 -18.975 1.00 62.53 170 PHE A C 1
ATOM 1291 O O . PHE A 1 170 ? 16.522 15.052 -18.351 1.00 62.53 170 PHE A O 1
ATOM 1298 N N . PHE A 1 171 ? 16.516 13.401 -19.866 1.00 63.69 171 PHE A N 1
ATOM 1299 C CA . PHE A 1 171 ? 15.081 13.521 -20.159 1.00 63.69 171 PHE A CA 1
ATOM 1300 C C . PHE A 1 171 ? 14.192 13.193 -18.957 1.00 63.69 171 PHE A C 1
ATOM 1302 O O . PHE A 1 171 ? 13.173 13.846 -18.769 1.00 63.69 171 PHE A O 1
ATOM 1309 N N . VAL A 1 172 ? 14.579 12.230 -18.118 1.00 67.00 172 VAL A N 1
ATOM 1310 C CA . VAL A 1 172 ? 13.874 11.941 -16.860 1.00 67.00 172 VAL A CA 1
ATOM 1311 C C . VAL A 1 172 ? 13.977 13.121 -15.896 1.00 67.00 172 VAL A C 1
ATOM 1313 O O . VAL A 1 172 ? 12.979 13.485 -15.286 1.00 67.00 172 VAL A O 1
ATOM 1316 N N . VAL A 1 173 ? 15.151 13.744 -15.769 1.00 68.62 173 VAL A N 1
ATOM 1317 C CA . VAL A 1 173 ? 15.333 14.931 -14.920 1.00 68.62 173 VAL A CA 1
ATOM 1318 C C . VAL A 1 173 ? 14.500 16.103 -15.439 1.00 68.62 173 VAL A C 1
ATOM 1320 O O . VAL A 1 173 ? 13.797 16.727 -14.652 1.00 68.62 173 VAL A O 1
ATOM 1323 N N . ILE A 1 174 ? 14.500 16.363 -16.752 1.00 69.56 174 ILE A N 1
ATOM 1324 C CA . ILE A 1 174 ? 13.626 17.378 -17.361 1.00 69.56 174 ILE A CA 1
ATOM 1325 C C . ILE A 1 174 ? 12.160 17.056 -17.087 1.00 69.56 174 ILE A C 1
ATOM 1327 O O . ILE A 1 174 ? 11.424 17.938 -16.660 1.00 69.56 174 ILE A O 1
ATOM 1331 N N . LEU A 1 175 ? 11.737 15.807 -17.291 1.00 68.38 175 LEU A N 1
ATOM 1332 C CA . LEU A 1 175 ? 10.366 15.387 -17.028 1.00 68.38 175 LEU A CA 1
ATOM 1333 C C . LEU A 1 175 ? 9.989 15.647 -15.568 1.00 68.38 175 LEU A C 1
ATOM 1335 O O . LEU A 1 175 ? 8.929 16.203 -15.320 1.00 68.38 175 LEU A O 1
ATOM 1339 N N . LEU A 1 176 ? 10.853 15.309 -14.608 1.00 68.31 176 LEU A N 1
ATOM 1340 C CA . LEU A 1 176 ? 10.615 15.585 -13.190 1.00 68.31 176 LEU A CA 1
ATOM 1341 C C . LEU A 1 176 ? 10.516 17.091 -12.910 1.00 68.31 176 LEU A C 1
ATOM 1343 O O . LEU A 1 176 ? 9.611 17.508 -12.191 1.00 68.31 176 LEU A O 1
ATOM 1347 N N . CYS A 1 177 ? 11.388 17.909 -13.504 1.00 69.44 177 CYS A N 1
ATOM 1348 C CA . CYS A 1 177 ? 11.365 19.366 -13.350 1.00 69.44 177 CYS A CA 1
ATOM 1349 C C . CYS A 1 177 ? 10.138 20.025 -13.997 1.00 69.44 177 CYS A C 1
ATOM 1351 O O . CYS A 1 177 ? 9.638 21.011 -13.469 1.00 69.44 177 CYS A O 1
ATOM 1353 N N . VAL A 1 178 ? 9.646 19.495 -15.120 1.00 67.94 178 VAL A N 1
ATOM 1354 C CA . VAL A 1 178 ? 8.440 19.986 -15.812 1.00 67.94 178 VAL A CA 1
ATOM 1355 C C . VAL A 1 178 ? 7.168 19.483 -15.129 1.00 67.94 178 VAL A C 1
ATOM 1357 O O . VAL A 1 178 ? 6.174 20.203 -15.072 1.00 67.94 178 VAL A O 1
ATOM 1360 N N . TRP A 1 179 ? 7.195 18.264 -14.590 1.00 67.50 179 TRP A N 1
ATOM 1361 C CA . TRP A 1 179 ? 6.047 17.644 -13.938 1.00 67.50 179 TRP A CA 1
ATOM 1362 C C . TRP A 1 179 ? 5.821 18.183 -12.528 1.00 67.50 179 TRP A C 1
ATOM 1364 O O . TRP A 1 179 ? 4.677 18.427 -12.157 1.00 67.50 179 TRP A O 1
ATOM 1374 N N . ALA A 1 180 ? 6.881 18.415 -11.745 1.00 68.56 180 ALA A N 1
ATOM 1375 C CA . ALA A 1 180 ? 6.761 18.854 -10.352 1.00 68.56 180 ALA A CA 1
ATOM 1376 C C . ALA A 1 180 ? 5.898 20.125 -10.159 1.00 68.56 180 ALA A C 1
ATOM 1378 O O . ALA A 1 180 ? 5.069 20.119 -9.250 1.00 68.56 180 ALA A O 1
ATOM 1379 N N . PRO A 1 181 ? 5.991 21.170 -11.008 1.00 66.31 181 PRO A N 1
ATOM 1380 C CA . PRO A 1 181 ? 5.111 22.340 -10.940 1.00 66.31 181 PRO A CA 1
ATOM 1381 C C . PRO A 1 181 ? 3.666 22.064 -11.384 1.00 66.31 181 PRO A C 1
ATOM 1383 O O . PRO A 1 181 ? 2.756 22.776 -10.969 1.00 66.31 181 PRO A O 1
ATOM 1386 N N . GLN A 1 182 ? 3.445 21.057 -12.238 1.00 62.97 182 GLN A N 1
ATOM 1387 C CA . GLN A 1 182 ? 2.132 20.731 -12.811 1.00 62.97 182 GLN A CA 1
ATOM 1388 C C . GLN A 1 182 ? 1.310 19.760 -11.959 1.00 62.97 182 GLN A C 1
ATOM 1390 O O . GLN A 1 182 ? 0.134 19.539 -12.255 1.00 62.97 182 GLN A O 1
ATOM 1395 N N . VAL A 1 183 ? 1.881 19.199 -10.885 1.00 65.38 183 VAL A N 1
ATOM 1396 C CA . VAL A 1 183 ? 1.124 18.432 -9.885 1.00 65.38 183 VAL A CA 1
ATOM 1397 C C . VAL A 1 183 ? 0.221 19.388 -9.100 1.00 65.38 183 VAL A C 1
ATOM 1399 O O . VAL A 1 183 ? 0.513 19.791 -7.976 1.00 65.38 183 VAL A O 1
ATOM 1402 N N . ASN A 1 184 ? -0.891 19.782 -9.714 1.00 66.62 184 ASN A N 1
ATOM 1403 C CA . ASN A 1 184 ? -1.959 20.533 -9.074 1.00 66.62 184 ASN A CA 1
ATOM 1404 C C . ASN A 1 184 ? -3.052 19.569 -8.566 1.00 66.62 184 ASN A C 1
ATOM 1406 O O . ASN A 1 184 ? -3.079 18.381 -8.895 1.00 66.62 184 ASN A O 1
ATOM 1410 N N . LYS A 1 185 ? -3.983 20.084 -7.755 1.00 63.28 185 LYS A N 1
ATOM 1411 C CA . LYS A 1 185 ? -5.089 19.289 -7.187 1.00 63.28 185 LYS A CA 1
ATOM 1412 C C . LYS A 1 185 ? -6.069 18.758 -8.247 1.00 63.28 185 LYS A C 1
ATOM 1414 O O . LYS A 1 185 ? -6.814 17.825 -7.962 1.00 63.28 185 LYS A O 1
ATOM 1419 N N . ASN A 1 186 ? -6.059 19.330 -9.452 1.00 67.19 186 ASN A N 1
ATOM 1420 C CA . ASN A 1 186 ? -7.005 19.020 -10.521 1.00 67.19 186 ASN A CA 1
ATOM 1421 C C . ASN A 1 186 ? -6.435 18.059 -11.571 1.00 67.19 186 ASN A C 1
ATOM 1423 O O . ASN A 1 186 ? -7.210 17.501 -12.336 1.00 67.19 186 ASN A O 1
ATOM 1427 N N . LEU A 1 187 ? -5.131 17.770 -11.562 1.00 68.69 187 LEU A N 1
ATOM 1428 C CA . LEU A 1 187 ? -4.443 16.991 -12.592 1.00 68.69 187 LEU A CA 1
ATOM 1429 C C . LEU A 1 187 ? -5.111 15.636 -12.841 1.00 68.69 187 LEU A C 1
ATOM 1431 O O . LEU A 1 187 ? -5.309 15.232 -13.983 1.00 68.69 187 LEU A O 1
ATOM 1435 N N . PHE A 1 188 ? -5.508 14.938 -11.775 1.00 69.00 188 PHE A N 1
ATOM 1436 C CA . PHE A 1 188 ? -6.221 13.669 -11.905 1.00 69.00 188 PHE A CA 1
ATOM 1437 C C . PHE A 1 188 ? -7.611 13.842 -12.528 1.00 69.00 188 PHE A C 1
ATOM 1439 O O . PHE A 1 188 ? -8.004 13.049 -13.385 1.00 69.00 188 PHE A O 1
ATOM 1446 N N . LEU A 1 189 ? -8.352 14.878 -12.121 1.00 69.19 189 LEU A N 1
ATOM 1447 C CA . LEU A 1 189 ? -9.654 15.198 -12.708 1.00 69.19 189 LEU A CA 1
ATOM 1448 C C . LEU A 1 189 ? -9.499 15.572 -14.180 1.00 69.19 189 LEU A C 1
ATOM 1450 O O . LEU A 1 189 ? -10.290 15.126 -15.000 1.00 69.19 189 LEU A O 1
ATOM 1454 N N . ASP A 1 190 ? -8.457 16.314 -14.529 1.00 69.62 190 ASP A N 1
ATOM 1455 C CA . ASP A 1 190 ? -8.217 16.754 -15.894 1.00 69.62 190 ASP A CA 1
ATOM 1456 C C . ASP A 1 190 ? -7.778 15.590 -16.778 1.00 69.62 190 ASP A C 1
ATOM 1458 O O . ASP A 1 190 ? -8.338 15.427 -17.855 1.00 69.62 190 ASP A O 1
ATOM 1462 N N . ILE A 1 191 ? -6.885 14.705 -16.321 1.00 69.19 191 ILE A N 1
ATOM 1463 C CA . ILE A 1 191 ? -6.548 13.465 -17.043 1.00 69.19 191 ILE A CA 1
ATOM 1464 C C . ILE A 1 191 ? -7.800 12.599 -17.221 1.00 69.19 191 ILE A C 1
ATOM 1466 O O . ILE A 1 191 ? -8.064 12.100 -18.316 1.00 69.19 191 ILE A O 1
ATOM 1470 N N . LYS A 1 192 ? -8.606 12.425 -16.171 1.00 70.88 192 LYS A N 1
ATOM 1471 C CA . LYS A 1 192 ? -9.833 11.628 -16.243 1.00 70.88 192 LYS A CA 1
ATOM 1472 C C . LYS A 1 192 ? -10.817 12.207 -17.258 1.00 70.88 192 LYS A C 1
ATOM 1474 O O . LYS A 1 192 ? -11.268 11.488 -18.148 1.00 70.88 192 LYS A O 1
ATOM 1479 N N . ASP A 1 193 ? -11.125 13.491 -17.136 1.00 72.69 193 ASP A N 1
ATOM 1480 C CA . ASP A 1 193 ? -12.177 14.143 -17.911 1.00 72.69 193 ASP A CA 1
ATOM 1481 C C . ASP A 1 193 ? -11.751 14.364 -19.369 1.00 72.69 193 ASP A C 1
ATOM 1483 O O . ASP A 1 193 ? -12.571 14.240 -20.280 1.00 72.69 193 ASP A O 1
ATOM 1487 N N . ASN A 1 194 ? -10.461 14.625 -19.606 1.00 71.31 194 ASN A N 1
ATOM 1488 C CA . ASN A 1 194 ? -9.939 14.940 -20.930 1.00 71.31 194 ASN A CA 1
ATOM 1489 C C . ASN A 1 194 ? -9.350 13.740 -21.676 1.00 71.31 194 ASN A C 1
ATOM 1491 O O . ASN A 1 194 ? -9.449 13.683 -22.896 1.00 71.31 194 ASN A O 1
ATOM 1495 N N . LEU A 1 195 ? -8.735 12.776 -20.998 1.00 69.62 195 LEU A N 1
ATOM 1496 C CA . LEU A 1 195 ? -8.074 11.653 -21.673 1.00 69.62 195 LEU A CA 1
ATOM 1497 C C . LEU A 1 195 ? -8.883 10.360 -21.567 1.00 69.62 195 LEU A C 1
ATOM 1499 O O . LEU A 1 195 ? -9.009 9.621 -22.545 1.00 69.62 195 LEU A O 1
ATOM 1503 N N . LEU A 1 196 ? -9.443 10.079 -20.387 1.00 74.38 196 LEU A N 1
ATOM 1504 C CA . LEU A 1 196 ? -10.040 8.773 -20.113 1.00 74.38 196 LEU A CA 1
ATOM 1505 C C . LEU A 1 196 ? -11.516 8.696 -20.523 1.00 74.38 196 LEU A C 1
ATOM 1507 O O . LEU A 1 196 ? -11.883 7.829 -21.312 1.00 74.38 196 LEU A O 1
ATOM 1511 N N . LEU A 1 197 ? -12.361 9.609 -20.042 1.00 76.00 197 LEU A N 1
ATOM 1512 C CA . LEU A 1 197 ? -13.805 9.592 -20.317 1.00 76.00 197 LEU A CA 1
ATOM 1513 C C . LEU A 1 197 ? -14.199 9.709 -21.803 1.00 76.00 197 LEU A C 1
ATOM 1515 O O . LEU A 1 197 ? -15.222 9.131 -22.170 1.00 76.00 197 LEU A O 1
ATOM 1519 N N . PRO A 1 198 ? -13.446 10.400 -22.684 1.00 73.06 198 PRO A N 1
ATOM 1520 C CA . PRO A 1 198 ? -13.822 10.490 -24.096 1.00 73.06 198 PRO A CA 1
ATOM 1521 C C . PRO A 1 198 ? -13.625 9.190 -24.882 1.00 73.06 198 PRO A C 1
ATOM 1523 O O . PRO A 1 198 ? -14.168 9.049 -25.975 1.00 73.06 198 PRO A O 1
ATOM 1526 N N . THR A 1 199 ? -12.838 8.241 -24.366 1.00 76.81 199 THR A N 1
ATOM 1527 C CA . THR A 1 199 ? -12.503 7.008 -25.085 1.00 76.81 199 THR A CA 1
ATOM 1528 C C . THR A 1 199 ? -13.133 5.791 -24.413 1.00 76.81 199 THR A C 1
ATOM 1530 O O . THR A 1 199 ? -13.214 5.697 -23.189 1.00 76.81 199 THR A O 1
ATOM 1533 N N . ARG A 1 200 ? -13.567 4.804 -25.209 1.00 78.19 200 ARG A N 1
ATOM 1534 C CA . ARG A 1 200 ? -14.036 3.506 -24.689 1.00 78.19 200 ARG A CA 1
ATOM 1535 C C . ARG A 1 200 ? -13.000 2.819 -23.782 1.00 78.19 200 ARG A C 1
ATOM 1537 O O . ARG A 1 200 ? -13.378 2.436 -22.674 1.00 78.19 200 ARG A O 1
ATOM 1544 N N . PRO A 1 201 ? -11.715 2.681 -24.180 1.00 76.50 201 PRO A N 1
ATOM 1545 C CA . PRO A 1 201 ? -10.707 2.099 -23.296 1.00 76.50 201 PRO A CA 1
ATOM 1546 C C . PRO A 1 201 ? -10.506 2.923 -22.018 1.00 76.50 201 PRO A C 1
ATOM 1548 O O . PRO A 1 201 ? -10.437 2.345 -20.936 1.00 76.50 201 PRO A O 1
ATOM 1551 N N . GLY A 1 202 ? -10.485 4.256 -22.105 1.00 74.31 202 GLY A N 1
ATOM 1552 C CA . GLY A 1 202 ? -10.337 5.111 -20.929 1.00 74.31 202 GLY A CA 1
ATOM 1553 C C . GLY A 1 202 ? -11.532 5.036 -19.972 1.00 74.31 202 GLY A C 1
ATOM 1554 O O . GLY A 1 202 ? -11.339 4.958 -18.761 1.00 74.31 202 GLY A O 1
ATOM 1555 N N . THR A 1 203 ? -12.757 4.924 -20.487 1.00 78.56 203 THR A N 1
ATOM 1556 C CA . THR A 1 203 ? -13.954 4.651 -19.670 1.00 78.56 203 THR A CA 1
ATOM 1557 C C . THR A 1 203 ? -13.845 3.298 -18.961 1.00 78.56 203 THR A C 1
ATOM 1559 O O . THR A 1 203 ? -14.199 3.184 -17.790 1.00 78.56 203 THR A O 1
ATOM 1562 N N . GLY A 1 204 ? -13.285 2.280 -19.626 1.00 84.19 204 GLY A N 1
ATOM 1563 C CA . GLY A 1 204 ? -12.961 0.993 -19.006 1.00 84.19 204 GLY A CA 1
ATOM 1564 C C . GLY A 1 204 ? -11.993 1.129 -17.826 1.00 84.19 204 GLY A C 1
ATOM 1565 O O . GLY A 1 204 ? -12.236 0.548 -16.770 1.00 84.19 204 GLY A O 1
ATOM 1566 N N . VAL A 1 205 ? -10.945 1.949 -17.970 1.00 80.69 205 VAL A N 1
ATOM 1567 C CA . VAL A 1 205 ? -9.991 2.258 -16.887 1.00 80.69 205 VAL A CA 1
ATOM 1568 C C . VAL A 1 205 ? -10.674 2.989 -15.733 1.00 80.69 205 VAL A C 1
ATOM 1570 O O . VAL A 1 205 ? -10.446 2.642 -14.579 1.00 80.69 205 VAL A O 1
ATOM 1573 N N . VAL A 1 206 ? -11.540 3.962 -16.020 1.00 81.31 206 VAL A N 1
ATOM 1574 C CA . VAL A 1 206 ? -12.289 4.703 -14.991 1.00 81.31 206 VAL A CA 1
ATOM 1575 C C . VAL A 1 206 ? -13.247 3.784 -14.234 1.00 81.31 206 VAL A C 1
ATOM 1577 O O . VAL A 1 206 ? -13.280 3.812 -13.005 1.00 81.31 206 VAL A O 1
ATOM 1580 N N . ASN A 1 207 ? -13.975 2.920 -14.942 1.00 83.94 207 ASN A N 1
ATOM 1581 C CA . ASN A 1 207 ? -14.861 1.935 -14.325 1.00 83.94 207 ASN A CA 1
ATOM 1582 C C . ASN A 1 207 ? -14.078 0.927 -13.482 1.00 83.94 207 ASN A C 1
ATOM 1584 O O . ASN A 1 207 ? -14.496 0.598 -12.375 1.00 83.94 207 ASN A O 1
ATOM 1588 N N . PHE A 1 208 ? -12.926 0.460 -13.971 1.00 85.88 208 PHE A N 1
ATOM 1589 C CA . PHE A 1 208 ? -12.026 -0.390 -13.198 1.00 85.88 208 PHE A CA 1
ATOM 1590 C C . PHE A 1 208 ? -11.548 0.325 -11.930 1.00 85.88 208 PHE A C 1
ATOM 1592 O O . PHE A 1 208 ? -11.653 -0.225 -10.836 1.00 85.88 208 PHE A O 1
ATOM 1599 N N . TYR A 1 209 ? -11.085 1.569 -12.063 1.00 84.00 209 TYR A N 1
ATOM 1600 C CA . TYR A 1 209 ? -10.639 2.391 -10.947 1.00 84.00 209 TYR A CA 1
ATOM 1601 C C . TYR A 1 209 ? -11.735 2.507 -9.884 1.00 84.00 209 TYR A C 1
ATOM 1603 O O . TYR A 1 209 ? -11.503 2.099 -8.751 1.00 84.00 209 TYR A O 1
ATOM 1611 N N . TYR A 1 210 ? -12.941 2.963 -10.231 1.00 83.06 210 TYR A N 1
ATOM 1612 C CA . TYR A 1 210 ? -14.019 3.128 -9.249 1.00 83.06 210 TYR A CA 1
ATOM 1613 C C . TYR A 1 210 ? -14.521 1.800 -8.668 1.00 83.06 210 TYR A C 1
ATOM 1615 O O . TYR A 1 210 ? -14.871 1.752 -7.493 1.00 83.06 210 TYR A O 1
ATOM 1623 N N . ARG A 1 211 ? -14.505 0.708 -9.444 1.00 85.06 211 ARG A N 1
ATOM 1624 C CA . ARG A 1 211 ? -14.932 -0.615 -8.964 1.00 85.06 211 ARG A CA 1
ATOM 1625 C C . ARG A 1 211 ? -13.958 -1.237 -7.963 1.00 85.06 211 ARG A C 1
ATOM 1627 O O . ARG A 1 211 ? -14.396 -1.953 -7.070 1.00 85.06 211 ARG A O 1
ATOM 1634 N N . TYR A 1 212 ? -12.654 -0.995 -8.108 1.00 87.88 212 TYR A N 1
ATOM 1635 C CA . TYR A 1 212 ? -11.629 -1.703 -7.329 1.00 87.88 212 TYR A CA 1
ATOM 1636 C C . TYR A 1 212 ? -10.809 -0.825 -6.380 1.00 87.88 212 TYR A C 1
ATOM 1638 O O . TYR A 1 212 ? -9.998 -1.364 -5.635 1.00 87.88 212 TYR A O 1
ATOM 1646 N N . THR A 1 213 ? -11.001 0.497 -6.349 1.00 85.25 213 THR A N 1
ATOM 1647 C CA . THR A 1 213 ? -10.256 1.379 -5.425 1.00 85.25 213 THR A CA 1
ATOM 1648 C C . THR A 1 213 ? -10.704 1.289 -3.977 1.00 85.25 213 THR A C 1
ATOM 1650 O O . THR A 1 213 ? -9.914 1.611 -3.089 1.00 85.25 213 THR A O 1
ATOM 1653 N N . LEU A 1 214 ? -11.923 0.816 -3.713 1.00 84.62 214 LEU A N 1
ATOM 1654 C CA . LEU A 1 214 ? -12.422 0.674 -2.346 1.00 84.62 214 LEU A CA 1
ATOM 1655 C C . LEU A 1 214 ? -11.532 -0.260 -1.508 1.00 84.62 214 LEU A C 1
ATOM 1657 O O . LEU A 1 214 ? -11.182 0.089 -0.384 1.00 84.62 214 LEU A O 1
ATOM 1661 N N . PHE A 1 215 ? -11.110 -1.398 -2.069 1.00 88.88 215 PHE A N 1
ATOM 1662 C CA . PHE A 1 215 ? -10.295 -2.402 -1.372 1.00 88.88 215 PHE A CA 1
ATOM 1663 C C . PHE A 1 215 ? -8.932 -1.854 -0.889 1.00 88.88 215 PHE A C 1
ATOM 1665 O O . PHE A 1 215 ? -8.658 -1.901 0.312 1.00 88.88 215 PHE A O 1
ATOM 1672 N N . PRO A 1 216 ? -8.072 -1.275 -1.757 1.00 89.56 216 PRO A N 1
ATOM 1673 C CA . PRO A 1 216 ? -6.819 -0.672 -1.313 1.00 89.56 216 PRO A CA 1
ATOM 1674 C C . PRO A 1 216 ? -7.026 0.571 -0.444 1.00 89.56 216 PRO A C 1
ATOM 1676 O O . PRO A 1 216 ? -6.225 0.804 0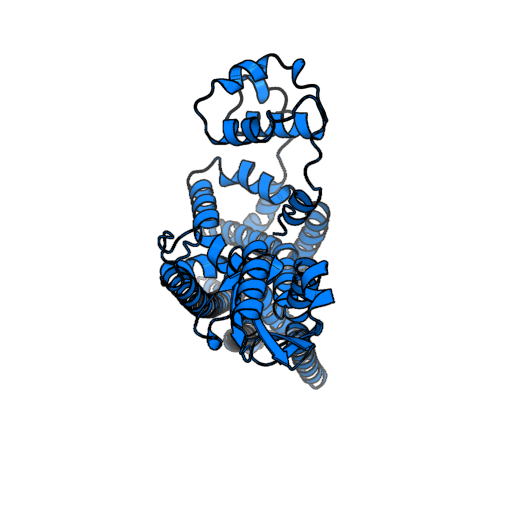.463 1.00 89.56 216 PRO A O 1
ATOM 1679 N N . ALA A 1 217 ? -8.089 1.354 -0.665 1.00 88.94 217 ALA A N 1
ATOM 1680 C CA . ALA A 1 217 ? -8.391 2.501 0.186 1.00 88.94 217 ALA A CA 1
ATOM 1681 C C . ALA A 1 217 ? -8.692 2.064 1.625 1.00 88.94 217 ALA A C 1
ATOM 1683 O O . ALA A 1 217 ? -8.146 2.642 2.564 1.00 88.94 217 ALA A O 1
ATOM 1684 N N . GLU A 1 218 ? -9.500 1.020 1.808 1.00 88.81 218 GLU A N 1
ATOM 1685 C CA . GLU A 1 218 ? -9.847 0.508 3.135 1.00 88.81 218 GLU A CA 1
ATOM 1686 C C . GLU A 1 218 ? -8.626 -0.033 3.885 1.00 88.81 218 GLU A C 1
ATOM 1688 O O . GLU A 1 218 ? -8.458 0.228 5.078 1.00 88.81 218 GLU A O 1
ATOM 1693 N N . LEU A 1 219 ? -7.694 -0.676 3.171 1.00 91.06 219 LEU A N 1
ATOM 1694 C CA . LEU A 1 219 ? -6.422 -1.087 3.759 1.00 91.06 219 LEU A CA 1
ATOM 1695 C C . LEU A 1 219 ? -5.640 0.109 4.321 1.00 91.06 219 LEU A C 1
ATOM 1697 O O . LEU A 1 219 ? -5.010 -0.039 5.366 1.00 91.06 219 LEU A O 1
ATOM 1701 N N . LEU A 1 220 ? -5.656 1.270 3.661 1.00 90.81 220 LEU A N 1
ATOM 1702 C CA . LEU A 1 220 ? -4.840 2.435 4.024 1.00 90.81 220 LEU A CA 1
ATOM 1703 C C . LEU A 1 220 ? -5.463 3.338 5.098 1.00 90.81 220 LEU A C 1
ATOM 1705 O O . LEU A 1 220 ? -4.719 4.016 5.819 1.00 90.81 220 LEU A O 1
ATOM 1709 N N . LYS A 1 221 ? -6.796 3.383 5.198 1.00 90.00 221 LYS A N 1
ATOM 1710 C CA . LYS A 1 221 ? -7.509 4.330 6.066 1.00 90.00 221 LYS A CA 1
ATOM 1711 C C . LYS A 1 221 ? -7.117 4.181 7.549 1.00 90.00 221 LYS A C 1
ATOM 1713 O O . LYS A 1 221 ? -7.116 3.059 8.077 1.00 90.00 221 LYS A O 1
ATOM 1718 N N . PRO A 1 222 ? -6.815 5.299 8.244 1.00 90.19 222 PRO A N 1
ATOM 1719 C CA . PRO A 1 222 ? -6.727 5.306 9.702 1.00 90.19 222 PRO A CA 1
ATOM 1720 C C . PRO A 1 222 ? -8.112 5.082 10.324 1.00 90.19 222 PRO A C 1
ATOM 1722 O O . PRO A 1 222 ? -9.124 5.326 9.669 1.00 90.19 222 PRO A O 1
ATOM 1725 N N . PHE A 1 223 ? -8.149 4.672 11.594 1.00 89.00 223 PHE A N 1
ATOM 1726 C CA . PHE A 1 223 ? -9.381 4.377 12.342 1.00 89.00 223 PHE A CA 1
ATOM 1727 C C . PHE A 1 223 ? -10.451 5.477 12.197 1.00 89.00 223 PHE A C 1
ATOM 1729 O O . PHE A 1 223 ? -11.570 5.208 11.772 1.00 89.00 223 PHE A O 1
ATOM 1736 N N . ALA A 1 224 ? -10.093 6.744 12.423 1.00 87.62 224 ALA A N 1
ATOM 1737 C CA . ALA A 1 224 ? -11.038 7.864 12.341 1.00 87.62 224 ALA A CA 1
ATOM 1738 C C . ALA A 1 224 ? -11.582 8.153 10.924 1.00 87.62 224 ALA A C 1
ATOM 1740 O O . ALA A 1 224 ? -12.536 8.909 10.788 1.00 87.62 224 ALA A O 1
ATOM 1741 N N . ALA A 1 225 ? -10.972 7.599 9.871 1.00 86.00 225 ALA A N 1
ATOM 1742 C CA . ALA A 1 225 ? -11.401 7.797 8.484 1.00 86.00 225 ALA A CA 1
ATOM 1743 C C . ALA A 1 225 ? -12.169 6.596 7.908 1.00 86.00 225 ALA A C 1
ATOM 1745 O O . ALA A 1 225 ? -12.571 6.630 6.741 1.00 86.00 225 ALA A O 1
ATOM 1746 N N . ARG A 1 226 ? -12.335 5.515 8.681 1.00 86.19 226 ARG A N 1
ATOM 1747 C CA . ARG A 1 226 ? -13.158 4.373 8.276 1.00 86.19 226 ARG A CA 1
ATOM 1748 C C . ARG A 1 226 ? -14.633 4.687 8.483 1.00 86.19 226 ARG A C 1
ATOM 1750 O O . ARG A 1 226 ? -15.002 5.450 9.369 1.00 86.19 226 ARG A O 1
ATOM 1757 N N . GLN A 1 227 ? -15.464 4.090 7.636 1.00 80.75 227 GLN A N 1
ATOM 1758 C CA . GLN A 1 227 ? -16.921 4.231 7.722 1.00 80.75 227 GLN A CA 1
ATOM 1759 C C . GLN A 1 227 ? -17.516 3.323 8.801 1.00 80.75 227 GLN A C 1
ATOM 1761 O O . GLN A 1 227 ? -18.521 3.676 9.407 1.00 80.75 227 GLN A O 1
ATOM 1766 N N . VAL A 1 228 ? -16.883 2.173 9.040 1.00 83.25 228 VAL A N 1
ATOM 1767 C CA . VAL A 1 228 ? -17.301 1.184 10.032 1.00 83.25 228 VAL A CA 1
ATOM 1768 C C . VAL A 1 228 ? -16.100 0.885 10.914 1.00 83.25 228 VAL A C 1
ATOM 1770 O O . VAL A 1 228 ? -15.097 0.354 10.436 1.00 83.25 228 VAL A O 1
ATOM 1773 N N . ASN A 1 229 ? -16.200 1.247 12.189 1.00 90.31 229 ASN A N 1
ATOM 1774 C CA . ASN A 1 229 ? -15.259 0.836 13.223 1.00 90.31 229 ASN A CA 1
ATOM 1775 C C . ASN A 1 229 ? -15.948 -0.159 14.150 1.00 90.31 229 ASN A C 1
ATOM 1777 O O . ASN A 1 229 ? -17.157 -0.083 14.348 1.00 90.31 229 ASN A O 1
ATOM 1781 N N . THR A 1 230 ? -15.189 -1.082 14.724 1.00 91.50 230 THR A N 1
ATOM 1782 C CA . THR A 1 230 ? -15.724 -2.103 15.633 1.00 91.50 230 THR A CA 1
ATOM 1783 C C . THR A 1 230 ? -15.171 -1.919 17.037 1.00 91.50 230 THR A C 1
ATOM 1785 O O . THR A 1 230 ? -14.022 -1.499 17.195 1.00 91.50 230 THR A O 1
ATOM 1788 N N . PHE A 1 231 ? -15.974 -2.215 18.056 1.00 93.75 231 PHE A N 1
ATOM 1789 C CA . PHE A 1 231 ? -15.523 -2.189 19.440 1.00 93.75 231 PHE A CA 1
ATOM 1790 C C . PHE A 1 231 ? -16.013 -3.393 20.245 1.00 93.75 231 PHE A C 1
ATOM 1792 O O . PHE A 1 231 ? -17.081 -3.935 19.975 1.00 93.75 231 PHE A O 1
ATOM 1799 N N . ALA A 1 232 ? -15.241 -3.754 21.265 1.00 93.25 232 ALA A N 1
ATOM 1800 C CA . ALA A 1 232 ? -15.637 -4.686 22.313 1.00 93.25 232 ALA A CA 1
ATOM 1801 C C . ALA A 1 232 ? -15.421 -4.035 23.686 1.00 93.25 232 ALA A C 1
ATOM 1803 O O . ALA A 1 232 ? -14.526 -3.199 23.856 1.00 93.25 232 ALA A O 1
ATOM 1804 N N . ILE A 1 233 ? -16.251 -4.400 24.659 1.00 91.38 233 ILE A N 1
ATOM 1805 C CA . ILE A 1 233 ? -16.143 -3.946 26.048 1.00 91.38 233 ILE A CA 1
ATOM 1806 C C . ILE A 1 233 ? -15.706 -5.143 26.892 1.00 91.38 233 ILE A C 1
ATOM 1808 O O . ILE A 1 233 ? -16.267 -6.226 26.777 1.00 91.38 233 ILE A O 1
ATOM 1812 N N . GLU A 1 234 ? -14.702 -4.948 27.743 1.00 89.12 234 GLU A N 1
ATOM 1813 C CA . GLU A 1 234 ? -14.192 -5.974 28.655 1.00 89.12 234 GLU A CA 1
ATOM 1814 C C . GLU A 1 234 ? -14.093 -5.422 30.085 1.00 89.12 234 GLU A C 1
ATOM 1816 O O . GLU A 1 234 ? -13.690 -4.274 30.300 1.00 89.12 234 GLU A O 1
ATOM 1821 N N . GLY A 1 235 ? -14.412 -6.257 31.079 1.00 80.88 235 GLY A N 1
ATOM 1822 C CA . GLY A 1 235 ? -14.234 -5.918 32.498 1.00 80.88 235 GLY A CA 1
ATOM 1823 C C . GLY A 1 235 ? -15.195 -4.843 33.019 1.00 80.88 235 GLY A C 1
ATOM 1824 O O . GLY A 1 235 ? -14.833 -4.065 33.899 1.00 80.88 235 GLY A O 1
ATOM 1825 N N . VAL A 1 236 ? -16.403 -4.754 32.453 1.00 82.69 236 VAL A N 1
ATOM 1826 C CA . VAL A 1 236 ? -17.468 -3.869 32.941 1.00 82.69 236 VAL A CA 1
ATOM 1827 C C . VAL A 1 236 ? -18.604 -4.726 33.492 1.00 82.69 236 VAL A C 1
ATOM 1829 O O . VAL A 1 236 ? -19.380 -5.276 32.726 1.00 82.69 236 VAL A O 1
ATOM 1832 N N . ASP A 1 237 ? -18.718 -4.806 34.819 1.00 80.31 237 ASP A N 1
ATOM 1833 C CA . ASP A 1 237 ? -19.755 -5.622 35.479 1.00 80.31 237 ASP A CA 1
ATOM 1834 C C . ASP A 1 237 ? -21.115 -4.900 35.599 1.00 80.31 237 ASP A C 1
ATOM 1836 O O . ASP A 1 237 ? -22.140 -5.508 35.902 1.00 80.31 237 ASP A O 1
ATOM 1840 N N . ASP A 1 238 ? -21.140 -3.581 35.379 1.00 86.12 238 ASP A N 1
ATOM 1841 C CA . ASP A 1 238 ? -22.350 -2.758 35.465 1.00 86.12 238 ASP A CA 1
ATOM 1842 C C . ASP A 1 238 ? -22.983 -2.534 34.084 1.00 86.12 238 ASP A C 1
ATOM 1844 O O . ASP A 1 238 ? -22.489 -1.736 33.281 1.00 86.12 238 ASP A O 1
ATOM 1848 N N . ILE A 1 239 ? -24.146 -3.155 33.873 1.00 86.38 239 ILE A N 1
ATOM 1849 C CA . ILE A 1 239 ? -24.971 -3.054 32.656 1.00 86.38 239 ILE A CA 1
ATOM 1850 C C . ILE A 1 239 ? -25.258 -1.593 32.282 1.00 86.38 239 ILE A C 1
ATOM 1852 O O . ILE A 1 239 ? -25.350 -1.247 31.101 1.00 86.38 239 ILE A O 1
ATOM 1856 N N . ARG A 1 240 ? -25.421 -0.700 33.269 1.00 87.06 240 ARG A N 1
ATOM 1857 C CA . ARG A 1 240 ? -25.710 0.713 32.994 1.00 87.06 240 ARG A CA 1
ATOM 1858 C C . ARG A 1 240 ? -24.501 1.415 32.383 1.00 87.06 240 ARG A C 1
ATOM 1860 O O . ARG A 1 240 ? -24.660 2.164 31.421 1.00 87.06 240 ARG A O 1
ATOM 1867 N N . THR A 1 241 ? -23.315 1.172 32.936 1.00 85.88 241 THR A N 1
ATOM 1868 C CA . THR A 1 241 ? -22.050 1.683 32.399 1.00 85.88 241 THR A CA 1
ATOM 1869 C C . THR A 1 241 ? -21.778 1.113 31.003 1.00 85.88 241 THR A C 1
ATOM 1871 O O . THR A 1 241 ? -21.363 1.854 30.115 1.00 85.88 241 THR A O 1
ATOM 1874 N N . GLU A 1 242 ? -22.031 -0.178 30.791 1.00 88.12 242 GLU A N 1
ATOM 1875 C CA . GLU A 1 242 ? -21.834 -0.840 29.496 1.00 88.12 242 GLU A CA 1
ATOM 1876 C C . GLU A 1 242 ? -22.711 -0.220 28.398 1.00 88.12 242 GLU A C 1
ATOM 1878 O O . GLU A 1 242 ? -22.193 0.235 27.376 1.00 88.12 242 GLU A O 1
ATOM 1883 N N . LYS A 1 243 ? -24.019 -0.066 28.653 1.00 89.75 243 LYS A N 1
ATOM 1884 C CA . LYS A 1 243 ? -24.945 0.605 27.722 1.00 89.75 243 LYS A CA 1
ATOM 1885 C C . LYS A 1 243 ? -24.571 2.055 27.445 1.00 89.75 243 LYS A C 1
ATOM 1887 O O . LYS A 1 243 ? -24.839 2.586 26.370 1.00 89.75 243 LYS A O 1
ATOM 1892 N N . GLU A 1 244 ? -23.991 2.744 28.421 1.00 89.75 244 GLU A N 1
ATOM 1893 C CA . GLU A 1 244 ? -23.524 4.109 28.215 1.00 89.75 244 GLU A CA 1
ATOM 1894 C C . GLU A 1 244 ? -22.324 4.163 27.265 1.00 89.75 244 GLU A C 1
ATOM 1896 O O . GLU A 1 244 ? -22.303 5.008 26.368 1.00 89.75 244 GLU A O 1
ATOM 1901 N N . PHE A 1 245 ? -21.358 3.251 27.411 1.00 89.75 245 PHE A N 1
ATOM 1902 C CA . PHE A 1 245 ? -20.258 3.121 26.456 1.00 89.75 245 PHE A CA 1
ATOM 1903 C C . PHE A 1 245 ? -20.760 2.799 25.058 1.00 89.75 245 PHE A C 1
ATOM 1905 O O . PHE A 1 245 ? -20.354 3.463 24.105 1.00 89.75 245 PHE A O 1
ATOM 1912 N N . GLU A 1 246 ? -21.662 1.828 24.951 1.00 90.81 246 GLU A N 1
ATOM 1913 C CA . GLU A 1 246 ? -22.275 1.441 23.689 1.00 90.81 246 GLU A CA 1
ATOM 1914 C C . GLU A 1 246 ? -22.932 2.646 23.008 1.00 90.81 246 GLU A C 1
ATOM 1916 O O . GLU A 1 246 ? -22.603 2.966 21.868 1.00 90.81 246 GLU A O 1
ATOM 1921 N N . ASN A 1 247 ? -23.757 3.405 23.734 1.00 91.06 247 ASN A N 1
ATOM 1922 C CA . ASN A 1 247 ? -24.389 4.608 23.198 1.00 91.06 247 ASN A CA 1
ATOM 1923 C C . ASN A 1 247 ? -23.365 5.652 22.731 1.00 91.06 247 ASN A C 1
ATOM 1925 O O . ASN A 1 247 ? -23.509 6.203 21.638 1.00 91.06 247 ASN A O 1
ATOM 1929 N N . LEU A 1 248 ? -22.325 5.935 23.522 1.00 91.38 248 LEU A N 1
ATOM 1930 C CA . LEU A 1 248 ? -21.294 6.913 23.155 1.00 91.38 248 LEU A CA 1
ATOM 1931 C C . LEU A 1 248 ? -20.511 6.490 21.906 1.00 91.38 248 LEU A C 1
ATOM 1933 O O . LEU A 1 248 ? -20.203 7.326 21.055 1.00 91.38 248 LEU A O 1
ATOM 1937 N N . LEU A 1 249 ? -20.188 5.204 21.788 1.00 92.00 249 LEU A N 1
ATOM 1938 C CA . LEU A 1 249 ? -19.417 4.654 20.675 1.00 92.00 249 LEU A CA 1
ATOM 1939 C C . LEU A 1 249 ? -20.256 4.553 19.397 1.00 92.00 249 LEU A C 1
ATOM 1941 O O . LEU A 1 249 ? -19.776 4.956 18.334 1.00 92.00 249 LEU A O 1
ATOM 1945 N N . LEU A 1 250 ? -21.525 4.152 19.504 1.00 90.31 250 LEU A N 1
ATOM 1946 C CA . LEU A 1 250 ? -22.470 4.133 18.385 1.00 90.31 250 LEU A CA 1
ATOM 1947 C C . LEU A 1 250 ? -22.666 5.528 17.781 1.00 90.31 250 LEU A C 1
ATOM 1949 O O . LEU A 1 250 ? -22.618 5.682 16.562 1.00 90.31 250 LEU A O 1
ATOM 1953 N N . HIS A 1 251 ? -22.777 6.572 18.614 1.00 89.31 251 HIS A N 1
ATOM 1954 C CA . HIS A 1 251 ? -22.850 7.964 18.141 1.00 89.31 251 HIS A CA 1
ATOM 1955 C C . HIS A 1 251 ? -21.598 8.415 17.368 1.00 89.31 251 HIS A C 1
ATOM 1957 O O . HIS A 1 251 ? -21.643 9.413 16.650 1.00 89.31 251 HIS A O 1
ATOM 1963 N N . ASN A 1 252 ? -20.484 7.692 17.500 1.00 87.56 252 ASN A N 1
ATOM 1964 C CA . ASN A 1 252 ? -19.225 7.948 16.805 1.00 87.56 252 ASN A CA 1
ATOM 1965 C C . ASN A 1 252 ? -18.909 6.868 15.746 1.00 87.56 252 ASN A C 1
ATOM 1967 O O . ASN A 1 252 ? -17.739 6.650 15.425 1.00 87.56 252 ASN A O 1
ATOM 1971 N N . ASN A 1 253 ? -19.932 6.203 15.187 1.00 86.56 253 ASN A N 1
ATOM 1972 C CA . ASN A 1 253 ? -19.817 5.177 14.134 1.00 86.56 253 ASN A CA 1
ATOM 1973 C C . ASN A 1 253 ? -18.918 3.983 14.510 1.00 86.56 253 ASN A C 1
ATOM 1975 O O . ASN A 1 253 ? -18.237 3.403 13.658 1.00 86.56 253 ASN A O 1
ATOM 1979 N N . CYS A 1 254 ? -18.883 3.632 15.795 1.00 90.00 254 CYS A N 1
ATOM 1980 C CA . CYS A 1 254 ? -18.240 2.420 16.287 1.00 90.00 254 CYS A CA 1
ATOM 1981 C C . CYS A 1 254 ? -19.330 1.418 16.679 1.00 90.00 254 CYS A C 1
ATOM 1983 O O . CYS A 1 254 ? -20.221 1.764 17.447 1.00 90.00 254 CYS A O 1
ATOM 1985 N N . PHE A 1 255 ? -19.256 0.191 16.167 1.00 91.69 255 PHE A N 1
ATOM 1986 C CA . PHE A 1 255 ? -20.286 -0.836 16.317 1.00 91.69 255 PHE A CA 1
ATOM 1987 C C . PHE A 1 255 ? -19.816 -1.983 17.219 1.00 91.69 255 PHE A C 1
ATOM 1989 O O . PHE A 1 255 ? -18.645 -2.367 17.133 1.00 91.69 255 PHE A O 1
ATOM 1996 N N . PRO A 1 256 ? -20.699 -2.535 18.068 1.00 92.12 256 PRO A N 1
ATOM 1997 C CA . PRO A 1 256 ? -20.332 -3.599 18.987 1.00 92.12 256 PRO A CA 1
ATOM 1998 C C . PRO A 1 256 ? -20.065 -4.905 18.234 1.00 92.12 256 PRO A C 1
ATOM 2000 O O . PRO A 1 256 ? -20.788 -5.263 17.298 1.00 92.12 256 PRO A O 1
ATOM 2003 N N . VAL A 1 257 ? -19.040 -5.629 18.675 1.00 92.06 257 VAL A N 1
ATOM 2004 C CA . VAL A 1 257 ? -18.739 -7.004 18.264 1.00 92.06 257 VAL A CA 1
ATOM 2005 C C . VAL A 1 257 ? -18.501 -7.867 19.499 1.00 92.06 257 VAL A C 1
ATOM 2007 O O . VAL A 1 257 ? -17.904 -7.413 20.474 1.00 92.06 257 VAL A O 1
ATOM 2010 N N . ALA A 1 258 ? -18.977 -9.113 19.459 1.00 86.62 258 ALA A N 1
ATOM 2011 C CA . ALA A 1 258 ? -18.883 -10.030 20.594 1.00 86.62 258 ALA A CA 1
ATOM 2012 C C . ALA A 1 258 ? -17.452 -10.538 20.836 1.00 86.62 258 ALA A C 1
ATOM 2014 O O . ALA A 1 258 ? -17.073 -10.767 21.979 1.00 86.62 258 ALA A O 1
ATOM 2015 N N . ASP A 1 259 ? -16.666 -10.711 19.769 1.00 88.81 259 ASP A N 1
ATOM 2016 C CA . ASP A 1 259 ? -15.281 -11.179 19.847 1.00 88.81 259 ASP A CA 1
ATOM 2017 C C . ASP A 1 259 ? -14.296 -9.992 19.918 1.00 88.81 259 ASP A C 1
ATOM 2019 O O . ASP A 1 259 ? -14.148 -9.257 18.930 1.00 88.81 259 ASP A O 1
ATOM 2023 N N . PRO A 1 260 ? -13.565 -9.812 21.037 1.00 87.38 260 PRO A N 1
ATOM 2024 C CA . PRO A 1 260 ? -12.543 -8.777 21.171 1.00 87.38 260 PRO A CA 1
ATOM 2025 C C . PRO A 1 260 ? -11.403 -8.892 20.153 1.00 87.38 260 PRO A C 1
ATOM 2027 O O . PRO A 1 260 ? -10.776 -7.883 19.836 1.00 87.38 260 PRO A O 1
ATOM 2030 N N . ALA A 1 261 ? -11.132 -10.083 19.604 1.00 86.81 261 ALA A N 1
ATOM 2031 C CA . ALA A 1 261 ? -10.096 -10.274 18.588 1.00 86.81 261 ALA A CA 1
ATOM 2032 C C . ALA A 1 261 ? -10.473 -9.658 17.228 1.00 86.81 261 ALA A C 1
ATOM 2034 O O . ALA A 1 261 ? -9.596 -9.346 16.417 1.00 86.81 261 ALA A O 1
ATOM 2035 N N . LEU A 1 262 ? -11.770 -9.466 16.971 1.00 86.88 262 LEU A N 1
ATOM 2036 C CA . LEU A 1 262 ? -12.276 -8.821 15.759 1.00 86.88 262 LEU A CA 1
ATOM 2037 C C . LEU A 1 262 ? -12.464 -7.308 15.927 1.00 86.88 262 LEU A C 1
ATOM 2039 O O . LEU A 1 262 ? -12.603 -6.611 14.918 1.00 86.88 262 LEU A O 1
ATOM 2043 N N . ALA A 1 263 ? -12.434 -6.803 17.163 1.00 90.38 263 ALA A N 1
ATOM 2044 C CA . ALA A 1 263 ? -12.637 -5.399 17.484 1.00 90.38 263 ALA A CA 1
ATOM 2045 C C . ALA A 1 263 ? -11.424 -4.527 17.112 1.00 90.38 263 ALA A C 1
ATOM 2047 O O . ALA A 1 263 ? -10.281 -4.825 17.449 1.00 90.38 263 ALA A O 1
ATOM 2048 N N . ASP A 1 264 ? -11.676 -3.385 16.470 1.00 90.81 264 ASP A N 1
ATOM 2049 C CA . ASP A 1 264 ? -10.659 -2.350 16.243 1.00 90.81 264 ASP A CA 1
ATOM 2050 C C . ASP A 1 264 ? -10.319 -1.575 17.531 1.00 90.81 264 ASP A C 1
ATOM 2052 O O . ASP A 1 264 ? -9.253 -0.966 17.638 1.00 90.81 264 ASP A O 1
ATOM 2056 N N . LEU A 1 265 ? -11.239 -1.565 18.497 1.00 93.31 265 LEU A N 1
ATOM 2057 C CA . LEU A 1 265 ? -11.113 -0.878 19.775 1.00 93.31 265 LEU A CA 1
ATOM 2058 C C . LEU A 1 265 ? -11.625 -1.772 20.906 1.00 93.31 265 LEU A C 1
ATOM 2060 O O . LEU A 1 265 ? -12.801 -2.116 20.940 1.00 93.31 265 LEU A O 1
ATOM 2064 N N . VAL A 1 266 ? -10.776 -2.075 21.885 1.00 93.62 266 VAL A N 1
ATOM 2065 C CA . VAL A 1 266 ? -11.207 -2.748 23.116 1.00 93.62 266 VAL A CA 1
ATOM 2066 C C . VAL A 1 266 ? -11.208 -1.743 24.258 1.00 93.62 266 VAL A C 1
ATOM 2068 O O . VAL A 1 266 ? -10.171 -1.146 24.577 1.00 93.62 266 VAL A O 1
ATOM 2071 N N . VAL A 1 267 ? -12.381 -1.542 24.857 1.00 92.31 267 VAL A N 1
ATOM 2072 C CA . VAL A 1 267 ? -12.587 -0.654 26.002 1.00 92.31 267 VAL A CA 1
ATOM 2073 C C . VAL A 1 267 ? -12.541 -1.482 27.277 1.00 92.31 267 VAL A C 1
ATOM 2075 O O . VAL A 1 267 ? -13.393 -2.336 27.497 1.00 92.31 267 VAL A O 1
ATOM 2078 N N . ARG A 1 268 ? -11.551 -1.205 28.128 1.00 91.56 268 ARG A N 1
ATOM 2079 C CA . ARG A 1 268 ? -11.418 -1.816 29.456 1.00 91.56 268 ARG A CA 1
ATOM 2080 C C . ARG A 1 268 ? -11.652 -0.788 30.542 1.00 91.56 268 ARG A C 1
ATOM 2082 O O . ARG A 1 268 ? -11.081 0.305 30.479 1.00 91.56 268 ARG A O 1
ATOM 2089 N N . LYS A 1 269 ? -12.439 -1.147 31.552 1.00 88.19 269 LYS A N 1
ATOM 2090 C CA . LYS A 1 269 ? -12.624 -0.337 32.758 1.00 88.19 269 LYS A CA 1
ATOM 2091 C C . LYS A 1 269 ? -11.872 -0.976 33.920 1.00 88.19 269 LYS A C 1
ATOM 2093 O O . LYS A 1 269 ? -12.032 -2.156 34.188 1.00 88.19 269 LYS A O 1
ATOM 2098 N N . ASP A 1 270 ? -11.071 -0.175 34.609 1.00 85.75 270 ASP A N 1
ATOM 2099 C CA . ASP A 1 270 ? -10.404 -0.551 35.854 1.00 85.75 270 ASP A CA 1
ATOM 2100 C C . ASP A 1 270 ? -10.658 0.554 36.889 1.00 85.75 270 ASP A C 1
ATOM 2102 O O . ASP A 1 270 ? -10.081 1.649 36.840 1.00 85.75 270 ASP A O 1
ATOM 2106 N N . GLY A 1 271 ? -11.645 0.322 37.757 1.00 83.44 271 GLY A N 1
ATOM 2107 C CA . GLY A 1 271 ? -12.165 1.329 38.681 1.00 83.44 271 GLY A CA 1
ATOM 2108 C C . GLY A 1 271 ? -12.690 2.574 37.954 1.00 83.44 271 GLY A C 1
ATOM 2109 O O . GLY A 1 271 ? -13.693 2.520 37.239 1.00 83.44 271 GLY A O 1
ATOM 2110 N N . ASN A 1 272 ? -12.019 3.715 38.152 1.00 84.06 272 ASN A N 1
ATOM 2111 C CA . ASN A 1 272 ? -12.357 4.990 37.500 1.00 84.06 272 ASN A CA 1
ATOM 2112 C C . ASN A 1 272 ? -11.568 5.245 36.200 1.00 84.06 272 ASN A C 1
ATOM 2114 O O . ASN A 1 272 ? -11.772 6.263 35.537 1.00 84.06 272 ASN A O 1
ATOM 2118 N N . ARG A 1 273 ? -10.638 4.355 35.838 1.00 87.81 273 ARG A N 1
ATOM 2119 C CA . ARG A 1 273 ? -9.832 4.484 34.623 1.00 87.81 273 ARG A CA 1
ATOM 2120 C C . ARG A 1 273 ? -10.442 3.671 33.495 1.00 87.81 273 ARG A C 1
ATOM 2122 O O . ARG A 1 273 ? -10.911 2.554 33.682 1.00 87.81 273 ARG A O 1
ATOM 2129 N N . ILE A 1 274 ? -10.386 4.247 32.309 1.00 89.50 274 ILE A N 1
ATOM 2130 C CA . ILE A 1 274 ? -10.811 3.648 31.056 1.00 89.50 274 ILE A CA 1
ATOM 2131 C C . ILE A 1 274 ? -9.592 3.572 30.167 1.00 89.50 274 ILE A C 1
ATOM 2133 O O . ILE A 1 274 ? -8.915 4.573 29.922 1.00 89.50 274 ILE A O 1
ATOM 2137 N N . THR A 1 275 ? -9.335 2.374 29.675 1.00 92.12 275 THR A N 1
ATOM 2138 C CA . THR A 1 275 ? -8.243 2.096 28.762 1.00 92.12 275 THR A CA 1
ATOM 2139 C C . THR A 1 275 ? -8.823 1.726 27.409 1.00 92.12 275 THR A C 1
ATOM 2141 O O . THR A 1 275 ? -9.541 0.739 27.278 1.00 92.12 275 THR A O 1
ATOM 2144 N N . LEU A 1 276 ? -8.491 2.525 26.401 1.00 92.69 276 LEU A N 1
ATOM 2145 C CA . LEU A 1 276 ? -8.726 2.225 24.996 1.00 92.69 276 LEU A CA 1
ATOM 2146 C C . LEU A 1 276 ? -7.505 1.475 24.473 1.00 92.69 276 LEU A C 1
ATOM 2148 O O . LEU A 1 276 ? -6.386 2.006 24.488 1.00 92.69 276 LEU A O 1
ATOM 2152 N N . SER A 1 277 ? -7.714 0.243 24.029 1.00 91.31 277 SER A N 1
ATOM 2153 C CA . SER A 1 277 ? -6.647 -0.649 23.586 1.00 91.31 277 SER A CA 1
ATOM 2154 C C . SER A 1 277 ? -6.856 -1.143 22.158 1.00 91.31 277 SER A C 1
ATOM 2156 O O . SER A 1 277 ? -7.980 -1.216 21.666 1.00 91.31 277 SER A O 1
ATOM 2158 N N . HIS A 1 278 ? -5.742 -1.435 21.489 1.00 87.69 278 HIS A N 1
ATOM 2159 C CA . HIS A 1 278 ? -5.677 -2.030 20.153 1.00 87.69 278 HIS A CA 1
ATOM 2160 C C . HIS A 1 278 ? -4.659 -3.170 20.211 1.00 87.69 278 HIS A C 1
ATOM 2162 O O . HIS A 1 278 ? -3.548 -2.956 20.702 1.00 87.69 278 HIS A O 1
ATOM 2168 N N . ASP A 1 279 ? -5.012 -4.370 19.743 1.00 79.25 279 ASP A N 1
ATOM 2169 C CA . ASP A 1 279 ? -4.172 -5.578 19.836 1.00 79.25 279 ASP A CA 1
ATOM 2170 C C . ASP A 1 279 ? -3.587 -5.799 21.247 1.00 79.25 279 ASP A C 1
ATOM 2172 O O . ASP A 1 279 ? -2.379 -5.977 21.418 1.00 79.25 279 ASP A O 1
ATOM 2176 N N . LEU A 1 280 ? -4.436 -5.708 22.281 1.00 79.12 280 LEU A N 1
ATOM 2177 C CA . LEU A 1 280 ? -4.070 -5.847 23.703 1.00 79.12 280 LEU A CA 1
ATOM 2178 C C . LEU A 1 280 ? -3.102 -4.778 24.247 1.00 79.12 280 LEU A C 1
ATOM 2180 O O . LEU A 1 280 ? -2.729 -4.829 25.420 1.00 79.12 280 LEU A O 1
ATOM 2184 N N . LYS A 1 281 ? -2.704 -3.786 23.443 1.00 84.25 281 LYS A N 1
ATOM 2185 C CA . LYS A 1 281 ? -1.830 -2.693 23.882 1.00 84.25 281 LYS A CA 1
ATOM 2186 C C . LYS A 1 281 ? -2.661 -1.490 24.327 1.00 84.25 281 LYS A C 1
ATOM 2188 O O . LYS A 1 281 ? -3.502 -1.029 23.553 1.00 84.25 281 LYS A O 1
ATOM 2193 N N . PRO A 1 282 ? -2.430 -0.941 25.533 1.00 87.12 282 PRO A N 1
ATOM 2194 C CA . PRO A 1 282 ? -3.092 0.281 25.971 1.00 87.12 282 PRO A CA 1
ATOM 2195 C C . PRO A 1 282 ? -2.583 1.471 25.147 1.00 87.12 282 PRO A C 1
ATOM 2197 O O . PRO A 1 282 ? -1.383 1.737 25.110 1.00 87.12 282 PRO A O 1
ATOM 2200 N N . VAL A 1 283 ? -3.491 2.186 24.479 1.00 90.06 283 VAL A N 1
ATOM 2201 C CA . VAL A 1 283 ? -3.149 3.318 23.597 1.00 90.06 283 VAL A CA 1
ATOM 2202 C C . VAL A 1 283 ? -3.549 4.646 24.233 1.00 90.06 283 VAL A C 1
ATOM 2204 O O . VAL A 1 283 ? -2.777 5.605 24.225 1.00 90.06 283 VAL A O 1
ATOM 2207 N N . VAL A 1 284 ? -4.754 4.718 24.801 1.00 91.75 284 VAL A N 1
ATOM 2208 C CA . VAL A 1 284 ? -5.256 5.915 25.488 1.00 91.75 284 VAL A CA 1
ATOM 2209 C C . VAL A 1 284 ? -5.837 5.506 26.830 1.00 91.75 284 VAL A C 1
ATOM 2211 O O . VAL A 1 284 ? -6.682 4.621 26.895 1.00 91.75 284 VAL A O 1
ATOM 2214 N N . VAL A 1 285 ? -5.402 6.181 27.892 1.00 91.88 285 VAL A N 1
ATOM 2215 C CA . VAL A 1 285 ? -5.967 6.043 29.236 1.00 91.88 285 VAL A CA 1
ATOM 2216 C C . VAL A 1 285 ? -6.654 7.354 29.597 1.00 91.88 285 VAL A C 1
ATOM 2218 O O . VAL A 1 285 ? -6.068 8.429 29.449 1.00 91.88 285 VAL A O 1
ATOM 2221 N N . THR A 1 286 ? -7.905 7.277 30.033 1.00 92.12 286 THR A N 1
ATOM 2222 C CA . THR A 1 286 ? -8.728 8.423 30.439 1.00 92.12 286 THR A CA 1
ATOM 2223 C C . THR A 1 286 ? -9.650 8.018 31.592 1.00 92.12 286 THR A C 1
ATOM 2225 O O . THR A 1 286 ? -9.627 6.870 32.023 1.00 92.12 286 THR A O 1
ATOM 2228 N N . ASP A 1 287 ? -10.415 8.949 32.144 1.00 91.25 287 ASP A N 1
ATOM 2229 C CA . ASP A 1 287 ? -11.442 8.687 33.149 1.00 91.25 287 ASP A CA 1
ATOM 2230 C C . ASP A 1 287 ? -12.841 8.739 32.517 1.00 91.25 287 ASP A C 1
ATOM 2232 O O . ASP A 1 287 ? -13.017 9.185 31.379 1.00 91.25 287 ASP A O 1
ATOM 2236 N N . MET A 1 288 ? -13.865 8.280 33.242 1.00 86.25 288 MET A N 1
ATOM 2237 C CA . MET A 1 288 ? -15.231 8.246 32.700 1.00 86.25 288 MET A CA 1
ATOM 2238 C C . MET A 1 288 ? -15.781 9.641 32.392 1.00 86.25 288 MET A C 1
ATOM 2240 O O . MET A 1 288 ? -16.428 9.839 31.364 1.00 86.25 288 MET A O 1
ATOM 2244 N N . ALA A 1 289 ? -15.482 10.632 33.233 1.00 87.25 289 ALA A N 1
ATOM 2245 C CA . ALA A 1 289 ? -15.915 12.008 33.008 1.00 87.25 289 ALA A CA 1
ATOM 2246 C C . ALA A 1 289 ? -15.282 12.611 31.740 1.00 87.25 289 ALA A C 1
ATOM 2248 O O . ALA A 1 289 ? -15.982 13.215 30.920 1.00 87.25 289 ALA A O 1
ATOM 2249 N N . GLY A 1 290 ? -13.976 12.414 31.544 1.00 86.25 290 GLY A N 1
ATOM 2250 C CA . GLY A 1 290 ? -13.252 12.871 30.364 1.00 86.25 290 GLY A CA 1
ATOM 2251 C C . GLY A 1 290 ? -13.681 12.145 29.094 1.00 86.25 290 GLY A C 1
ATOM 2252 O O . GLY A 1 290 ? -13.851 12.793 28.057 1.00 86.25 290 GLY A O 1
ATOM 2253 N N . PHE A 1 291 ? -13.928 10.834 29.168 1.00 88.38 291 PHE A N 1
ATOM 2254 C CA . PHE A 1 291 ? -14.404 10.063 28.022 1.00 88.38 291 PHE A CA 1
ATOM 2255 C C . PHE A 1 291 ? -15.797 10.503 27.568 1.00 88.38 291 PHE A C 1
ATOM 2257 O O . PHE A 1 291 ? -15.991 10.727 26.375 1.00 88.38 291 PHE A O 1
ATOM 2264 N N . ARG A 1 292 ? -16.742 10.709 28.497 1.00 87.56 292 ARG A N 1
ATOM 2265 C CA . ARG A 1 292 ? -18.099 11.199 28.186 1.00 87.56 292 ARG A CA 1
ATOM 2266 C C . ARG A 1 292 ? -18.084 12.582 27.542 1.00 87.56 292 ARG A C 1
ATOM 2268 O O . ARG A 1 292 ? -18.803 12.831 26.582 1.00 87.56 292 ARG A O 1
ATOM 2275 N N . ARG A 1 293 ? -17.268 13.497 28.070 1.00 88.50 293 ARG A N 1
ATOM 2276 C CA . ARG A 1 293 ? -17.246 14.894 27.611 1.00 88.50 293 ARG A CA 1
ATOM 2277 C C . ARG A 1 293 ? -16.522 15.072 26.276 1.00 88.50 293 ARG A C 1
ATOM 2279 O O . ARG A 1 293 ? -16.855 15.982 25.523 1.00 88.50 293 ARG A O 1
ATOM 2286 N N . PHE A 1 294 ? -15.532 14.226 25.989 1.00 89.00 294 PHE A N 1
ATOM 2287 C CA . PHE A 1 294 ? -14.630 14.397 24.849 1.00 89.00 294 PHE A CA 1
ATOM 2288 C C . PHE A 1 294 ? -14.440 13.116 24.029 1.00 89.00 294 PHE A C 1
ATOM 2290 O O . PHE A 1 294 ? -13.351 12.886 23.501 1.00 89.00 294 PHE A O 1
ATOM 2297 N N . THR A 1 295 ? -15.484 12.294 23.881 1.00 89.12 295 THR A N 1
ATOM 2298 C CA . THR A 1 295 ? -15.414 10.984 23.203 1.00 89.12 295 THR A CA 1
ATOM 2299 C C . THR A 1 295 ? -14.748 11.078 21.830 1.00 89.12 295 THR A C 1
ATOM 2301 O O . THR A 1 295 ? -13.744 10.413 21.587 1.00 89.12 295 THR A O 1
ATOM 2304 N N . ALA A 1 296 ? -15.220 11.979 20.963 1.00 88.31 296 ALA A N 1
ATOM 2305 C CA . ALA A 1 296 ? -14.669 12.158 19.618 1.00 88.31 296 ALA A CA 1
ATOM 2306 C C . ALA A 1 296 ? -13.180 12.556 19.628 1.00 88.31 296 ALA A C 1
ATOM 2308 O O . ALA A 1 296 ? -12.385 12.053 18.833 1.00 88.31 296 ALA A O 1
ATOM 2309 N N . ALA A 1 297 ? -12.769 13.426 20.556 1.00 90.69 297 ALA A N 1
ATOM 2310 C CA . ALA A 1 297 ? -11.373 13.840 20.678 1.00 90.69 297 ALA A CA 1
ATOM 2311 C C . ALA A 1 297 ? -10.481 12.697 21.194 1.00 90.69 297 ALA A C 1
ATOM 2313 O O . ALA A 1 297 ? -9.358 12.533 20.712 1.00 90.69 297 ALA A O 1
ATOM 2314 N N . GLN A 1 298 ? -10.984 11.877 22.125 1.00 92.19 298 GLN A N 1
ATOM 2315 C CA . GLN A 1 298 ? -10.277 10.688 22.609 1.00 92.19 298 GLN A CA 1
ATOM 2316 C C . GLN A 1 298 ? -10.154 9.623 21.514 1.00 92.19 298 GLN A C 1
ATOM 2318 O O . GLN A 1 298 ? -9.074 9.063 21.343 1.00 92.19 298 GLN A O 1
ATOM 2323 N N . LEU A 1 299 ? -11.200 9.404 20.709 1.00 92.06 299 LEU A N 1
ATOM 2324 C CA . LEU A 1 299 ? -11.156 8.503 19.552 1.00 92.06 299 LEU A CA 1
ATOM 2325 C C . LEU A 1 299 ? -10.202 9.007 18.462 1.00 92.06 299 LEU A C 1
ATOM 2327 O O . LEU A 1 299 ? -9.483 8.214 17.857 1.00 92.06 299 LEU A O 1
ATOM 2331 N N . LEU A 1 300 ? -10.115 10.321 18.238 1.00 91.19 300 LEU A N 1
ATOM 2332 C CA . LEU A 1 300 ? -9.131 10.895 17.317 1.00 91.19 300 LEU A CA 1
ATOM 2333 C C . LEU A 1 300 ? -7.698 10.720 17.839 1.00 91.19 300 LEU A C 1
ATOM 2335 O O . LEU A 1 300 ? -6.790 10.400 17.069 1.00 91.19 300 LEU A O 1
ATOM 2339 N N . LYS A 1 301 ? -7.485 10.912 19.146 1.00 92.12 301 LYS A N 1
ATOM 2340 C CA . LYS A 1 301 ? -6.192 10.664 19.798 1.00 92.12 301 LYS A CA 1
ATOM 2341 C C . LYS A 1 301 ? -5.805 9.190 19.692 1.00 92.12 301 LYS A C 1
ATOM 2343 O O . LYS A 1 301 ? -4.681 8.897 19.290 1.00 92.12 301 LYS A O 1
ATOM 2348 N N . PHE A 1 302 ? -6.748 8.291 19.968 1.00 92.50 302 PHE A N 1
ATOM 2349 C CA . PHE A 1 302 ? -6.599 6.852 19.778 1.00 92.50 302 PHE A CA 1
ATOM 2350 C C . PHE A 1 302 ? -6.223 6.537 18.332 1.00 92.50 302 PHE A C 1
ATOM 2352 O O . PHE A 1 302 ? -5.176 5.946 18.101 1.00 92.50 302 PHE A O 1
ATOM 2359 N N . SER A 1 303 ? -6.987 7.041 17.359 1.00 92.50 303 SER A N 1
ATOM 2360 C CA . SER A 1 303 ? -6.727 6.829 15.936 1.00 92.50 303 SER A CA 1
ATOM 2361 C C . SER A 1 303 ? -5.345 7.299 15.499 1.00 92.50 303 SER A C 1
ATOM 2363 O O . SER A 1 303 ? -4.773 6.675 14.616 1.00 92.50 303 SER A O 1
ATOM 2365 N N . LYS A 1 304 ? -4.826 8.414 16.026 1.00 90.50 304 LYS A N 1
ATOM 2366 C CA . LYS A 1 304 ? -3.480 8.895 15.673 1.00 90.50 304 LYS A CA 1
ATOM 2367 C C . LYS A 1 304 ? -2.391 8.021 16.288 1.00 90.50 304 LYS A C 1
ATOM 2369 O O . LYS A 1 304 ? -1.365 7.805 15.652 1.00 90.50 304 LYS A O 1
ATOM 2374 N N . ALA A 1 305 ? -2.611 7.541 17.509 1.00 89.56 305 ALA A N 1
ATOM 2375 C CA . ALA A 1 305 ? -1.647 6.737 18.247 1.00 89.56 305 ALA A CA 1
ATOM 2376 C C . ALA A 1 305 ? -1.617 5.261 17.801 1.00 89.56 305 ALA A C 1
ATOM 2378 O O . ALA A 1 305 ? -0.565 4.637 17.883 1.00 89.56 305 ALA A O 1
ATOM 2379 N N . SER A 1 306 ? -2.724 4.715 17.286 1.00 89.88 306 SER A N 1
ATOM 2380 C CA . SER A 1 306 ? -2.807 3.341 16.761 1.00 89.88 306 SER A CA 1
ATOM 2381 C C . SER A 1 306 ? -2.511 3.219 15.256 1.00 89.88 306 SER A C 1
ATOM 2383 O O . SER A 1 306 ? -2.503 2.117 14.708 1.00 89.88 306 SER A O 1
ATOM 2385 N N . ASP A 1 307 ? -2.243 4.325 14.553 1.00 90.88 307 ASP A N 1
ATOM 2386 C CA . ASP A 1 307 ? -2.065 4.338 13.096 1.00 90.88 307 ASP A CA 1
ATOM 2387 C C . ASP A 1 307 ? -0.658 3.908 12.645 1.00 90.88 307 ASP A C 1
ATOM 2389 O O . ASP A 1 307 ? 0.164 4.704 12.172 1.00 90.88 307 ASP A O 1
ATOM 2393 N N . SER A 1 308 ? -0.419 2.597 12.688 1.00 90.19 308 SER A N 1
ATOM 2394 C CA . SER A 1 308 ? 0.786 1.963 12.130 1.00 90.19 308 SER A CA 1
ATOM 2395 C C . SER A 1 308 ? 0.920 2.144 10.612 1.00 90.19 308 SER A C 1
ATOM 2397 O O . SER A 1 308 ? 2.007 2.014 10.049 1.00 90.19 308 SER A O 1
ATOM 2399 N N . LYS A 1 309 ? -0.168 2.503 9.918 1.00 91.75 309 LYS A N 1
ATOM 2400 C CA . LYS A 1 309 ? -0.233 2.617 8.452 1.00 91.75 309 LYS A CA 1
ATOM 2401 C C . LYS A 1 309 ? 0.112 4.016 7.934 1.00 91.75 309 LYS A C 1
ATOM 2403 O O . LYS A 1 309 ? 0.173 4.226 6.721 1.00 91.75 309 LYS A O 1
ATOM 2408 N N . SER A 1 310 ? 0.388 4.972 8.821 1.00 92.69 310 SER A N 1
ATOM 2409 C CA . SER A 1 310 ? 0.713 6.356 8.455 1.00 92.69 310 SER A CA 1
ATOM 2410 C C . SER A 1 310 ? 1.882 6.458 7.471 1.00 92.69 310 SER A C 1
ATOM 2412 O O . SER A 1 310 ? 1.783 7.133 6.442 1.00 92.69 310 SER A O 1
ATOM 2414 N N . ASN A 1 311 ? 2.973 5.732 7.729 1.00 93.75 311 ASN A N 1
ATOM 2415 C CA . ASN A 1 311 ? 4.150 5.769 6.858 1.00 93.75 311 ASN A CA 1
ATOM 2416 C C . ASN A 1 311 ? 3.910 5.019 5.544 1.00 93.75 311 ASN A C 1
ATOM 2418 O O . ASN A 1 311 ? 4.375 5.470 4.499 1.00 93.75 311 ASN A O 1
ATOM 2422 N N . PHE A 1 312 ? 3.086 3.965 5.559 1.00 93.75 312 PHE A N 1
ATOM 2423 C CA . PHE A 1 312 ? 2.647 3.288 4.338 1.00 93.75 312 PHE A CA 1
ATOM 2424 C C . PHE A 1 312 ? 1.865 4.232 3.413 1.00 93.75 312 PHE A C 1
ATOM 2426 O O . PHE A 1 312 ? 2.147 4.289 2.213 1.00 93.75 312 PHE A O 1
ATOM 2433 N N . ARG A 1 313 ? 0.955 5.053 3.958 1.00 93.81 313 ARG A N 1
ATOM 2434 C CA . ARG A 1 313 ? 0.244 6.082 3.180 1.00 93.81 313 ARG A CA 1
ATOM 2435 C C . ARG A 1 313 ? 1.187 7.135 2.609 1.00 93.81 313 ARG A C 1
ATOM 2437 O O . ARG A 1 313 ? 1.115 7.428 1.418 1.00 93.81 313 ARG A O 1
ATOM 2444 N N . LYS A 1 314 ? 2.084 7.687 3.434 1.00 92.19 314 LYS A N 1
ATOM 2445 C CA . LYS A 1 314 ? 3.066 8.697 2.996 1.00 92.19 314 LYS A CA 1
ATOM 2446 C C . LYS A 1 314 ? 3.945 8.166 1.868 1.00 92.19 314 LYS A C 1
ATOM 2448 O O . LYS A 1 314 ? 4.159 8.862 0.881 1.00 92.19 314 LYS A O 1
ATOM 2453 N N . PHE A 1 315 ? 4.412 6.927 1.999 1.00 91.75 315 PHE A N 1
ATOM 2454 C CA . PHE A 1 315 ? 5.261 6.296 1.000 1.00 91.75 315 PHE A CA 1
ATOM 2455 C C . PHE A 1 315 ? 4.499 5.975 -0.292 1.00 91.75 315 PHE A C 1
ATOM 2457 O O . PHE A 1 315 ? 4.987 6.275 -1.375 1.00 91.75 315 PHE A O 1
ATOM 2464 N N . THR A 1 316 ? 3.263 5.474 -0.196 1.00 91.38 316 THR A N 1
ATOM 2465 C CA . THR A 1 316 ? 2.397 5.260 -1.370 1.00 91.38 316 THR A CA 1
ATOM 2466 C C . THR A 1 316 ? 2.152 6.568 -2.121 1.00 91.38 316 THR A C 1
ATOM 2468 O O . THR A 1 316 ? 2.307 6.607 -3.340 1.00 91.38 316 THR A O 1
ATOM 2471 N N . LYS A 1 317 ? 1.849 7.655 -1.396 1.00 87.38 317 LYS A N 1
ATOM 2472 C CA . LYS A 1 317 ? 1.694 8.995 -1.976 1.00 87.38 317 LYS A CA 1
ATOM 2473 C C . LYS A 1 317 ? 2.978 9.456 -2.660 1.00 87.38 317 LYS A C 1
ATOM 2475 O O . LYS A 1 317 ? 2.930 9.893 -3.801 1.00 87.38 317 LYS A O 1
ATOM 2480 N N . PHE A 1 318 ? 4.129 9.296 -2.007 1.00 87.31 318 PHE A N 1
ATOM 2481 C CA . PHE A 1 318 ? 5.429 9.608 -2.603 1.00 87.31 318 PHE A CA 1
ATOM 2482 C C . PHE A 1 318 ? 5.653 8.845 -3.921 1.00 87.31 318 PHE A C 1
ATOM 2484 O O . PHE A 1 318 ? 6.005 9.456 -4.930 1.00 87.31 318 PHE A O 1
ATOM 2491 N N . CYS A 1 319 ? 5.390 7.536 -3.952 1.00 89.31 319 CYS A N 1
ATOM 2492 C CA . CYS A 1 319 ? 5.501 6.743 -5.175 1.00 89.31 319 CYS A CA 1
ATOM 2493 C C . CYS A 1 319 ? 4.523 7.205 -6.263 1.00 89.31 319 CYS A C 1
ATOM 2495 O O . CYS A 1 319 ? 4.909 7.324 -7.424 1.00 89.31 319 CYS A O 1
ATOM 2497 N N . LEU A 1 320 ? 3.280 7.517 -5.901 1.00 84.12 320 LEU A N 1
ATOM 2498 C CA . LEU A 1 320 ? 2.281 7.993 -6.854 1.00 84.12 320 LEU A CA 1
ATOM 2499 C C . LEU A 1 320 ? 2.652 9.363 -7.443 1.00 84.12 320 LEU A C 1
ATOM 2501 O O . LEU A 1 320 ? 2.510 9.573 -8.642 1.00 84.12 320 LEU A O 1
ATOM 2505 N N . THR A 1 321 ? 3.165 10.281 -6.624 1.00 80.31 321 THR A N 1
ATOM 2506 C CA . THR A 1 321 ? 3.530 11.634 -7.062 1.00 80.31 321 THR A CA 1
ATOM 2507 C C . THR A 1 321 ? 4.779 11.644 -7.941 1.00 80.31 321 THR A C 1
ATOM 2509 O O . THR A 1 321 ? 4.791 12.314 -8.969 1.00 80.31 321 THR A O 1
ATOM 2512 N N . TRP A 1 322 ? 5.826 10.913 -7.551 1.00 78.25 322 TRP A N 1
ATOM 2513 C CA . TRP A 1 322 ? 7.141 11.037 -8.189 1.00 78.25 322 TRP A CA 1
ATOM 2514 C C . TRP A 1 322 ? 7.451 9.915 -9.177 1.00 78.25 322 TRP A C 1
ATOM 2516 O O . TRP A 1 322 ? 8.056 10.156 -10.219 1.00 78.25 322 TRP A O 1
ATOM 2526 N N . LEU A 1 323 ? 7.046 8.681 -8.870 1.00 76.06 323 LEU A N 1
ATOM 2527 C CA . LEU A 1 323 ? 7.431 7.505 -9.652 1.00 76.06 323 LEU A CA 1
ATOM 2528 C C . LEU A 1 323 ? 6.384 7.138 -10.709 1.00 76.06 323 LEU A C 1
ATOM 2530 O O . LEU A 1 323 ? 6.768 6.728 -11.801 1.00 76.06 323 LEU A O 1
ATOM 2534 N N . ALA A 1 324 ? 5.087 7.336 -10.458 1.00 72.75 324 ALA A N 1
ATOM 2535 C CA . ALA A 1 324 ? 4.056 7.019 -11.452 1.00 72.75 324 ALA A CA 1
ATOM 2536 C C . ALA A 1 324 ? 4.203 7.797 -12.783 1.00 72.75 324 ALA A C 1
ATOM 2538 O O . ALA A 1 324 ? 4.107 7.163 -13.837 1.00 72.75 324 ALA A O 1
ATOM 2539 N N . PRO A 1 325 ? 4.515 9.111 -12.799 1.00 71.94 325 PRO A N 1
ATOM 2540 C CA . PRO A 1 325 ? 4.754 9.841 -14.049 1.00 71.94 325 PRO A CA 1
ATOM 2541 C C . PRO A 1 325 ? 5.969 9.308 -14.813 1.00 71.94 325 PRO A C 1
ATOM 2543 O O . PRO A 1 325 ? 5.941 9.187 -16.036 1.00 71.94 325 PRO A O 1
ATOM 2546 N N . MET A 1 326 ? 7.023 8.928 -14.087 1.00 70.81 326 MET A N 1
ATOM 2547 C CA . MET A 1 326 ? 8.233 8.340 -14.661 1.00 70.81 326 MET A CA 1
ATOM 2548 C C . MET A 1 326 ? 7.932 6.987 -15.320 1.00 70.81 326 MET A C 1
ATOM 2550 O O . MET A 1 326 ? 8.409 6.709 -16.419 1.00 70.81 326 MET A O 1
ATOM 2554 N N . VAL A 1 327 ? 7.095 6.162 -14.689 1.00 74.19 327 VAL A N 1
ATOM 2555 C CA . VAL A 1 327 ? 6.634 4.879 -15.243 1.00 74.19 327 VAL A CA 1
ATOM 2556 C C . VAL A 1 327 ? 5.785 5.091 -16.484 1.00 74.19 327 VAL A C 1
ATOM 2558 O O . VAL A 1 327 ? 6.023 4.430 -17.492 1.00 74.19 327 VAL A O 1
ATOM 2561 N N . LEU A 1 328 ? 4.830 6.023 -16.434 1.00 71.38 328 LEU A N 1
ATOM 2562 C CA . LEU A 1 328 ? 3.997 6.359 -17.584 1.00 71.38 328 LEU A CA 1
ATOM 2563 C C . LEU A 1 328 ? 4.861 6.825 -18.758 1.00 71.38 328 LEU A C 1
ATOM 2565 O O . LEU A 1 328 ? 4.699 6.331 -19.870 1.00 71.38 328 LEU A O 1
ATOM 2569 N N . TYR A 1 329 ? 5.830 7.702 -18.499 1.00 71.25 329 TYR A N 1
ATOM 2570 C CA . TYR A 1 329 ? 6.790 8.139 -19.504 1.00 71.25 329 TYR A CA 1
ATOM 2571 C C . TYR A 1 329 ? 7.580 6.972 -20.091 1.00 71.25 329 TYR A C 1
ATOM 2573 O O . TYR A 1 329 ? 7.657 6.854 -21.309 1.00 71.25 329 TYR A O 1
ATOM 2581 N N . PHE A 1 330 ? 8.136 6.078 -19.268 1.00 70.81 330 PHE A N 1
ATOM 2582 C CA . PHE A 1 330 ? 8.865 4.922 -19.789 1.00 70.81 330 PHE A CA 1
ATOM 2583 C C . PHE A 1 330 ? 7.971 3.952 -20.552 1.00 70.81 330 PHE A C 1
ATOM 2585 O O . PHE A 1 330 ? 8.435 3.373 -21.528 1.00 70.81 330 PHE A O 1
ATOM 2592 N N . ALA A 1 331 ? 6.715 3.777 -20.145 1.00 71.00 331 ALA A N 1
ATOM 2593 C CA . ALA A 1 331 ? 5.755 2.941 -20.853 1.00 71.00 331 ALA A CA 1
ATOM 2594 C C . ALA A 1 331 ? 5.431 3.528 -22.233 1.00 71.00 331 ALA A C 1
ATOM 2596 O O . ALA A 1 331 ? 5.510 2.816 -23.232 1.00 71.00 331 ALA A O 1
ATOM 2597 N N . VAL A 1 332 ? 5.154 4.832 -22.299 1.00 68.31 332 VAL A N 1
ATOM 2598 C CA . VAL A 1 332 ? 4.931 5.574 -23.548 1.00 68.31 332 VAL A CA 1
ATOM 2599 C C . VAL A 1 332 ? 6.181 5.520 -24.426 1.00 68.31 332 VAL A C 1
ATOM 2601 O O . VAL A 1 332 ? 6.112 5.117 -25.584 1.00 68.31 332 VAL A O 1
ATOM 2604 N N . PHE A 1 333 ? 7.346 5.840 -23.866 1.00 67.44 333 PHE A N 1
ATOM 2605 C CA . PHE A 1 333 ? 8.624 5.785 -24.564 1.00 67.44 333 PHE A CA 1
ATOM 2606 C C . PHE A 1 333 ? 8.926 4.379 -25.091 1.00 67.44 333 PHE A C 1
ATOM 2608 O O . PHE A 1 333 ? 9.343 4.240 -26.236 1.00 67.44 333 PHE A O 1
ATOM 2615 N N . ALA A 1 334 ? 8.705 3.332 -24.293 1.00 66.94 334 ALA A N 1
ATOM 2616 C CA . ALA A 1 334 ? 8.904 1.949 -24.710 1.00 66.94 334 ALA A CA 1
ATOM 2617 C C . ALA A 1 334 ? 7.930 1.567 -25.827 1.00 66.94 334 ALA A C 1
ATOM 2619 O O . ALA A 1 334 ? 8.371 1.036 -26.841 1.00 66.94 334 ALA A O 1
ATOM 2620 N N . PHE A 1 335 ? 6.642 1.893 -25.688 1.00 67.56 335 PHE A N 1
ATOM 2621 C CA . PHE A 1 335 ? 5.631 1.649 -26.716 1.00 67.56 335 PHE A CA 1
ATOM 2622 C C . PHE A 1 335 ? 6.037 2.285 -28.050 1.00 67.56 335 PHE A C 1
ATOM 2624 O O . PHE A 1 335 ? 6.145 1.591 -29.061 1.00 67.56 335 PHE A O 1
ATOM 2631 N N . PHE A 1 336 ? 6.377 3.574 -28.030 1.00 65.31 336 PHE A N 1
ATOM 2632 C CA . PHE A 1 336 ? 6.802 4.309 -29.218 1.00 65.31 336 PHE A CA 1
ATOM 2633 C C . PHE A 1 336 ? 8.232 4.017 -29.677 1.00 65.31 336 PHE A C 1
ATOM 2635 O O . PHE A 1 336 ? 8.589 4.427 -30.770 1.00 65.31 336 PHE A O 1
ATOM 2642 N N . SER A 1 337 ? 9.066 3.337 -28.893 1.00 60.25 337 SER A N 1
ATOM 2643 C CA . SER A 1 337 ? 10.391 2.886 -29.346 1.00 60.25 337 SER A CA 1
ATOM 2644 C C . SER A 1 337 ? 10.335 1.485 -29.953 1.00 60.25 337 SER A C 1
ATOM 2646 O O . SER A 1 337 ? 11.087 1.177 -30.875 1.00 60.25 337 SER A O 1
ATOM 2648 N N . ILE A 1 338 ? 9.444 0.628 -29.446 1.00 63.44 338 ILE A N 1
ATOM 2649 C CA . ILE A 1 338 ? 9.276 -0.759 -29.894 1.00 63.44 338 ILE A CA 1
ATOM 2650 C C . ILE A 1 338 ? 8.438 -0.814 -31.176 1.00 63.44 338 ILE A C 1
ATOM 2652 O O . ILE A 1 338 ? 8.832 -1.508 -32.110 1.00 63.44 338 ILE A O 1
ATOM 2656 N N . MET A 1 339 ? 7.326 -0.067 -31.252 1.00 61.84 339 MET A N 1
ATOM 2657 C CA . MET A 1 339 ?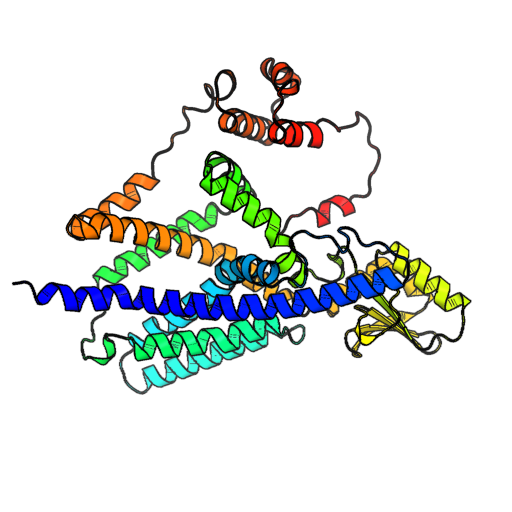 6.437 -0.055 -32.427 1.00 61.84 339 MET A CA 1
ATOM 2658 C C . MET A 1 339 ? 7.177 0.335 -33.720 1.00 61.84 339 MET A C 1
ATOM 2660 O O . MET A 1 339 ? 7.117 -0.429 -34.682 1.00 61.84 339 MET A O 1
ATOM 2664 N N . PRO A 1 340 ? 7.940 1.444 -33.768 1.00 58.59 340 PRO A N 1
ATOM 2665 C CA . PRO A 1 340 ? 8.724 1.792 -34.945 1.00 58.59 340 PRO A CA 1
ATOM 2666 C C . PRO A 1 340 ? 9.997 0.962 -35.041 1.00 58.59 340 PRO A C 1
ATOM 2668 O O . PRO A 1 340 ? 10.424 0.687 -36.148 1.00 58.59 340 PRO A O 1
ATOM 2671 N N . GLY A 1 341 ? 10.584 0.504 -33.929 1.00 53.03 341 GLY A N 1
ATOM 2672 C CA . GLY A 1 341 ? 11.754 -0.383 -33.939 1.00 53.03 341 GLY A CA 1
ATOM 2673 C C . GLY A 1 341 ? 11.524 -1.731 -34.638 1.00 53.03 341 GLY A C 1
ATOM 2674 O O . GLY A 1 341 ? 12.497 -2.381 -35.016 1.00 53.03 341 GLY A O 1
ATOM 2675 N N . LEU A 1 342 ? 10.261 -2.135 -34.843 1.00 57.75 342 LEU A N 1
ATOM 2676 C CA . LEU A 1 342 ? 9.891 -3.283 -35.678 1.00 57.75 342 LEU A CA 1
ATOM 2677 C C . LEU A 1 342 ? 10.011 -3.009 -37.191 1.00 57.75 342 LEU A C 1
ATOM 2679 O O . LEU A 1 342 ? 10.183 -3.955 -37.954 1.00 57.75 342 LEU A O 1
ATOM 2683 N N . PHE A 1 343 ? 9.919 -1.746 -37.625 1.00 53.19 343 PHE A N 1
ATOM 2684 C CA . PHE A 1 343 ? 9.805 -1.365 -39.044 1.00 53.19 343 PHE A CA 1
ATOM 2685 C C . PHE A 1 343 ? 10.838 -0.322 -39.511 1.00 53.19 343 PHE A C 1
ATOM 2687 O O . PHE A 1 343 ? 11.057 -0.162 -40.708 1.00 53.19 343 PHE A O 1
ATOM 2694 N N . LEU A 1 344 ? 11.498 0.380 -38.590 1.00 48.72 344 LEU A N 1
ATOM 2695 C CA . LEU A 1 344 ? 12.425 1.484 -38.824 1.00 48.72 344 LEU A CA 1
ATOM 2696 C C . LEU A 1 344 ? 13.646 1.373 -37.891 1.00 48.72 344 LEU A C 1
ATOM 2698 O O . LEU A 1 344 ? 13.528 0.965 -36.733 1.00 48.72 344 LEU A O 1
ATOM 2702 N N . PRO A 1 345 ? 14.841 1.785 -38.345 1.00 56.62 345 PRO A N 1
ATOM 2703 C CA . PRO A 1 345 ? 16.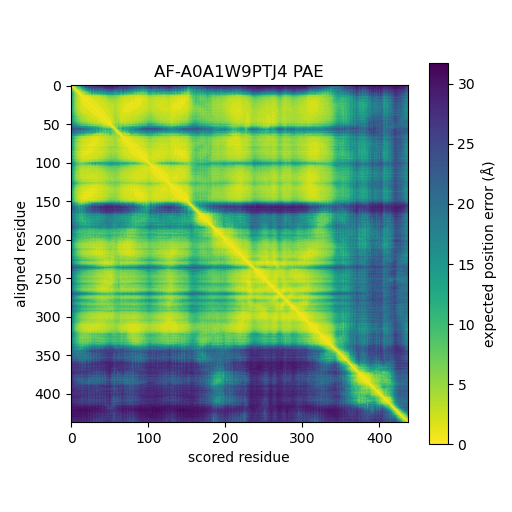031 1.805 -37.504 1.00 56.62 345 PRO A CA 1
ATOM 2704 C C . PRO A 1 345 ? 15.848 2.748 -36.301 1.00 56.62 345 PRO A C 1
ATOM 2706 O O . PRO A 1 345 ? 15.472 3.912 -36.459 1.00 56.62 345 PRO A O 1
ATOM 2709 N N . LEU A 1 346 ? 16.204 2.263 -35.099 1.00 53.03 346 LEU A N 1
ATOM 2710 C CA . LEU A 1 346 ? 16.049 2.921 -33.780 1.00 53.03 346 LEU A CA 1
ATOM 2711 C C . LEU A 1 346 ? 16.478 4.404 -33.706 1.00 53.03 346 LEU A C 1
ATOM 2713 O O . LEU A 1 346 ? 16.082 5.111 -32.784 1.00 53.03 346 LEU A O 1
ATOM 2717 N N . ARG A 1 347 ? 17.305 4.878 -34.646 1.00 55.91 347 ARG A N 1
ATOM 2718 C CA . ARG A 1 347 ? 17.848 6.244 -34.686 1.00 55.91 347 ARG A CA 1
ATOM 2719 C C . ARG A 1 347 ? 16.794 7.318 -34.970 1.00 55.91 347 ARG A C 1
ATOM 2721 O O . ARG A 1 347 ? 16.962 8.435 -34.500 1.00 55.91 347 ARG A O 1
ATOM 2728 N N . VAL A 1 348 ? 15.740 6.991 -35.720 1.00 52.97 348 VAL A N 1
ATOM 2729 C CA . VAL A 1 348 ? 14.701 7.963 -36.121 1.00 52.97 348 VAL A CA 1
ATOM 2730 C C . VAL A 1 348 ? 13.561 8.001 -35.096 1.00 52.97 348 VAL A C 1
ATOM 2732 O O . VAL A 1 348 ? 13.041 9.063 -34.762 1.00 52.97 348 VAL A O 1
ATOM 2735 N N . SER A 1 349 ? 13.246 6.845 -34.504 1.00 48.59 349 SER A N 1
ATOM 2736 C CA . SER A 1 349 ? 12.171 6.681 -33.519 1.00 48.59 349 SER A CA 1
ATOM 2737 C C . SER A 1 349 ? 12.393 7.473 -32.227 1.00 48.59 349 SER A C 1
ATOM 2739 O O . SER A 1 349 ? 11.436 7.978 -31.655 1.00 48.59 349 SER A O 1
ATOM 2741 N N . SER A 1 350 ? 13.638 7.618 -31.757 1.00 50.09 350 SER A N 1
ATOM 2742 C CA . SER A 1 350 ? 13.921 8.297 -30.482 1.00 50.09 350 SER A CA 1
ATOM 2743 C C . SER A 1 350 ? 13.772 9.823 -30.534 1.00 50.09 350 SER A C 1
ATOM 2745 O O . SER A 1 350 ? 13.752 10.455 -29.483 1.00 50.09 350 SER A O 1
ATOM 2747 N N . ILE A 1 351 ? 13.709 10.414 -31.733 1.00 56.50 351 ILE A N 1
ATOM 2748 C CA . ILE A 1 351 ? 13.648 11.872 -31.940 1.00 56.50 351 ILE A CA 1
ATOM 2749 C C . ILE A 1 351 ? 12.197 12.354 -32.126 1.00 56.50 351 ILE A C 1
ATOM 2751 O O . ILE A 1 351 ? 11.875 13.474 -31.745 1.00 56.50 351 ILE A O 1
ATOM 2755 N N . LEU A 1 352 ? 11.302 11.511 -32.655 1.00 48.84 352 LEU A N 1
ATOM 2756 C CA . LEU A 1 352 ? 9.917 11.882 -32.994 1.00 48.84 352 LEU A CA 1
ATOM 2757 C C . LEU A 1 352 ? 8.950 11.919 -31.797 1.00 48.84 352 LEU A C 1
ATOM 2759 O O . LEU A 1 352 ? 7.995 12.692 -31.796 1.00 48.84 352 LEU A O 1
ATOM 2763 N N . VAL A 1 353 ? 9.193 11.109 -30.766 1.00 49.81 353 VAL A N 1
ATOM 2764 C CA . VAL A 1 353 ? 8.265 10.935 -29.629 1.00 49.81 353 VAL A CA 1
ATOM 2765 C C . VAL A 1 353 ? 8.108 12.192 -28.758 1.00 49.81 353 VAL A C 1
ATOM 2767 O O . VAL A 1 353 ? 6.975 12.509 -28.404 1.00 49.81 353 VAL A O 1
ATOM 2770 N N . PRO A 1 354 ? 9.172 12.961 -28.446 1.00 54.22 354 PRO A N 1
ATOM 2771 C CA . PRO A 1 354 ? 9.030 14.197 -27.673 1.00 54.22 354 PRO A CA 1
ATOM 2772 C C . PRO A 1 354 ? 8.250 15.297 -28.411 1.00 54.22 354 PRO A C 1
ATOM 2774 O O . PRO A 1 354 ? 7.578 16.095 -27.768 1.00 54.22 354 PRO A O 1
ATOM 2777 N N . PHE A 1 355 ? 8.305 15.325 -29.749 1.00 47.81 355 PHE A N 1
ATOM 2778 C CA . PHE A 1 355 ? 7.636 16.347 -30.564 1.00 47.81 355 PHE A CA 1
ATOM 2779 C C . PHE A 1 355 ? 6.118 16.138 -30.669 1.00 47.81 355 PHE A C 1
ATOM 2781 O O . PHE A 1 355 ? 5.374 17.111 -30.731 1.00 47.81 355 PHE A O 1
ATOM 2788 N N . LEU A 1 356 ? 5.644 14.889 -30.632 1.00 48.81 356 LEU A N 1
ATOM 2789 C CA . LEU A 1 356 ? 4.213 14.564 -30.721 1.00 48.81 356 LEU A CA 1
ATOM 2790 C C . LEU A 1 356 ? 3.428 14.846 -29.426 1.00 48.81 356 LEU A C 1
ATOM 2792 O O . LEU A 1 356 ? 2.206 14.945 -29.468 1.00 48.81 356 LEU A O 1
ATOM 2796 N N . CYS A 1 357 ? 4.104 15.007 -28.285 1.00 42.84 357 CYS A N 1
ATOM 2797 C CA . CYS A 1 357 ? 3.463 15.321 -27.001 1.00 42.84 357 CYS A CA 1
ATOM 2798 C C . CYS A 1 357 ? 3.321 16.831 -26.716 1.00 42.84 357 CYS A C 1
ATOM 2800 O O . CYS A 1 357 ? 2.806 17.185 -25.658 1.00 42.84 357 CYS A O 1
ATOM 2802 N N . GLY A 1 358 ? 3.781 17.715 -27.611 1.00 36.00 358 GLY A N 1
ATOM 2803 C CA . GLY A 1 358 ? 3.984 19.140 -27.311 1.00 36.00 358 GLY A CA 1
ATOM 2804 C C . GLY A 1 358 ? 2.962 20.145 -27.855 1.00 36.00 358 GLY A C 1
ATOM 2805 O O . GLY A 1 358 ? 3.146 21.333 -27.615 1.00 36.00 358 GLY A O 1
ATOM 2806 N N . SER A 1 359 ? 1.918 19.744 -28.587 1.00 39.06 359 SER A N 1
ATOM 2807 C CA . SER A 1 359 ? 1.059 20.702 -29.307 1.00 39.06 359 SER A CA 1
ATOM 2808 C C . SER A 1 359 ? -0.440 20.511 -29.052 1.00 39.06 359 SER A C 1
ATOM 2810 O O . SER A 1 359 ? -1.130 19.787 -29.764 1.00 39.06 359 SER A O 1
ATOM 2812 N N . MET A 1 360 ? -0.973 21.231 -28.063 1.00 38.22 360 MET A N 1
ATOM 2813 C CA . MET A 1 360 ? -2.402 21.557 -27.973 1.00 38.22 360 MET A CA 1
ATOM 2814 C C . MET A 1 360 ? -2.548 22.993 -27.451 1.00 38.22 360 MET A C 1
ATOM 2816 O O . MET A 1 360 ? -2.092 23.299 -26.353 1.00 38.22 360 MET A O 1
ATOM 2820 N N . ASP A 1 361 ? -3.127 23.862 -28.283 1.00 36.72 361 ASP A N 1
ATOM 2821 C CA . ASP A 1 361 ? -3.117 25.327 -28.158 1.00 36.72 361 ASP A CA 1
ATOM 2822 C C . ASP A 1 361 ? -4.489 25.900 -27.729 1.00 36.72 361 ASP A C 1
ATOM 2824 O O . ASP A 1 361 ? -5.540 25.297 -27.956 1.00 36.72 361 ASP A O 1
ATOM 2828 N N . MET A 1 362 ? -4.469 27.083 -27.110 1.00 40.50 362 MET A N 1
ATOM 2829 C CA . MET A 1 362 ? -5.533 27.738 -26.325 1.00 40.50 362 MET A CA 1
ATOM 2830 C C . MET A 1 362 ? -6.638 28.442 -27.141 1.00 40.50 362 MET A C 1
ATOM 2832 O O . MET A 1 362 ? -7.551 29.031 -26.563 1.00 40.50 362 MET A O 1
ATOM 2836 N N . ALA A 1 363 ? -6.624 28.368 -28.473 1.00 39.34 363 ALA A N 1
ATOM 2837 C CA . ALA A 1 363 ? -7.587 29.073 -29.334 1.00 39.34 363 ALA A CA 1
ATOM 2838 C C . ALA A 1 363 ? -8.962 28.374 -29.491 1.00 39.34 363 ALA A C 1
ATOM 2840 O O . ALA A 1 363 ? -9.819 28.843 -30.239 1.00 39.34 363 ALA A O 1
ATOM 2841 N N . VAL A 1 364 ? -9.190 27.244 -28.811 1.00 47.31 364 VAL A N 1
ATOM 2842 C CA . VAL A 1 364 ? -10.359 26.367 -29.033 1.00 47.31 364 VAL A CA 1
ATOM 2843 C C . VAL A 1 364 ? -11.520 26.651 -28.056 1.00 47.31 364 VAL A C 1
ATOM 2845 O O . VAL A 1 364 ? -12.663 26.308 -28.340 1.00 47.31 364 VAL A O 1
ATOM 2848 N N . LEU A 1 365 ? -11.270 27.362 -26.950 1.00 39.97 365 LEU A N 1
ATOM 2849 C CA . LEU A 1 365 ? -12.197 27.502 -25.814 1.00 39.97 365 LEU A CA 1
ATOM 2850 C C . LEU A 1 365 ? -13.526 28.225 -26.129 1.00 39.97 365 LEU A C 1
ATOM 2852 O O . LEU A 1 365 ? -14.543 27.917 -25.514 1.00 39.97 365 LEU A O 1
ATOM 2856 N N . ASP A 1 366 ? -13.550 29.132 -27.107 1.00 41.88 366 ASP A N 1
ATOM 2857 C CA . ASP A 1 366 ? -14.746 29.939 -27.410 1.00 41.88 366 ASP A CA 1
ATOM 2858 C C . ASP A 1 366 ? -15.723 29.227 -28.373 1.00 41.88 366 ASP A C 1
ATOM 2860 O O . ASP A 1 366 ? -16.938 29.401 -28.297 1.00 41.88 366 ASP A O 1
ATOM 2864 N N . ARG A 1 367 ? -15.225 28.312 -29.224 1.00 48.88 367 ARG A N 1
ATOM 2865 C CA . ARG A 1 367 ? -16.078 27.435 -30.062 1.00 48.88 367 ARG A CA 1
ATOM 2866 C C . ARG A 1 367 ? -16.674 26.259 -29.278 1.00 48.88 367 ARG A C 1
ATOM 2868 O O . ARG A 1 367 ? -17.711 25.718 -29.653 1.00 48.88 367 ARG A O 1
ATOM 2875 N N . MET A 1 368 ? -16.035 25.895 -28.170 1.00 52.03 368 MET A N 1
ATOM 2876 C CA . MET A 1 368 ? -16.334 24.740 -27.319 1.00 52.03 368 MET A CA 1
ATOM 2877 C C . MET A 1 368 ? -17.643 24.849 -26.512 1.00 52.03 368 MET A C 1
ATOM 2879 O O . MET A 1 368 ? -18.224 23.833 -26.129 1.00 52.03 368 MET A O 1
ATOM 2883 N N . LEU A 1 369 ? -18.136 26.064 -26.257 1.00 49.56 369 LEU A N 1
ATOM 2884 C CA . LEU A 1 369 ? -19.341 26.305 -25.448 1.00 49.56 369 LEU A CA 1
ATOM 2885 C C . LEU A 1 369 ? -20.653 26.165 -26.228 1.00 49.56 369 LEU A C 1
ATOM 2887 O O . LEU A 1 369 ? -21.652 25.724 -25.657 1.00 49.56 369 LEU A O 1
ATOM 2891 N N . MET A 1 370 ? -20.652 26.525 -27.513 1.00 53.12 370 MET A N 1
ATOM 2892 C CA . MET A 1 370 ? -21.868 26.586 -28.332 1.00 53.12 370 MET A CA 1
ATOM 2893 C C . MET A 1 370 ? -22.117 25.279 -29.098 1.00 53.12 370 MET A C 1
ATOM 2895 O O . MET A 1 370 ? -23.204 24.715 -28.982 1.00 53.12 370 MET A O 1
ATOM 2899 N N . ASP A 1 371 ? -21.088 24.739 -29.761 1.00 56.25 371 ASP A N 1
ATOM 2900 C CA . ASP A 1 371 ? -21.182 23.533 -30.609 1.00 56.25 371 ASP A CA 1
ATOM 2901 C C . ASP A 1 371 ? -20.334 22.358 -30.095 1.00 56.25 371 ASP A C 1
ATOM 2903 O O . ASP A 1 371 ? -20.189 21.330 -30.759 1.00 56.25 371 ASP A O 1
ATOM 2907 N N . GLY A 1 372 ? -19.763 22.494 -28.897 1.00 58.22 372 GLY A N 1
ATOM 2908 C CA . GLY A 1 372 ? -18.764 21.555 -28.416 1.00 58.22 372 GLY A CA 1
ATOM 2909 C C . GLY A 1 372 ? -19.300 20.191 -27.981 1.00 58.22 372 GLY A C 1
ATOM 2910 O O . GLY A 1 372 ? -20.416 20.027 -27.470 1.00 58.22 372 GLY A O 1
ATOM 2911 N N . THR A 1 373 ? -18.441 19.190 -28.129 1.00 62.47 373 THR A N 1
ATOM 2912 C CA . THR A 1 373 ? -18.586 17.853 -27.553 1.00 62.47 373 THR A CA 1
ATOM 2913 C C . THR A 1 373 ? -18.727 17.925 -26.024 1.00 62.47 373 THR A C 1
ATOM 2915 O O . THR A 1 373 ? -18.342 18.896 -25.377 1.00 62.47 373 THR A O 1
ATOM 2918 N N . ARG A 1 374 ? -19.267 16.876 -25.390 1.00 59.75 374 ARG A N 1
ATOM 2919 C CA . ARG A 1 374 ? -19.465 16.781 -23.923 1.00 59.75 374 ARG A CA 1
ATOM 2920 C C . ARG A 1 374 ? -18.283 17.316 -23.089 1.00 59.75 374 ARG A C 1
ATOM 2922 O O . ARG A 1 374 ? -18.485 17.977 -22.075 1.00 59.75 374 ARG A O 1
ATOM 2929 N N . ARG A 1 375 ? -17.057 17.034 -23.538 1.00 56.91 375 ARG A N 1
ATOM 2930 C CA . ARG A 1 375 ? -15.781 17.426 -22.919 1.00 56.91 375 ARG A CA 1
ATOM 2931 C C . ARG A 1 375 ? -15.570 18.942 -22.891 1.00 56.91 375 ARG A C 1
ATOM 2933 O O . ARG A 1 375 ? -15.123 19.492 -21.893 1.00 56.91 375 ARG A O 1
ATOM 2940 N N . GLU A 1 376 ? -15.935 19.595 -23.977 1.00 58.56 376 GLU A N 1
ATOM 2941 C CA . GLU A 1 376 ? -15.745 21.018 -24.238 1.00 58.56 376 GLU A CA 1
ATOM 2942 C C . GLU A 1 376 ? -16.697 21.862 -23.381 1.00 58.56 376 GLU A C 1
ATOM 2944 O O . GLU A 1 376 ? -16.294 22.854 -22.772 1.00 58.56 376 GLU A O 1
ATOM 2949 N N . LYS A 1 377 ? -17.918 21.356 -23.180 1.00 67.25 377 LYS A N 1
ATOM 2950 C CA . LYS A 1 377 ? -18.906 21.929 -22.257 1.00 67.25 377 LYS A CA 1
ATOM 2951 C C . LYS A 1 377 ? -18.487 21.800 -20.786 1.00 67.25 377 LYS A C 1
ATOM 2953 O O . LYS A 1 377 ? -18.607 22.761 -20.033 1.00 67.25 377 LYS A O 1
ATOM 2958 N N . ILE A 1 378 ? -17.954 20.647 -20.365 1.00 61.25 378 ILE A N 1
ATOM 2959 C CA . ILE A 1 378 ? -17.470 20.442 -18.982 1.00 61.25 378 ILE A CA 1
ATOM 2960 C C . ILE A 1 378 ? -16.230 21.305 -18.689 1.00 61.25 378 ILE A C 1
ATOM 2962 O O . ILE A 1 378 ? -16.124 21.877 -17.604 1.00 61.25 378 ILE A O 1
ATOM 2966 N N . ALA A 1 379 ? -15.309 21.441 -19.648 1.00 60.84 379 ALA A N 1
ATOM 2967 C CA . ALA A 1 379 ? -14.126 22.293 -19.511 1.00 60.84 379 ALA A CA 1
ATOM 2968 C C . ALA A 1 379 ? -14.495 23.781 -19.380 1.00 60.84 379 ALA A C 1
ATOM 2970 O O . ALA A 1 379 ? -13.965 24.476 -18.513 1.00 60.84 379 ALA A O 1
ATOM 2971 N N . ALA A 1 380 ? -15.460 24.252 -20.170 1.00 62.66 380 ALA A N 1
ATOM 2972 C CA . ALA A 1 380 ? -15.973 25.610 -20.064 1.00 62.66 380 ALA A CA 1
ATOM 2973 C C . ALA A 1 380 ? -16.681 25.891 -18.728 1.00 62.66 380 ALA A C 1
ATOM 2975 O O . ALA A 1 380 ? -16.467 26.942 -18.123 1.00 62.66 380 ALA A O 1
ATOM 2976 N N . LEU A 1 381 ? -17.463 24.931 -18.221 1.00 63.00 381 LEU A N 1
ATOM 2977 C CA . LEU A 1 381 ? -18.092 25.023 -16.898 1.00 63.00 381 LEU A CA 1
ATOM 2978 C C . LEU A 1 381 ? -17.049 25.107 -15.770 1.00 63.00 381 LEU A C 1
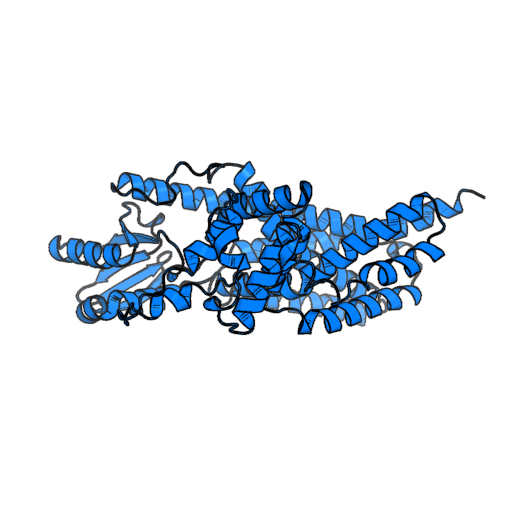ATOM 2980 O O . LEU A 1 381 ? -17.203 25.915 -14.852 1.00 63.00 381 LEU A O 1
ATOM 2984 N N . LYS A 1 382 ? -15.961 24.325 -15.849 1.00 62.47 382 LYS A N 1
ATOM 2985 C CA . LYS A 1 382 ? -14.830 24.425 -14.907 1.00 62.47 382 LYS A CA 1
ATOM 2986 C C . LYS A 1 382 ? -14.160 25.802 -14.969 1.00 62.47 382 LYS A C 1
ATOM 2988 O O . LYS A 1 382 ? -13.967 26.415 -13.922 1.00 62.47 382 LYS A O 1
ATOM 2993 N N . TYR A 1 383 ? -13.875 26.309 -16.170 1.00 66.69 383 TYR A N 1
ATOM 2994 C CA . TYR A 1 383 ? -13.255 27.624 -16.369 1.00 66.69 383 TYR A CA 1
ATOM 2995 C C . TYR A 1 383 ? -14.109 28.767 -15.801 1.00 66.69 383 TYR A C 1
ATOM 2997 O O . TYR A 1 383 ? -13.597 29.626 -15.081 1.00 66.69 383 TYR A O 1
ATOM 3005 N N . MET A 1 384 ? -15.419 28.765 -16.068 1.00 66.62 384 MET A N 1
ATOM 3006 C CA . MET A 1 384 ? -16.342 29.769 -15.528 1.00 66.62 384 MET A CA 1
ATOM 3007 C C . MET A 1 384 ? -16.378 29.754 -13.995 1.00 66.62 384 MET A C 1
ATOM 3009 O O . MET A 1 384 ? -16.410 30.811 -13.365 1.00 66.62 384 MET A O 1
ATOM 3013 N N . PHE A 1 385 ? -16.337 28.563 -13.393 1.00 64.94 385 PHE A N 1
ATOM 3014 C CA . PHE A 1 385 ? -16.342 28.397 -11.943 1.00 64.94 385 PHE A CA 1
ATOM 3015 C C . PHE A 1 385 ? -15.044 28.887 -11.289 1.00 64.94 385 PHE A C 1
ATOM 3017 O O . PHE A 1 385 ? -15.093 29.630 -10.309 1.00 64.94 385 PHE A O 1
ATOM 3024 N N . GLU A 1 386 ? -13.886 28.502 -11.828 1.00 62.97 386 GLU A N 1
ATOM 3025 C CA . GLU A 1 386 ? -12.581 28.911 -11.291 1.00 62.97 386 GLU A CA 1
ATOM 3026 C C . GLU A 1 386 ? -12.372 30.430 -11.369 1.00 62.97 386 GLU A C 1
ATOM 3028 O O . GLU A 1 386 ? -11.782 31.018 -10.464 1.00 62.97 386 GLU A O 1
ATOM 3033 N N . ASN A 1 387 ? -12.943 31.079 -12.387 1.00 61.81 387 ASN A N 1
ATOM 3034 C CA . ASN A 1 387 ? -12.850 32.525 -12.590 1.00 61.81 387 ASN A CA 1
ATOM 3035 C C . ASN A 1 387 ? -14.023 33.323 -11.989 1.00 61.81 387 ASN A C 1
ATOM 3037 O O . ASN A 1 387 ? -14.129 34.523 -12.233 1.00 61.81 387 ASN A O 1
ATOM 3041 N N . LYS A 1 388 ? -14.901 32.685 -11.194 1.00 69.12 388 LYS A N 1
ATOM 3042 C CA . LYS A 1 388 ? -16.091 33.305 -10.571 1.00 69.12 388 LYS A CA 1
ATOM 3043 C C . LYS A 1 388 ? -16.956 34.098 -11.562 1.00 69.12 388 LYS A C 1
ATOM 3045 O O . LYS A 1 388 ? -17.492 35.155 -11.226 1.00 69.12 388 LYS A O 1
ATOM 3050 N N . VAL A 1 389 ? -17.083 33.601 -12.788 1.00 63.25 389 VAL A N 1
ATOM 3051 C CA . VAL A 1 389 ? -17.912 34.231 -13.816 1.00 63.25 389 VAL A CA 1
ATOM 3052 C C . VAL A 1 389 ? -19.376 34.101 -13.402 1.00 63.25 389 VAL A C 1
ATOM 3054 O O . VAL A 1 389 ? -19.836 33.009 -13.070 1.00 63.25 389 VAL A O 1
ATOM 3057 N N . ASP A 1 390 ? -20.105 35.218 -13.407 1.00 59.16 390 ASP A N 1
ATOM 3058 C CA . ASP A 1 390 ? -21.518 35.249 -13.030 1.00 59.16 390 ASP A CA 1
ATOM 3059 C C . ASP A 1 390 ? -22.355 34.384 -13.985 1.00 59.16 390 ASP A C 1
ATOM 3061 O O . ASP A 1 390 ? -22.551 34.700 -15.164 1.00 59.16 390 ASP A O 1
ATOM 3065 N N . ILE A 1 391 ? -22.844 33.270 -13.443 1.00 56.69 391 ILE A N 1
ATOM 3066 C CA . ILE A 1 391 ? -23.574 32.216 -14.149 1.00 56.69 391 ILE A CA 1
ATOM 3067 C C . ILE A 1 391 ? -24.881 32.766 -14.751 1.00 56.69 391 ILE A C 1
ATOM 3069 O O . ILE A 1 391 ? -25.344 32.272 -15.780 1.00 56.69 391 ILE A O 1
ATOM 3073 N N . ALA A 1 392 ? -25.444 33.837 -14.175 1.00 54.44 392 ALA A N 1
ATOM 3074 C CA . ALA A 1 392 ? -26.673 34.465 -14.658 1.00 54.44 392 ALA A CA 1
ATOM 3075 C C . ALA A 1 392 ? -26.526 35.138 -16.036 1.00 54.44 392 ALA A C 1
ATOM 3077 O O . ALA A 1 392 ? -27.529 35.377 -16.710 1.00 54.44 392 ALA A O 1
ATOM 3078 N N . ARG A 1 393 ? -25.295 35.429 -16.481 1.00 49.06 393 ARG A N 1
ATOM 3079 C CA . ARG A 1 393 ? -25.029 36.129 -17.749 1.00 49.06 393 ARG A CA 1
ATOM 3080 C C . ARG A 1 393 ? -24.884 35.209 -18.962 1.00 49.06 393 ARG A C 1
ATOM 3082 O O . ARG A 1 393 ? -24.853 35.702 -20.087 1.00 49.06 393 ARG A O 1
ATOM 3089 N N . VAL A 1 394 ? -24.822 33.890 -18.771 1.00 54.47 394 VAL A N 1
ATOM 3090 C CA . VAL A 1 394 ? -24.568 32.939 -19.864 1.00 54.47 394 VAL A CA 1
ATOM 3091 C C . VAL A 1 394 ? -25.866 32.257 -20.296 1.00 54.47 394 VAL A C 1
ATOM 3093 O O . VAL A 1 394 ? -26.309 31.274 -19.705 1.00 54.47 394 VAL A O 1
ATOM 3096 N N . GLN A 1 395 ? -26.476 32.768 -21.373 1.00 53.50 395 GLN A N 1
ATOM 3097 C CA . GLN A 1 395 ? -27.752 32.270 -21.918 1.00 53.50 395 GLN A CA 1
ATOM 3098 C C . GLN A 1 395 ? -27.737 30.770 -22.287 1.00 53.50 395 GLN A C 1
ATOM 3100 O O . GLN A 1 395 ? -28.780 30.118 -22.225 1.00 53.50 395 GLN A O 1
ATOM 3105 N N . GLY A 1 396 ? -26.572 30.196 -22.621 1.00 57.41 396 GLY A N 1
ATOM 3106 C CA . GLY A 1 396 ? -26.428 28.778 -22.982 1.00 57.41 396 GLY A CA 1
ATOM 3107 C C . GLY A 1 396 ? -26.649 27.792 -21.827 1.00 57.41 396 GLY A C 1
ATOM 3108 O O . GLY A 1 396 ? -27.010 26.640 -22.062 1.00 57.41 396 GLY A O 1
ATOM 3109 N N . LEU A 1 397 ? -26.506 28.237 -20.575 1.00 56.03 397 LEU A N 1
ATOM 3110 C CA . LEU A 1 397 ? -26.548 27.361 -19.401 1.00 56.03 397 LEU A CA 1
ATOM 3111 C C . LEU A 1 397 ? -27.965 26.854 -19.080 1.00 56.03 397 LEU A C 1
ATOM 3113 O O . LEU A 1 397 ? -28.131 25.737 -18.598 1.00 56.03 397 LEU A O 1
ATOM 3117 N N . ARG A 1 398 ? -29.007 27.625 -19.430 1.00 57.59 398 ARG A N 1
ATOM 3118 C CA . ARG A 1 398 ? -30.409 27.181 -19.296 1.00 57.59 398 ARG A CA 1
ATOM 3119 C C . ARG A 1 398 ? -30.744 25.994 -20.198 1.00 57.59 398 ARG A C 1
ATOM 3121 O O . ARG A 1 39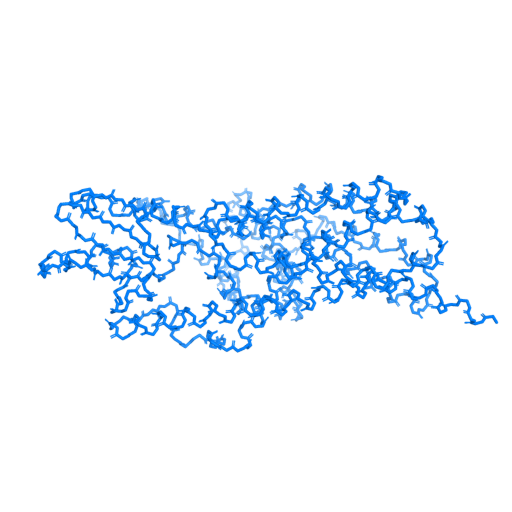8 ? -31.549 25.167 -19.801 1.00 57.59 398 ARG A O 1
ATOM 3128 N N . LYS A 1 399 ? -30.108 25.882 -21.370 1.00 58.66 399 LYS A N 1
ATOM 3129 C CA . LYS A 1 399 ? -30.298 24.743 -22.287 1.00 58.66 399 LYS A CA 1
ATOM 3130 C C . LYS A 1 399 ? -29.549 23.479 -21.843 1.00 58.66 399 LYS A C 1
ATOM 3132 O O . LYS A 1 399 ? -29.905 22.391 -22.275 1.00 58.66 399 LYS A O 1
ATOM 3137 N N . LEU A 1 400 ? -28.524 23.610 -20.997 1.00 55.19 400 LEU A N 1
ATOM 3138 C CA . LEU A 1 400 ? -27.740 22.486 -20.468 1.00 55.19 400 LEU A CA 1
ATOM 3139 C C . LEU A 1 400 ? -28.485 21.704 -19.370 1.00 55.19 400 LEU A C 1
ATOM 3141 O O . LEU A 1 400 ? -28.308 20.488 -19.281 1.00 55.19 400 LEU A O 1
ATOM 3145 N N . LEU A 1 401 ? -29.367 22.366 -18.611 1.00 54.72 401 LEU A N 1
ATOM 3146 C CA . LEU A 1 401 ? -30.173 21.757 -17.539 1.00 54.72 401 LEU A CA 1
ATOM 3147 C C . LEU A 1 401 ? -31.161 20.685 -18.036 1.00 54.72 401 LEU A C 1
ATOM 3149 O O . LEU A 1 401 ? -31.485 19.766 -17.286 1.00 54.72 401 LEU A O 1
ATOM 3153 N N . ASP A 1 402 ? -31.570 20.748 -19.305 1.00 57.91 402 ASP A N 1
ATOM 3154 C CA . ASP A 1 402 ? -32.502 19.791 -19.917 1.00 57.91 402 ASP A CA 1
ATOM 3155 C C . ASP A 1 402 ? -31.803 18.567 -20.552 1.00 57.91 402 ASP A C 1
ATOM 3157 O O . ASP A 1 402 ? -32.447 17.706 -21.154 1.00 57.91 402 ASP A O 1
ATOM 3161 N N . THR A 1 403 ? -30.476 18.436 -20.419 1.00 55.25 403 THR A N 1
ATOM 3162 C CA . THR A 1 403 ? -29.715 17.371 -21.100 1.00 55.25 403 THR A CA 1
ATOM 3163 C C . THR A 1 403 ? -29.872 16.001 -20.393 1.00 55.25 403 THR A C 1
ATOM 3165 O O . THR A 1 403 ? -29.827 15.916 -19.157 1.00 55.25 403 THR A O 1
ATOM 3168 N N . PRO A 1 404 ? -30.023 14.873 -21.124 1.00 50.31 404 PRO A N 1
ATOM 3169 C CA . PRO A 1 404 ? -30.134 13.521 -20.547 1.00 50.31 404 PRO A CA 1
ATOM 3170 C C . PRO A 1 404 ? -28.839 12.949 -19.924 1.00 50.31 404 PRO A C 1
ATOM 3172 O O . PRO A 1 404 ? -28.840 11.821 -19.438 1.00 50.31 404 PRO A O 1
ATOM 3175 N N . ASP A 1 405 ? -27.730 13.694 -19.914 1.00 51.69 405 ASP A N 1
ATOM 3176 C CA . ASP A 1 405 ? -26.406 13.200 -19.514 1.00 51.69 405 ASP A CA 1
ATOM 3177 C C . ASP A 1 405 ? -26.134 13.315 -17.997 1.00 51.69 405 ASP A C 1
ATOM 3179 O O . ASP A 1 405 ? -26.059 14.405 -17.423 1.00 51.69 405 ASP A O 1
ATOM 3183 N N . TYR A 1 406 ? -25.916 12.166 -17.349 1.00 49.28 406 TYR A N 1
ATOM 3184 C CA . TYR A 1 406 ? -25.719 12.033 -15.900 1.00 49.28 406 TYR A CA 1
ATOM 3185 C C . TYR A 1 406 ? -24.482 12.777 -15.366 1.00 49.28 406 TYR A C 1
ATOM 3187 O O . TYR A 1 406 ? -24.513 13.290 -14.249 1.00 49.28 406 TYR A O 1
ATOM 3195 N N . ALA A 1 407 ? -23.392 12.887 -16.140 1.00 47.31 407 ALA A N 1
ATOM 3196 C CA . ALA A 1 407 ? -22.191 13.585 -15.658 1.00 47.31 407 ALA A CA 1
ATOM 3197 C C . ALA A 1 407 ? -22.341 15.113 -15.680 1.00 47.31 407 ALA A C 1
ATOM 3199 O O . ALA A 1 407 ? -21.769 15.778 -14.820 1.00 47.31 407 ALA A O 1
ATOM 3200 N N . GLN A 1 408 ? -23.115 15.661 -16.624 1.00 53.78 408 GLN A N 1
ATOM 3201 C CA . GLN A 1 408 ? -23.447 17.091 -16.641 1.00 53.78 408 GLN A CA 1
ATOM 3202 C C . GLN A 1 408 ? -24.369 17.434 -15.465 1.00 53.78 408 GLN A C 1
ATOM 3204 O O . GLN A 1 408 ? -24.067 18.351 -14.706 1.00 53.78 408 GLN A O 1
ATOM 3209 N N . ARG A 1 409 ? -25.388 16.603 -15.198 1.00 56.59 409 ARG A N 1
ATOM 3210 C CA . ARG A 1 409 ? -26.239 16.765 -14.005 1.00 56.59 409 ARG A CA 1
ATOM 3211 C C . ARG A 1 409 ? -25.476 16.615 -12.697 1.00 56.59 409 ARG A C 1
ATOM 3213 O O . ARG A 1 409 ? -25.764 17.347 -11.765 1.00 56.59 409 ARG A O 1
ATOM 3220 N N . TYR A 1 410 ? -24.505 15.705 -12.608 1.00 52.50 410 TYR A N 1
ATOM 3221 C CA . TYR A 1 410 ? -23.688 15.541 -11.401 1.00 52.50 410 TYR A CA 1
ATOM 3222 C C . TYR A 1 410 ? -22.872 16.802 -11.067 1.00 52.50 410 TYR A C 1
ATOM 3224 O O . TYR A 1 410 ? -22.700 17.128 -9.890 1.00 52.50 410 TYR A O 1
ATOM 3232 N N . TRP A 1 411 ? -22.383 17.522 -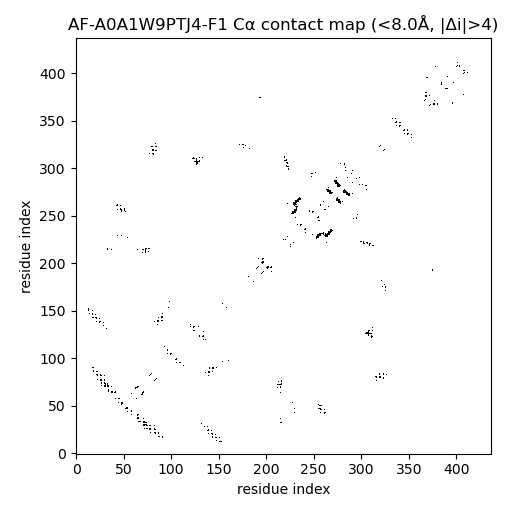12.083 1.00 52.31 411 TRP A N 1
ATOM 3233 C CA . TRP A 1 411 ? -21.677 18.794 -11.899 1.00 52.31 411 TRP A CA 1
ATOM 3234 C C . TRP A 1 411 ? -22.625 19.955 -11.558 1.00 52.31 411 TRP A C 1
ATOM 3236 O O . TRP A 1 411 ? -22.275 20.771 -10.704 1.00 52.31 411 TRP A O 1
ATOM 3246 N N . ASP A 1 412 ? -23.830 19.982 -12.134 1.00 53.00 412 ASP A N 1
ATOM 3247 C CA . ASP A 1 412 ? -24.836 21.021 -11.869 1.00 53.00 412 ASP A CA 1
ATOM 3248 C C . ASP A 1 412 ? -25.583 20.813 -10.529 1.00 53.00 412 ASP A C 1
ATOM 3250 O O . ASP A 1 412 ? -25.681 21.731 -9.712 1.00 53.00 412 ASP A O 1
ATOM 3254 N N . GLN A 1 413 ? -26.059 19.599 -10.222 1.00 47.47 413 GLN A N 1
ATOM 3255 C CA . GLN A 1 413 ? -26.815 19.289 -8.993 1.00 47.47 413 GLN A CA 1
ATOM 3256 C C . GLN A 1 413 ? -25.986 19.438 -7.717 1.00 47.47 413 GLN A C 1
ATOM 3258 O O . GLN A 1 413 ? -26.520 19.869 -6.696 1.00 47.47 413 GLN A O 1
ATOM 3263 N N . ASN A 1 414 ? -24.682 19.149 -7.758 1.00 44.47 414 ASN A N 1
ATOM 3264 C CA . ASN A 1 414 ? -23.809 19.373 -6.603 1.00 44.47 414 ASN A CA 1
ATOM 3265 C C . ASN A 1 414 ? -23.594 20.864 -6.282 1.00 44.47 414 ASN A C 1
ATOM 3267 O O . ASN A 1 414 ? -22.963 21.168 -5.270 1.00 44.47 414 ASN A O 1
ATOM 3271 N N . ARG A 1 415 ? -24.057 21.803 -7.127 1.00 52.31 415 ARG A N 1
ATOM 3272 C CA . ARG A 1 415 ? -23.720 23.234 -6.999 1.00 52.31 415 ARG A CA 1
ATOM 3273 C C . ARG A 1 415 ? -24.891 24.212 -7.151 1.00 52.31 415 ARG A C 1
ATOM 3275 O O . ARG A 1 415 ? -24.731 25.369 -6.779 1.00 52.31 415 ARG A O 1
ATOM 3282 N N . VAL A 1 416 ? -26.074 23.757 -7.579 1.00 38.78 416 VAL A N 1
ATOM 3283 C CA . VAL A 1 416 ? -27.331 24.543 -7.540 1.00 38.78 416 VAL A CA 1
ATOM 3284 C C . VAL A 1 416 ? -27.922 24.645 -6.117 1.00 38.78 416 VAL A C 1
ATOM 3286 O O . VAL A 1 416 ? -28.742 25.519 -5.847 1.00 38.78 416 VAL A O 1
ATOM 3289 N N . ILE A 1 417 ? -27.460 23.840 -5.151 1.00 33.47 417 ILE A N 1
ATOM 3290 C CA . ILE A 1 417 ? -27.850 23.970 -3.734 1.00 33.47 417 ILE A CA 1
ATOM 3291 C C . ILE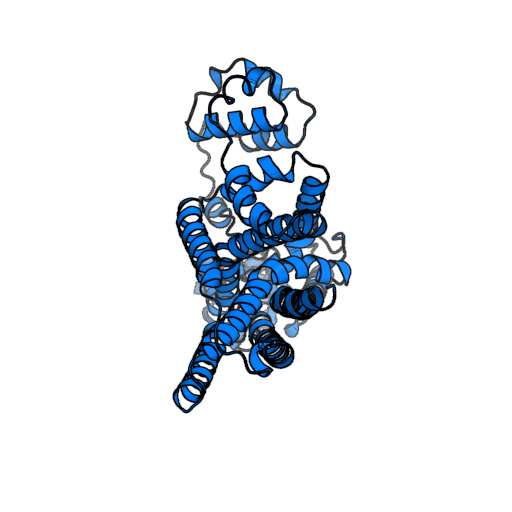 A 1 417 ? -26.914 24.958 -3.016 1.00 33.47 417 ILE A C 1
ATOM 3293 O O . ILE A 1 417 ? -26.069 24.577 -2.208 1.00 33.47 417 ILE A O 1
ATOM 3297 N N . LEU A 1 418 ? -27.083 26.250 -3.288 1.00 29.84 418 LEU A N 1
ATOM 3298 C CA . LEU A 1 418 ? -26.711 27.311 -2.351 1.00 29.84 418 LEU A CA 1
ATOM 3299 C C . LEU A 1 418 ? -28.010 27.956 -1.845 1.00 29.84 418 LEU A C 1
ATOM 3301 O O . LEU A 1 418 ? -28.708 28.590 -2.635 1.00 29.84 418 LEU A O 1
ATOM 3305 N N . PRO A 1 419 ? -28.384 27.808 -0.560 1.00 29.55 419 PRO A N 1
ATOM 3306 C CA . PRO A 1 419 ? -29.501 28.563 -0.018 1.00 29.55 419 PRO A CA 1
ATOM 3307 C C . PRO A 1 419 ? -29.090 30.027 0.173 1.00 29.55 419 PRO A C 1
ATOM 3309 O O . PRO A 1 419 ? -28.016 30.331 0.689 1.00 29.55 419 PRO A O 1
ATOM 3312 N N . ALA A 1 420 ? -29.997 30.937 -0.175 1.00 30.23 420 ALA A N 1
ATOM 3313 C CA . ALA A 1 420 ? -29.861 32.385 -0.024 1.00 30.23 420 ALA A CA 1
ATOM 3314 C C . ALA A 1 420 ? -29.818 32.893 1.441 1.00 30.23 420 ALA A C 1
ATOM 3316 O O . ALA A 1 420 ? -29.955 34.092 1.670 1.00 30.23 420 ALA A O 1
ATOM 3317 N N . ARG A 1 421 ? -29.623 32.028 2.449 1.00 25.81 421 ARG A N 1
ATOM 3318 C CA . ARG A 1 421 ? -29.364 32.406 3.854 1.00 25.81 421 ARG A CA 1
ATOM 3319 C C . ARG A 1 421 ? -28.517 31.348 4.579 1.00 25.81 421 ARG A C 1
ATOM 3321 O O . ARG A 1 421 ? -28.657 30.158 4.292 1.00 25.81 421 ARG A O 1
ATOM 3328 N N . PRO A 1 422 ? -27.665 31.757 5.540 1.00 30.75 422 PRO A N 1
ATOM 3329 C CA . PRO A 1 422 ? -26.686 30.877 6.161 1.00 30.75 422 PRO A CA 1
ATOM 3330 C C . PRO A 1 422 ? -27.350 30.001 7.228 1.00 30.75 422 PRO A C 1
ATOM 3332 O O . PRO A 1 422 ? -27.599 30.437 8.348 1.00 30.75 422 PRO A O 1
ATOM 3335 N N . LEU A 1 423 ? -27.593 28.734 6.905 1.00 28.11 423 LEU A N 1
ATOM 3336 C CA . LEU A 1 423 ? -27.671 27.696 7.928 1.00 28.11 423 LEU A CA 1
ATOM 3337 C C . LEU A 1 423 ? -26.231 27.294 8.255 1.00 28.11 423 LEU A C 1
ATOM 3339 O O . LEU A 1 423 ? -25.546 26.726 7.403 1.00 28.11 423 LEU A O 1
ATOM 3343 N N . ARG A 1 424 ? -25.763 27.611 9.472 1.00 35.84 424 ARG A N 1
ATOM 3344 C CA . ARG A 1 424 ? -24.504 27.079 10.015 1.00 35.84 424 ARG A CA 1
ATOM 3345 C C . ARG A 1 424 ? -24.591 25.553 10.029 1.00 35.84 424 ARG A C 1
ATOM 3347 O O . ARG A 1 424 ? -25.131 24.964 10.960 1.00 35.84 424 ARG A O 1
ATOM 3354 N N . ARG A 1 425 ? -24.063 24.918 8.984 1.00 28.66 425 ARG A N 1
ATOM 3355 C CA . ARG A 1 425 ? -23.619 23.526 9.043 1.00 28.66 425 ARG A CA 1
ATOM 3356 C C . ARG A 1 425 ? -22.247 23.503 9.727 1.00 28.66 425 ARG A C 1
ATOM 3358 O O . ARG A 1 425 ? -21.463 24.421 9.489 1.00 28.66 425 ARG A O 1
ATOM 3365 N N . PRO A 1 426 ? -21.944 22.500 10.563 1.00 29.16 426 PRO A N 1
ATOM 3366 C CA . PRO A 1 426 ? -20.641 22.398 11.208 1.00 29.16 426 PRO A CA 1
ATOM 3367 C C . PRO A 1 426 ? -19.510 22.294 10.172 1.00 29.16 426 PRO A C 1
ATOM 3369 O O . PRO A 1 426 ? -19.573 21.470 9.259 1.00 29.16 426 PRO A O 1
ATOM 3372 N N . GLU A 1 427 ? -18.460 23.097 10.340 1.00 28.67 427 GLU A N 1
ATOM 3373 C CA . GLU A 1 427 ? -17.306 23.210 9.430 1.00 28.67 427 GLU A CA 1
ATOM 3374 C C . GLU A 1 427 ? -16.450 21.925 9.313 1.00 28.67 427 GLU A C 1
ATOM 3376 O O . GLU A 1 427 ? -15.622 21.814 8.413 1.00 28.67 427 GLU A O 1
ATOM 3381 N N . TRP A 1 428 ? -16.684 20.892 10.131 1.00 38.38 428 TRP A N 1
ATOM 3382 C CA . TRP A 1 428 ? -15.889 19.652 10.121 1.00 38.38 428 TRP A CA 1
ATOM 3383 C C . TRP A 1 428 ? -16.294 18.621 9.048 1.00 38.38 428 TRP A C 1
ATOM 3385 O O . TRP A 1 428 ? -15.561 17.659 8.806 1.00 38.38 428 TRP A O 1
ATOM 3395 N N . LEU A 1 429 ? -17.417 18.824 8.349 1.00 27.88 429 LEU A N 1
ATOM 3396 C CA . LEU A 1 429 ? -17.839 17.968 7.225 1.00 27.88 429 LEU A CA 1
ATOM 3397 C C . LEU A 1 429 ? -17.072 18.249 5.918 1.00 27.88 429 LEU A C 1
ATOM 3399 O O . LEU A 1 429 ? -17.132 17.440 4.997 1.00 27.88 429 LEU A O 1
ATOM 3403 N N . TRP A 1 430 ? -16.317 19.352 5.842 1.00 27.80 430 TRP A N 1
ATOM 3404 C CA . TRP A 1 430 ? -15.502 19.696 4.668 1.00 27.80 430 TRP A CA 1
ATOM 3405 C C . TRP A 1 430 ? -14.002 19.435 4.844 1.00 27.80 430 TRP A C 1
ATOM 3407 O O . TRP A 1 430 ? -13.323 19.171 3.853 1.00 27.80 430 TRP A O 1
ATOM 3417 N N . GLU A 1 431 ? -13.469 19.400 6.070 1.00 26.95 431 GLU A N 1
ATOM 3418 C CA . GLU A 1 431 ? -12.042 19.091 6.268 1.00 26.95 431 GLU A CA 1
ATOM 3419 C C . GLU A 1 431 ? -11.692 17.614 6.013 1.00 26.95 431 GLU A C 1
ATOM 3421 O O . GLU A 1 431 ? -10.559 17.305 5.638 1.00 26.95 431 GLU A O 1
ATOM 3426 N N . SER A 1 432 ? -12.666 16.703 6.109 1.00 28.52 432 SER A N 1
ATOM 3427 C CA . SER A 1 432 ? -12.507 15.280 5.762 1.00 28.52 432 SER A CA 1
ATOM 3428 C C . SER A 1 432 ? -12.824 14.959 4.291 1.00 28.52 432 SER A C 1
ATOM 3430 O O . SER A 1 432 ? -12.463 13.889 3.805 1.00 28.52 432 SER A O 1
ATOM 3432 N N . GLY A 1 433 ? -13.420 15.911 3.559 1.00 26.45 433 GLY A N 1
ATOM 3433 C CA . GLY A 1 433 ? -13.667 15.856 2.112 1.00 26.45 433 GLY A CA 1
ATOM 3434 C C . GLY A 1 433 ? -12.485 16.323 1.254 1.00 26.45 433 GLY A C 1
ATOM 3435 O O . GLY A 1 433 ? -12.582 16.336 0.026 1.00 26.45 433 GLY A O 1
ATOM 3436 N N . ASN A 1 434 ? -11.349 16.665 1.875 1.00 27.86 434 ASN A N 1
ATOM 3437 C CA . ASN A 1 434 ? -10.056 16.648 1.202 1.00 27.86 434 ASN A CA 1
ATOM 3438 C C . ASN A 1 434 ? -9.753 15.196 0.826 1.00 27.86 434 ASN A C 1
ATOM 3440 O O . ASN A 1 434 ? -9.147 14.454 1.603 1.00 27.86 434 ASN A O 1
ATOM 3444 N N . ALA A 1 435 ? -10.180 14.810 -0.376 1.00 29.50 435 ALA A N 1
ATOM 3445 C CA . ALA A 1 435 ? -9.680 13.653 -1.093 1.00 29.50 435 ALA A CA 1
ATOM 3446 C C . ALA A 1 435 ? -8.157 13.800 -1.243 1.00 29.50 435 ALA A C 1
ATOM 3448 O O . ALA A 1 435 ? -7.633 14.287 -2.239 1.00 29.50 435 ALA A O 1
ATOM 3449 N N . ASN A 1 436 ? -7.454 13.407 -0.183 1.00 30.30 436 ASN A N 1
ATOM 3450 C CA . ASN A 1 436 ? -6.102 12.905 -0.224 1.00 30.30 436 ASN A CA 1
ATOM 3451 C C . ASN A 1 436 ? -6.167 11.560 -0.947 1.00 30.30 436 ASN A C 1
ATOM 3453 O O . ASN A 1 436 ? -6.291 10.508 -0.318 1.00 30.30 436 ASN A O 1
ATOM 3457 N N . LEU A 1 437 ? -6.101 11.635 -2.270 1.00 32.81 437 LEU A N 1
ATOM 3458 C CA . LEU A 1 437 ? -5.405 10.659 -3.094 1.00 32.81 437 LEU A CA 1
ATOM 3459 C C . LEU A 1 437 ? -4.193 11.359 -3.702 1.00 32.81 437 LEU A C 1
ATOM 3461 O O . LEU A 1 437 ? -4.376 12.478 -4.229 1.00 32.81 437 LEU A O 1
#

Secondary structure (DSSP, 8-state):
--THHHHHHHHHHHHHHHHHHHHHHHHHHHHHHHHHHHHHHHHHHHHHHHTT---SS-S--SS-TT-HHHHHHHHHHHIIIIIHHHHHHHHHHHHHHHHSPTTHHHHHHHHHHHHHHHHHHHHHTTTS--HHHHHHHHHHHHHHHHHHHHH-GGGGS-----GGGHHHHHHHHHHHHHHHHH--TTHHHHHIIIIITTSHHHHHHHHHHHHHSHHHHHHH--GGG-S-EEEEEES---HHHHHHHHHHHHTTTEEE-S-TTT-SEEEEEETTEEEEEETTEEEEEEEHHHHHHSHHHHHHHHHHHS-TTHHHHHHHHHIIIIIHHHHHHHHHHHHHHHHHHTTS-HHHHHHHHHHHTS---GGGTTTTTTS--HHHHHHHHHHHHHTT--GGG-TTHHHHTT---HHHHHHHHTTS---SS-----THHHHS-----

Foldseek 3Di:
DPVVPPVVVLVVCLVVVLLVQLLVQQLVLQLVLLLVVLVLVLVLLVLLVVLVDADVVGCPAVVGSNDSCLSNLLSVLCSLFLSSVLSCVLLVLLVVLLLDDPDPVSVVSVVVVVVVLVVLLCVLQVLHDDPSVNSSSPRSNVSSNVSSVVSPPVVVPDNDPPPVVVVVVVVLVVLLVVQVVVPDPCVVVCCLLPPQVVDPVSVVVVCSCVSRNVSVVQSQDFQLLDQAAEEEEPADPDPVVVVVVQVLCVVSRYGYGPDRVSHQWYWYDDPQWIFTDGPPHGQDIDGPVCCNVQVVVRVVSSRVSNNSSVSVLVSSLVRVRRVSSVVVVVVQLVVQQVVCVVPHPSPVSNVVSVVVVPDDDDPCLVVLCPPRDPSSVVVNVVVCVVVVPDPVPDPSVVVLVPDPDPVSCVVVVVPVPDDPDDDDDDPVVVVSVPPPD

Mean predicted aligned error: 13.04 Å

Solvent-accessible surface area (backbone atoms only — not comparable to full-atom values): 24586 Å² total; per-residue (Å²): 144,71,76,74,62,60,69,55,50,58,61,66,42,39,63,56,52,34,50,53,50,24,44,50,52,21,34,52,52,28,19,52,48,36,41,54,51,25,42,57,50,48,52,40,55,48,43,32,41,74,65,73,42,85,59,83,84,48,91,84,41,83,62,40,58,71,34,68,66,40,12,45,58,18,8,49,56,43,17,60,20,41,31,42,35,47,40,50,50,33,43,49,49,50,55,57,53,67,69,42,65,88,56,70,66,32,53,51,50,52,52,51,52,50,52,54,49,53,47,51,54,49,57,41,31,69,55,38,84,30,68,63,55,47,50,55,67,61,52,40,35,58,53,25,40,52,44,42,64,73,60,37,73,62,80,75,76,61,88,73,80,59,74,78,57,54,56,57,55,50,52,50,51,49,47,51,64,61,43,62,80,60,72,52,96,51,46,66,56,48,48,40,55,68,59,19,59,78,34,75,70,30,38,50,51,50,52,48,47,72,63,30,46,61,61,51,47,60,73,54,49,44,65,77,71,47,83,75,40,36,25,19,81,45,75,67,92,47,68,69,62,48,54,50,52,50,54,59,36,46,77,66,50,28,41,61,31,93,52,61,91,65,25,66,32,38,40,35,46,58,92,68,38,35,33,40,22,47,93,90,38,80,71,41,78,46,36,63,70,56,43,72,76,38,45,70,62,52,48,47,52,36,26,64,67,66,33,18,43,56,46,45,49,53,48,33,49,50,16,46,69,63,38,35,59,54,48,52,50,51,50,52,50,47,50,53,43,49,62,41,49,75,82,44,69,64,80,60,40,75,64,52,59,70,64,74,75,69,82,86,76,86,85,54,68,77,60,17,66,81,77,38,56,77,59,36,41,54,52,48,54,50,52,36,58,78,67,67,52,68,69,90,76,47,78,68,58,70,66,58,75,76,52,94,50,67,71,61,48,55,62,46,62,75,60,70,78,67,71,100,62,90,75,87,67,75,77,69,74,57,71,74,63,60,78,84,120

pLDDT: mean 75.44, std 19.33, range [25.81, 98.19]